Protein AF-A0A7X7I632-F1 (afdb_monomer)

Radius of gyration: 36.14 Å; Cα contacts (8 Å, |Δi|>4): 1145; chains: 1; bounding box: 90×49×103 Å

Nearest PDB structures (foldseek):
  2iyf-assembly2_B  TM=5.287E-01  e=2.999E-08  Streptomyces antibioticus
  4nc9-assembly5_A  TM=5.014E-01  e=1.598E-05  Mycolicibacterium smegmatis MC2 155
  8goa-assembly1_A  TM=4.653E-01  e=1.049E-01  Escherichia coli K-12
  1jqa-assembly1_A  TM=5.191E-01  e=5.394E-01  Geobacillus stearothermophilus
  1jpu-assembly1_A  TM=4.462E-01  e=2.000E+00  Geobacillus stearothermophilus

Foldseek 3Di:
DPPCLPVVVDDDLFAEAEAELVCRCPVQDDPPVGDDPDHLLSCLRHLAYEHEQCVVDDPVSSVVVVVVNCVRDPPLRYWYKHKDQDFKWWDWLHTDPDTDDLFAEEAEEEAAPCVVSVVVNSVVVNHHHQHYYYDHHPDQDDPVNLVV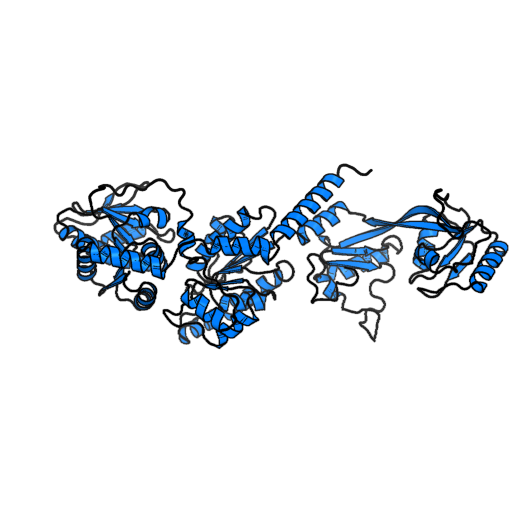SLVVCVVSVGPAYEYEPSVVVSYDSPDGDPDIYIYTDMDMDIPCVLSNLVSVLLSLAAEAEEEEFAPLLLLLSLVLQVVLCVVQVSHQYAYEYLEAPSVVCVVVVHHYLFDGDHQPVRGPDDPDPVSVVVSVVVCVVVRLVRRLVSLLVCASSHAEYEYREALVSQVSNCNSHPHQYEEAHQDDDVLFPADDPVRLVCQQVRHPAYEYQFDVNQVVSVVSVHRYDHPAGSLQQLLPPPPDDQDDLDDPPFAEEEEALAQDPCSLVSLLLVVLLLVLLQVVDPVGHRAEYEHEPNDDVVSSQVSQQPHDADPQGGWDWDDPPPWIWIDGRPDTYTYDDDDLSSRLLSHLAYAHAYQSSLLNSLLSLHQYEYEDDPSVVSSCSLLPLSYDYDHSHSVRSSVVRNVCSVDVVSSNVSSVSSNNSRDHDDSSVVVSVCCVPVVVVVVSSVVSVVSVVVSVCVVPDDD

Structure (mmCIF, N/CA/C/O backbone):
data_AF-A0A7X7I632-F1
#
_entry.id   AF-A0A7X7I632-F1
#
loop_
_atom_site.group_PDB
_atom_site.id
_atom_site.type_symbol
_atom_site.label_atom_id
_atom_site.label_alt_id
_atom_site.label_comp_id
_atom_site.label_asym_id
_atom_site.label_entity_id
_atom_site.label_seq_id
_atom_site.pdbx_PDB_ins_code
_atom_site.Cartn_x
_atom_site.Cartn_y
_atom_site.Cartn_z
_atom_site.occupancy
_atom_site.B_iso_or_equiv
_atom_site.auth_seq_id
_atom_site.auth_comp_id
_atom_site.auth_asym_id
_atom_site.auth_atom_id
_atom_site.pdbx_PDB_model_num
ATOM 1 N N . ALA A 1 1 ? -17.980 -2.327 16.301 1.00 74.44 1 ALA A N 1
ATOM 2 C CA . ALA A 1 1 ? -18.522 -3.630 16.726 1.00 74.44 1 ALA A CA 1
ATOM 3 C C . ALA A 1 1 ? -18.105 -3.839 18.166 1.00 74.44 1 ALA A C 1
ATOM 5 O O . ALA A 1 1 ? -16.937 -3.597 18.457 1.00 74.44 1 ALA A O 1
ATOM 6 N N . ASP A 1 2 ? -19.043 -4.216 19.028 1.00 79.06 2 ASP A N 1
ATOM 7 C CA . ASP A 1 2 ? -18.746 -4.535 20.424 1.00 79.06 2 ASP A CA 1
ATOM 8 C C . ASP A 1 2 ? -18.032 -5.898 20.522 1.00 79.06 2 ASP A C 1
ATOM 10 O O . ASP A 1 2 ? -18.164 -6.722 19.612 1.00 79.06 2 ASP A O 1
ATOM 14 N N . ASP A 1 3 ? -17.203 -6.103 21.547 1.00 81.06 3 ASP A N 1
ATOM 15 C CA . ASP A 1 3 ? -16.401 -7.323 21.786 1.00 81.06 3 ASP A CA 1
ATOM 16 C C . ASP A 1 3 ? -15.471 -7.782 20.634 1.00 81.06 3 ASP A C 1
ATOM 18 O O . ASP A 1 3 ? -14.926 -8.893 20.621 1.00 81.06 3 ASP A O 1
ATOM 22 N N . ALA A 1 4 ? -15.211 -6.920 19.649 1.00 85.94 4 ALA A N 1
ATOM 23 C CA . ALA A 1 4 ? -14.489 -7.298 18.433 1.00 85.94 4 ALA A CA 1
ATOM 24 C C . ALA A 1 4 ? -12.958 -7.348 18.583 1.00 85.94 4 ALA A C 1
ATOM 26 O O . ALA A 1 4 ? -12.281 -7.859 17.683 1.00 85.94 4 ALA A O 1
ATOM 27 N N . PHE A 1 5 ? -12.398 -6.850 19.693 1.00 88.81 5 PHE A N 1
ATOM 28 C CA . PHE A 1 5 ? -10.946 -6.738 19.900 1.00 88.81 5 PHE A CA 1
ATOM 29 C C . PHE A 1 5 ? -10.225 -8.100 19.864 1.00 88.81 5 PHE A C 1
ATOM 31 O O . PHE A 1 5 ? -9.099 -8.207 19.359 1.00 88.81 5 PHE A O 1
ATOM 38 N N . GLN A 1 6 ? -10.912 -9.150 20.329 1.00 85.81 6 GLN A N 1
ATOM 39 C CA . GLN A 1 6 ? -10.443 -10.543 20.331 1.00 85.81 6 GLN A CA 1
ATOM 40 C C . GLN A 1 6 ? -10.643 -11.230 18.972 1.00 85.81 6 GLN A C 1
ATOM 42 O O . GLN A 1 6 ? -9.909 -12.154 18.606 1.00 85.81 6 GLN A O 1
ATOM 47 N N . HIS A 1 7 ? -11.604 -10.774 18.162 1.00 86.06 7 HIS A N 1
ATOM 48 C CA . HIS A 1 7 ? -11.945 -11.427 16.903 1.00 86.06 7 HIS A CA 1
ATOM 49 C C . HIS A 1 7 ? -11.004 -11.018 15.758 1.00 86.06 7 HIS A C 1
ATOM 51 O O . HIS A 1 7 ? -11.367 -10.297 14.833 1.00 86.06 7 HIS A O 1
ATOM 57 N N . ARG A 1 8 ? -9.769 -11.528 15.754 1.00 79.19 8 ARG A N 1
ATOM 58 C CA . ARG A 1 8 ? -8.700 -11.111 14.814 1.00 79.19 8 ARG A CA 1
ATOM 59 C C . ARG A 1 8 ? -9.014 -11.236 13.314 1.00 79.19 8 ARG A C 1
ATOM 61 O O . ARG A 1 8 ? -8.346 -10.585 12.520 1.00 79.19 8 ARG A O 1
ATOM 68 N N . ARG A 1 9 ? -9.993 -12.058 12.918 1.00 79.06 9 ARG A N 1
ATOM 69 C CA . ARG A 1 9 ? -10.411 -12.196 11.508 1.00 79.06 9 ARG A CA 1
ATOM 70 C C . ARG A 1 9 ? -11.314 -11.055 11.033 1.00 79.06 9 ARG A C 1
ATOM 72 O O . ARG A 1 9 ? -11.396 -10.836 9.828 1.00 79.06 9 ARG A O 1
ATOM 79 N N . MET A 1 10 ? -11.977 -10.340 11.944 1.00 83.25 10 MET A N 1
ATOM 80 C CA . MET A 1 10 ? -12.771 -9.165 11.594 1.00 83.25 10 MET A CA 1
ATOM 81 C C . MET A 1 10 ? -11.835 -8.027 11.175 1.00 83.25 10 MET A C 1
ATOM 83 O O . MET A 1 10 ? -10.894 -7.689 11.892 1.00 83.25 10 MET A O 1
ATOM 87 N N . GLY A 1 11 ? -12.090 -7.436 10.006 1.00 76.75 11 GLY A N 1
ATOM 88 C CA . GLY A 1 11 ? -11.373 -6.243 9.565 1.00 76.75 11 GLY A CA 1
ATOM 89 C C . GLY A 1 11 ? -11.809 -5.038 10.393 1.00 76.75 11 GLY A C 1
ATOM 90 O O . GLY A 1 11 ? -12.975 -4.661 10.332 1.00 76.75 11 GLY A O 1
ATOM 91 N N . ARG A 1 12 ? -10.877 -4.445 11.138 1.00 84.81 12 ARG A N 1
ATOM 92 C CA . ARG A 1 12 ? -11.089 -3.261 11.979 1.00 84.81 12 ARG A CA 1
ATOM 93 C C . ARG A 1 12 ? -10.112 -2.171 11.561 1.00 84.81 12 ARG A C 1
ATOM 95 O O . ARG A 1 12 ? -8.988 -2.488 11.177 1.00 84.81 12 ARG A O 1
ATOM 102 N N . ASP A 1 13 ? -10.567 -0.926 11.610 1.00 84.62 13 ASP A N 1
ATOM 103 C CA . ASP A 1 13 ? -9.765 0.241 11.223 1.00 84.62 13 ASP A CA 1
ATOM 104 C C . ASP A 1 13 ? -9.183 0.967 12.445 1.00 84.62 13 ASP A C 1
ATOM 106 O O . ASP A 1 13 ? -8.093 1.519 12.367 1.00 84.62 13 ASP A O 1
ATOM 110 N N . ALA A 1 14 ? -9.857 0.881 13.594 1.00 89.56 14 ALA A N 1
ATOM 111 C CA . ALA A 1 14 ? -9.340 1.294 14.891 1.00 89.56 14 ALA A CA 1
ATOM 112 C C . ALA A 1 14 ? -9.881 0.367 15.990 1.00 89.56 14 ALA A C 1
ATOM 114 O O . ALA A 1 14 ? -10.991 -0.159 15.875 1.00 89.56 14 ALA A O 1
ATOM 115 N N . ASP A 1 15 ? -9.088 0.176 17.043 1.00 92.12 15 ASP A N 1
ATOM 116 C CA . ASP A 1 15 ? -9.427 -0.633 18.214 1.00 92.12 15 ASP A CA 1
ATOM 117 C C . ASP A 1 15 ? -9.446 0.269 19.460 1.00 92.12 15 ASP A C 1
ATOM 119 O O . ASP A 1 15 ? -8.398 0.762 19.881 1.00 92.12 15 ASP A O 1
ATOM 123 N N . ILE A 1 16 ? -10.623 0.479 20.055 1.00 94.81 16 ILE A N 1
ATOM 124 C CA . ILE A 1 16 ? -10.785 1.183 21.336 1.00 94.81 16 ILE A CA 1
ATOM 125 C C . ILE A 1 16 ? -11.054 0.126 22.403 1.00 94.81 16 ILE A C 1
ATOM 12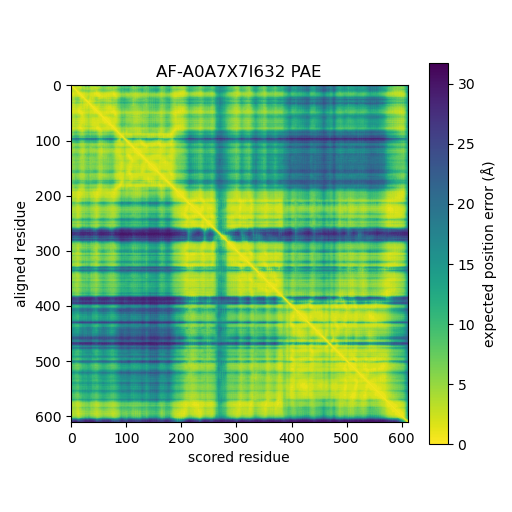7 O O . ILE A 1 16 ? -12.027 -0.621 22.294 1.00 94.81 16 ILE A O 1
ATOM 131 N N . VAL A 1 17 ? -10.188 0.036 23.410 1.00 95.12 17 VAL A N 1
ATOM 132 C CA . VAL A 1 17 ? -10.337 -0.928 24.507 1.00 95.12 17 VAL A CA 1
ATOM 133 C C . VAL A 1 17 ? -10.756 -0.199 25.772 1.00 95.12 17 VAL A C 1
ATOM 135 O O . VAL A 1 17 ? -10.113 0.767 26.176 1.00 95.12 17 VAL A O 1
ATOM 138 N N . LEU A 1 18 ? -11.823 -0.679 26.403 1.00 94.62 18 LEU A N 1
ATOM 139 C CA . LEU A 1 18 ? -12.310 -0.154 27.673 1.00 94.62 18 LEU A CA 1
ATOM 140 C C . LEU A 1 18 ? -11.707 -0.969 28.823 1.00 94.62 18 LEU A C 1
ATOM 142 O O . LEU A 1 18 ? -11.739 -2.199 28.792 1.00 94.62 18 LEU A O 1
ATOM 146 N N . VAL A 1 19 ? -11.152 -0.287 29.823 1.00 94.44 19 VAL A N 1
ATOM 147 C CA . VAL A 1 19 ? -10.622 -0.891 31.054 1.00 94.44 19 VAL A CA 1
ATOM 148 C C . VAL A 1 19 ? -11.409 -0.329 32.230 1.00 94.44 19 VAL A C 1
ATOM 150 O O . VAL A 1 19 ? -11.403 0.876 32.462 1.00 94.44 19 VAL A O 1
ATOM 153 N N . ASP A 1 20 ? -12.106 -1.183 32.974 1.00 92.44 20 ASP A N 1
ATOM 154 C CA . ASP A 1 20 ? -12.848 -0.769 34.169 1.00 92.44 20 ASP A CA 1
ATOM 155 C C . ASP A 1 20 ? -11.870 -0.489 35.322 1.00 92.44 20 ASP A C 1
ATOM 157 O O . ASP A 1 20 ? -11.195 -1.404 35.793 1.00 92.44 20 ASP A O 1
ATOM 161 N N . ALA A 1 21 ? -11.786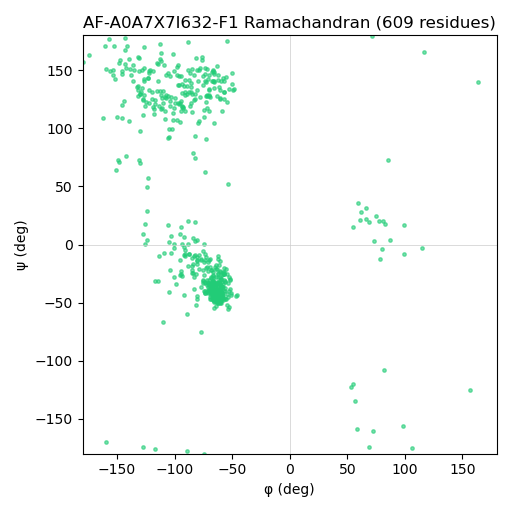 0.758 35.798 1.00 93.88 21 ALA A N 1
ATOM 162 C CA . ALA A 1 21 ? -10.892 1.128 36.897 1.00 93.88 21 ALA A CA 1
ATOM 163 C C . ALA A 1 21 ? -11.203 0.368 38.201 1.00 93.88 21 ALA A C 1
ATOM 165 O O . ALA A 1 21 ? -10.298 0.069 38.987 1.00 93.88 21 ALA A O 1
ATOM 166 N N . CYS A 1 22 ? -12.469 0.002 38.428 1.00 89.88 22 CYS A N 1
ATOM 167 C CA . CYS A 1 22 ? -12.896 -0.736 39.612 1.00 89.88 22 CYS A CA 1
ATOM 168 C C . CYS A 1 22 ? -12.426 -2.199 39.589 1.00 89.88 22 CYS A C 1
ATOM 170 O O . CYS A 1 22 ? -12.175 -2.778 40.652 1.00 89.88 22 CYS A O 1
ATOM 172 N N . CYS A 1 23 ? -12.286 -2.803 38.404 1.00 88.50 23 CYS A N 1
ATOM 173 C CA . CYS A 1 23 ? -11.841 -4.188 38.228 1.00 88.50 23 CYS A CA 1
ATOM 174 C C . CYS A 1 23 ? -11.056 -4.369 36.909 1.00 88.50 23 CYS A C 1
ATOM 176 O O . CYS A 1 23 ? -11.549 -5.010 35.981 1.00 88.50 23 CYS A O 1
ATOM 178 N N . PRO A 1 24 ? -9.825 -3.833 36.806 1.00 89.12 24 PRO A N 1
ATOM 179 C CA . PRO A 1 24 ? -9.133 -3.731 35.520 1.00 89.12 24 PRO A CA 1
ATOM 180 C C . PRO A 1 24 ? -8.706 -5.093 34.967 1.00 89.12 24 PRO A C 1
ATOM 182 O O . PRO A 1 24 ? -8.942 -5.393 33.799 1.00 89.12 24 PRO A O 1
ATOM 185 N N . PHE A 1 25 ? -8.102 -5.939 35.811 1.00 90.25 25 PHE A N 1
ATOM 186 C CA . PHE A 1 25 ? -7.564 -7.242 35.401 1.00 90.25 25 PHE A CA 1
ATOM 187 C C . PHE A 1 25 ? -8.060 -8.424 36.245 1.00 90.25 25 PHE A C 1
ATOM 189 O O . PHE A 1 25 ? -7.549 -9.537 36.107 1.00 90.25 25 PHE A O 1
ATOM 196 N N . GLY A 1 26 ? -9.041 -8.211 37.128 1.00 86.81 26 GLY A N 1
ATOM 197 C CA . GLY A 1 26 ? -9.501 -9.230 38.075 1.00 86.81 26 GLY A CA 1
ATOM 198 C C . GLY A 1 26 ? -8.350 -9.782 38.920 1.00 86.81 26 GLY A C 1
ATOM 199 O O . GLY A 1 26 ? -7.671 -9.031 39.613 1.00 86.81 26 GLY A O 1
ATOM 200 N N . ASN A 1 27 ? -8.112 -11.093 38.832 1.00 87.75 27 ASN A N 1
ATOM 201 C CA . ASN A 1 27 ? -6.995 -11.776 39.494 1.00 87.75 27 ASN A CA 1
ATOM 202 C C . ASN A 1 27 ? -5.720 -11.886 38.625 1.00 87.75 27 ASN A C 1
ATOM 204 O O . ASN A 1 27 ? -4.783 -12.577 39.013 1.00 87.75 27 ASN A O 1
ATOM 208 N N . GLY A 1 28 ? -5.689 -11.252 37.448 1.00 87.19 28 GLY A N 1
ATOM 209 C CA . GLY A 1 28 ? -4.544 -11.229 36.530 1.00 87.19 28 GLY A CA 1
ATOM 210 C C . GLY A 1 28 ? -4.379 -12.473 35.650 1.00 87.19 28 GLY A C 1
ATOM 211 O O . GLY A 1 28 ? -3.512 -12.486 34.775 1.00 87.19 28 GLY A O 1
ATOM 212 N N . TRP A 1 29 ? -5.210 -13.502 35.833 1.00 89.56 29 TRP A N 1
ATOM 213 C CA . TRP A 1 29 ? -5.095 -14.768 35.111 1.00 89.56 29 TRP A CA 1
ATOM 214 C C . TRP A 1 29 ? -6.080 -14.873 33.945 1.00 89.56 29 TRP A C 1
ATOM 216 O O . TRP A 1 29 ? -7.191 -14.337 33.976 1.00 89.56 29 TRP A O 1
ATOM 226 N N . ILE A 1 30 ? -5.659 -15.600 32.909 1.00 92.56 30 ILE A N 1
ATOM 227 C CA . ILE A 1 30 ? -6.511 -15.968 31.774 1.00 92.56 30 ILE A CA 1
ATOM 228 C C . ILE A 1 30 ? -7.383 -17.168 32.169 1.00 92.56 30 ILE A C 1
ATOM 230 O O . ILE A 1 30 ? -6.971 -18.000 32.983 1.00 92.56 30 ILE A O 1
ATOM 234 N N . ALA A 1 31 ? -8.581 -17.272 31.595 1.00 86.94 31 ALA A N 1
ATOM 235 C CA . ALA A 1 31 ? -9.458 -18.426 31.774 1.00 86.94 31 ALA A CA 1
ATOM 236 C C . ALA A 1 31 ? -8.719 -19.766 31.525 1.00 86.94 31 ALA A C 1
ATOM 238 O O . ALA A 1 31 ? -7.952 -19.868 30.562 1.00 86.94 31 ALA A O 1
ATOM 239 N N . PRO A 1 32 ? -8.941 -20.806 32.358 1.00 90.44 32 PRO A N 1
ATOM 240 C CA . PRO A 1 32 ? -9.927 -20.882 33.446 1.00 90.44 32 PRO A CA 1
ATOM 241 C C . PRO A 1 32 ? -9.436 -20.347 34.804 1.00 90.44 32 PRO A C 1
ATOM 243 O O . PRO A 1 32 ? -10.233 -20.241 35.728 1.00 90.44 32 PRO A O 1
ATOM 246 N N . ALA A 1 33 ? -8.149 -20.014 34.947 1.00 90.81 33 ALA A N 1
ATOM 247 C CA . ALA A 1 33 ? -7.571 -19.572 36.222 1.00 90.81 33 ALA A CA 1
ATOM 248 C C . ALA A 1 33 ? -7.991 -18.144 36.621 1.00 90.81 33 ALA A C 1
ATOM 250 O O . ALA A 1 33 ? -7.792 -17.735 37.763 1.00 90.81 33 ALA A O 1
ATOM 251 N N . GLY A 1 34 ? -8.577 -17.382 35.698 1.00 88.88 34 GLY A N 1
ATOM 252 C CA . GLY A 1 34 ? -9.098 -16.043 35.941 1.00 88.88 34 GLY A CA 1
ATOM 253 C C . GLY A 1 34 ? -10.116 -15.600 34.899 1.00 88.88 34 GLY A C 1
ATOM 254 O O . GLY A 1 34 ? -10.577 -16.393 34.079 1.00 88.88 34 GLY A O 1
ATOM 255 N N . ILE A 1 35 ? -10.475 -14.317 34.945 1.00 86.56 35 ILE A N 1
ATOM 256 C CA . ILE A 1 35 ? -11.541 -13.735 34.111 1.00 86.56 35 ILE A CA 1
ATOM 257 C C . ILE A 1 35 ? -11.036 -13.149 32.786 1.00 86.56 35 ILE A C 1
ATOM 259 O O . ILE A 1 35 ? -11.838 -12.778 31.928 1.00 86.56 35 ILE A O 1
ATOM 263 N N . LEU A 1 36 ? -9.716 -13.044 32.602 1.00 90.44 36 LEU A N 1
ATOM 264 C CA . LEU A 1 36 ? -9.155 -12.479 31.381 1.00 90.44 36 LEU A CA 1
ATOM 265 C C . LEU A 1 36 ? -9.296 -13.463 30.220 1.00 90.44 36 LEU A C 1
ATOM 267 O O . LEU A 1 36 ? -9.083 -14.666 30.356 1.00 90.44 36 LEU A O 1
ATOM 271 N N . ARG A 1 37 ? -9.614 -12.941 29.037 1.00 88.75 37 ARG A N 1
ATOM 272 C CA . ARG A 1 37 ? -9.637 -13.730 27.793 1.00 88.75 37 ARG A CA 1
ATOM 273 C C . ARG A 1 37 ? -8.309 -13.661 27.032 1.00 88.75 37 ARG A C 1
ATOM 275 O O . ARG A 1 37 ? -7.963 -14.588 26.310 1.00 88.75 37 ARG A O 1
ATOM 282 N N . GLU A 1 38 ? -7.554 -12.577 27.207 1.00 90.56 38 GLU A N 1
ATOM 283 C CA . GLU A 1 38 ? -6.208 -12.372 26.662 1.00 90.56 38 GLU A CA 1
ATOM 284 C C . GLU A 1 38 ? -5.320 -11.689 27.721 1.00 90.56 38 GLU A C 1
ATOM 286 O O . GLU A 1 38 ? -5.818 -11.057 28.650 1.00 90.56 38 GLU A O 1
ATOM 291 N N . SER A 1 39 ? -3.996 -11.805 27.578 1.00 90.56 39 SER A N 1
ATOM 292 C CA . SER A 1 39 ? -3.028 -11.119 28.449 1.00 90.56 39 SER A CA 1
ATOM 293 C C . SER A 1 39 ? -3.104 -9.589 28.281 1.00 90.56 39 SER A C 1
ATOM 295 O O . SER A 1 39 ? -3.263 -9.126 27.146 1.00 90.56 39 SER A O 1
ATOM 297 N N . PRO A 1 40 ? -2.861 -8.787 29.342 1.00 91.19 40 PRO A N 1
ATOM 298 C CA . PRO A 1 40 ? -2.777 -7.323 29.243 1.00 91.19 40 PRO A CA 1
ATOM 299 C C . PRO A 1 40 ? -1.763 -6.814 28.207 1.00 91.19 40 PRO A C 1
ATOM 301 O O . PRO A 1 40 ? -1.949 -5.749 27.625 1.00 91.19 40 PRO A O 1
ATOM 304 N N . SER A 1 41 ? -0.731 -7.603 27.885 1.00 90.69 41 SER A N 1
ATOM 305 C CA . SER A 1 41 ? 0.251 -7.269 26.838 1.00 90.69 41 SER A CA 1
ATOM 306 C C . SER A 1 41 ? -0.368 -7.014 25.455 1.00 90.69 41 SER A C 1
ATOM 308 O O . SER A 1 41 ? 0.197 -6.285 24.633 1.00 90.69 41 SER A O 1
ATOM 310 N N . VAL A 1 42 ? -1.557 -7.567 25.194 1.00 90.88 42 VAL A N 1
ATOM 311 C CA . VAL A 1 42 ? -2.293 -7.404 23.933 1.00 90.88 42 VAL A CA 1
ATOM 312 C C . VAL A 1 42 ? -2.828 -5.975 23.755 1.00 90.88 42 VAL A C 1
ATOM 314 O O . VAL A 1 42 ? -3.061 -5.565 22.615 1.00 90.88 42 VAL A O 1
ATOM 317 N N . LEU A 1 43 ? -2.934 -5.185 24.834 1.00 92.62 43 LEU A N 1
ATOM 318 C CA . LEU A 1 43 ? -3.321 -3.767 24.788 1.00 92.62 43 LEU A CA 1
ATOM 319 C C . LEU A 1 43 ? -2.392 -2.921 23.909 1.00 92.62 43 LEU A C 1
ATOM 321 O O . LEU A 1 43 ? -2.835 -1.930 23.341 1.00 92.62 43 LEU A O 1
ATOM 325 N N . SER A 1 44 ? -1.146 -3.351 23.695 1.00 90.00 44 SER A N 1
ATOM 326 C CA . SER A 1 44 ? -0.205 -2.711 22.760 1.00 90.00 44 SER A CA 1
ATOM 327 C C . SER A 1 44 ? -0.732 -2.576 21.320 1.00 90.00 44 SER A C 1
ATOM 329 O O . SER A 1 44 ? -0.244 -1.737 20.559 1.00 90.00 44 SER A O 1
ATOM 331 N N . ARG A 1 45 ? -1.733 -3.385 20.934 1.00 88.75 45 ARG A N 1
ATOM 332 C CA . ARG A 1 45 ? -2.413 -3.305 19.629 1.00 88.75 45 ARG A CA 1
ATOM 333 C C . ARG A 1 45 ? -3.543 -2.281 19.576 1.00 88.75 45 ARG A C 1
ATOM 335 O O . ARG A 1 45 ? -3.997 -1.985 18.476 1.00 88.75 45 ARG A O 1
ATOM 342 N N . ALA A 1 46 ? -4.045 -1.826 20.721 1.00 92.19 46 ALA A N 1
ATOM 343 C CA . ALA A 1 46 ? -5.159 -0.895 20.766 1.00 92.19 46 ALA A CA 1
ATOM 344 C C . ALA A 1 46 ? -4.744 0.459 20.171 1.00 92.19 46 ALA A C 1
ATOM 346 O O . ALA A 1 46 ? -3.624 0.941 20.379 1.00 92.19 46 ALA A O 1
ATOM 347 N N . SER A 1 47 ? -5.664 1.065 19.425 1.00 93.00 47 SER A N 1
ATOM 348 C CA . SER A 1 47 ? -5.542 2.443 18.950 1.00 93.00 47 SER A CA 1
ATOM 349 C C . SER A 1 47 ? -5.705 3.416 20.115 1.00 93.00 47 SER A C 1
ATOM 351 O O . SER A 1 47 ? -4.951 4.379 20.204 1.00 93.00 47 SER A O 1
ATOM 353 N N . ALA A 1 48 ? -6.630 3.118 21.030 1.00 95.62 48 ALA A N 1
ATOM 354 C CA . ALA A 1 48 ? -6.849 3.860 22.264 1.00 95.62 48 ALA A CA 1
ATOM 355 C C . ALA A 1 48 ? -7.277 2.913 23.393 1.00 95.62 48 ALA A C 1
ATOM 357 O O . ALA A 1 48 ? -7.978 1.926 23.158 1.00 95.62 48 ALA A O 1
ATOM 358 N N . VAL A 1 49 ? -6.875 3.233 24.620 1.00 96.81 49 VAL A N 1
ATOM 359 C CA . VAL A 1 49 ? -7.369 2.599 25.843 1.00 96.81 49 VAL A CA 1
ATOM 360 C C . VAL A 1 49 ? -8.074 3.651 26.680 1.00 96.81 49 VAL A C 1
ATOM 362 O O . VAL A 1 49 ? -7.481 4.675 27.010 1.00 96.81 49 VAL A O 1
ATOM 365 N N . VAL A 1 50 ? -9.334 3.393 27.020 1.00 97.19 50 VAL A N 1
ATOM 366 C CA . VAL A 1 50 ? -10.142 4.266 27.872 1.00 97.19 50 VAL A CA 1
ATOM 367 C C . VAL A 1 50 ? -10.326 3.583 29.220 1.00 97.19 50 VAL A C 1
ATOM 369 O O . VAL A 1 50 ? -10.949 2.525 29.312 1.00 97.19 50 VAL A O 1
ATOM 372 N N . VAL A 1 51 ? -9.774 4.185 30.268 1.00 96.88 51 VAL A N 1
ATOM 373 C CA . VAL A 1 51 ? -10.004 3.787 31.654 1.00 96.88 51 VAL A CA 1
ATOM 374 C C . VAL A 1 51 ? -11.350 4.360 32.079 1.00 96.88 51 VAL A C 1
ATOM 376 O O . VAL A 1 51 ? -11.500 5.564 32.284 1.00 96.88 51 VAL A O 1
ATOM 379 N N . THR A 1 52 ? -12.346 3.489 32.153 1.00 94.94 52 THR A N 1
ATOM 380 C CA . THR A 1 52 ? -13.716 3.844 32.528 1.00 94.94 52 THR A CA 1
ATOM 381 C C . THR A 1 52 ? -13.889 3.861 34.040 1.00 94.94 52 THR A C 1
ATOM 383 O O . THR A 1 52 ? -13.216 3.096 34.735 1.00 94.94 52 THR A O 1
ATOM 386 N N . LYS A 1 53 ? -14.819 4.688 34.535 1.00 92.19 53 LYS A N 1
ATOM 387 C CA . LYS A 1 53 ? -15.114 4.855 35.969 1.00 92.19 53 LYS A CA 1
ATOM 388 C C . LYS A 1 53 ? -13.887 5.317 36.761 1.00 92.19 53 LYS A C 1
ATOM 390 O O . LYS A 1 53 ? -13.664 4.871 37.888 1.00 92.19 53 LYS A O 1
ATOM 395 N N . SER A 1 54 ? -13.058 6.167 36.153 1.00 92.19 54 SER A N 1
ATOM 396 C CA . SER A 1 54 ? -11.847 6.705 36.786 1.00 92.19 54 SER A CA 1
ATOM 397 C C . SER A 1 54 ? -12.150 7.506 38.057 1.00 92.19 54 SER A C 1
ATOM 399 O O . SER A 1 54 ? -11.304 7.589 38.935 1.00 92.19 54 SER A O 1
ATOM 401 N N . ASP A 1 55 ? -13.366 8.032 38.171 1.00 89.88 55 ASP A N 1
ATOM 402 C CA . ASP A 1 55 ? -13.924 8.756 39.313 1.00 89.88 55 ASP A CA 1
ATOM 403 C C . ASP A 1 55 ? -14.400 7.855 40.469 1.00 89.88 55 ASP A C 1
ATOM 405 O O . ASP A 1 55 ? -14.728 8.354 41.539 1.00 89.88 55 ASP A O 1
ATOM 409 N N . GLN A 1 56 ? -14.447 6.531 40.278 1.00 90.00 56 GLN A N 1
ATOM 410 C CA . GLN A 1 56 ? -14.992 5.581 41.261 1.00 90.00 56 GLN A CA 1
ATOM 411 C C . GLN A 1 56 ? -13.925 4.760 41.993 1.00 90.00 56 GLN A C 1
ATOM 413 O O . GLN A 1 56 ? -14.216 3.701 42.562 1.00 90.00 56 GLN A O 1
ATOM 418 N N . VAL A 1 57 ? -12.675 5.207 41.937 1.00 90.81 57 VAL A N 1
ATOM 419 C CA . VAL A 1 57 ? -11.542 4.593 42.624 1.00 90.81 57 VAL A CA 1
ATOM 420 C C . VAL A 1 57 ? -10.694 5.668 43.286 1.00 90.81 57 VAL A C 1
ATOM 422 O O . VAL A 1 57 ? -10.598 6.780 42.780 1.00 90.81 57 VAL A O 1
ATOM 425 N N . GLU A 1 58 ? -10.038 5.307 44.388 1.00 91.69 58 GLU A N 1
ATOM 426 C CA . GLU A 1 58 ? -9.102 6.208 45.061 1.00 91.69 58 GLU A CA 1
ATOM 427 C C . GLU A 1 58 ? -7.969 6.659 44.119 1.00 91.69 58 GLU A C 1
ATOM 429 O O . GLU A 1 58 ? -7.479 5.834 43.325 1.00 91.69 58 GLU A O 1
ATOM 434 N N . PRO A 1 59 ? -7.501 7.918 44.225 1.00 91.75 59 PRO A N 1
ATOM 435 C CA . PRO A 1 59 ? -6.437 8.457 43.379 1.00 91.75 59 PRO A CA 1
ATOM 436 C C . PRO A 1 59 ? -5.185 7.570 43.326 1.00 91.75 59 PRO A C 1
ATOM 438 O O . PRO A 1 59 ? -4.676 7.288 42.241 1.00 91.75 59 PRO A O 1
ATOM 441 N N . GLU A 1 60 ? -4.739 7.007 44.453 1.00 93.62 60 GLU A N 1
ATOM 442 C CA . GLU A 1 60 ? -3.543 6.154 44.509 1.00 93.62 60 GLU A CA 1
ATOM 443 C C . GLU A 1 60 ? -3.748 4.813 43.789 1.00 93.62 60 GLU A C 1
ATOM 445 O O . GLU A 1 60 ? -2.804 4.177 43.305 1.00 93.62 60 GLU A O 1
ATOM 450 N N . ARG A 1 61 ? -4.989 4.318 43.729 1.00 92.75 61 ARG A N 1
ATOM 451 C CA . ARG A 1 61 ? -5.318 3.114 42.958 1.00 92.75 61 ARG A CA 1
ATOM 452 C C . ARG A 1 61 ? -5.325 3.421 41.465 1.00 92.75 61 ARG A C 1
ATOM 454 O O . ARG A 1 61 ? -4.823 2.602 40.692 1.00 92.75 61 ARG A O 1
ATOM 461 N N . LEU A 1 62 ? -5.855 4.578 41.075 1.00 93.81 62 LEU A N 1
ATOM 462 C CA . LEU A 1 62 ? -5.842 5.028 39.688 1.00 93.81 62 LEU A CA 1
ATOM 463 C C . LEU A 1 62 ? -4.408 5.245 39.188 1.00 93.81 62 LEU A C 1
ATOM 465 O O . LEU A 1 62 ? -4.057 4.744 38.123 1.00 93.81 62 LEU A O 1
ATOM 469 N N . GLU A 1 63 ? -3.551 5.894 39.977 1.00 94.00 63 GLU A N 1
ATOM 470 C CA . GLU A 1 63 ? -2.134 6.096 39.645 1.00 94.00 63 GLU A CA 1
ATOM 471 C C . GLU A 1 63 ? -1.383 4.774 39.450 1.00 94.00 63 GLU A C 1
ATOM 473 O O . GLU A 1 63 ? -0.646 4.610 38.471 1.00 94.00 63 GLU A O 1
ATOM 478 N N . ARG A 1 64 ? -1.615 3.784 40.324 1.00 94.12 64 ARG A N 1
ATOM 479 C CA . ARG A 1 64 ? -1.049 2.436 40.154 1.00 94.12 64 ARG A CA 1
ATOM 480 C C . ARG A 1 64 ? -1.510 1.782 38.856 1.00 94.12 64 ARG A C 1
ATOM 482 O O . ARG A 1 64 ? -0.679 1.241 38.126 1.00 94.12 64 ARG A O 1
ATOM 489 N N . LEU A 1 65 ? -2.803 1.869 38.537 1.00 94.38 65 LEU A N 1
ATOM 490 C CA . LEU A 1 65 ? -3.349 1.335 37.289 1.00 94.38 65 LEU A CA 1
ATOM 491 C C . LEU A 1 65 ? -2.725 2.018 36.062 1.00 94.38 65 LEU A C 1
ATOM 493 O O . LEU A 1 65 ? -2.361 1.343 35.099 1.00 94.38 65 LEU A O 1
ATOM 497 N N . ILE A 1 66 ? -2.534 3.339 36.103 1.00 94.12 66 ILE A N 1
ATOM 498 C CA . ILE A 1 66 ? -1.844 4.085 35.042 1.00 94.12 66 ILE A CA 1
ATOM 499 C C . ILE A 1 66 ? -0.409 3.577 34.874 1.00 94.12 66 ILE A C 1
ATOM 501 O O . ILE A 1 66 ? 0.026 3.330 33.746 1.00 94.12 66 ILE A O 1
ATOM 505 N N . GLY A 1 67 ? 0.319 3.375 35.975 1.00 94.25 67 GLY A N 1
ATOM 506 C CA . GLY A 1 67 ? 1.673 2.818 35.960 1.00 94.25 67 GLY A CA 1
ATOM 507 C C . GLY A 1 67 ? 1.743 1.408 35.361 1.00 94.25 67 GLY A C 1
ATOM 508 O O . GLY A 1 67 ? 2.674 1.099 34.615 1.00 94.25 67 GLY A O 1
ATOM 509 N N . GLU A 1 68 ? 0.751 0.556 35.630 1.00 93.31 68 GLU A N 1
ATOM 510 C CA . GLU A 1 68 ? 0.642 -0.779 35.030 1.00 93.31 68 GLU A CA 1
ATOM 511 C C . GLU A 1 68 ? 0.338 -0.718 33.528 1.00 93.31 68 GLU A C 1
ATOM 513 O O . GLU A 1 68 ? 1.012 -1.380 32.736 1.00 93.31 68 GLU A O 1
ATOM 518 N N . LEU A 1 69 ? -0.634 0.104 33.119 1.00 95.00 69 LEU A N 1
ATOM 519 C CA . LEU A 1 69 ? -1.037 0.260 31.718 1.00 95.00 69 LEU A CA 1
ATOM 520 C C . LEU A 1 69 ? 0.068 0.878 30.857 1.00 95.00 69 LEU A C 1
ATOM 522 O O . LEU A 1 69 ? 0.259 0.457 29.713 1.00 95.00 69 LEU A O 1
ATOM 526 N N . SER A 1 70 ? 0.850 1.799 31.425 1.00 94.38 70 SER A N 1
ATOM 527 C CA . SER A 1 70 ? 1.964 2.474 30.743 1.00 94.38 70 SER A CA 1
ATOM 528 C C . SER A 1 70 ? 3.072 1.513 30.290 1.00 94.38 70 SER A C 1
ATOM 530 O O . SER A 1 70 ? 3.862 1.844 29.408 1.00 94.38 70 SER A O 1
ATOM 532 N N . ARG A 1 71 ? 3.123 0.290 30.842 1.00 93.69 71 ARG A N 1
ATOM 533 C CA . ARG A 1 71 ? 4.039 -0.778 30.394 1.00 93.69 71 ARG A CA 1
ATOM 534 C C . ARG A 1 71 ? 3.663 -1.353 29.029 1.00 93.69 71 ARG A C 1
ATOM 536 O O . ARG A 1 71 ? 4.504 -1.959 28.368 1.00 93.69 71 ARG A O 1
ATOM 543 N N . PHE A 1 72 ? 2.402 -1.211 28.628 1.00 93.12 72 PHE A N 1
ATOM 544 C CA . PHE A 1 72 ? 1.848 -1.823 27.420 1.00 93.12 72 PHE A CA 1
ATOM 545 C C . PHE A 1 72 ? 1.383 -0.790 26.398 1.00 93.12 72 PHE A C 1
ATOM 547 O O . PHE A 1 72 ? 1.427 -1.056 25.195 1.00 93.12 72 PHE A O 1
ATOM 554 N N . VAL A 1 73 ? 0.920 0.367 26.871 1.00 93.94 73 VAL A N 1
ATOM 555 C CA . VAL A 1 73 ? 0.288 1.405 26.061 1.00 93.94 73 VAL A CA 1
ATOM 556 C C . VAL A 1 73 ? 0.943 2.746 26.373 1.00 93.94 73 VAL A C 1
ATOM 558 O O . VAL A 1 73 ? 1.066 3.101 27.541 1.00 93.94 73 VAL A O 1
ATOM 561 N N . PRO A 1 74 ? 1.371 3.503 25.353 1.00 92.81 74 PRO A N 1
ATOM 562 C CA . PRO A 1 74 ? 1.984 4.803 25.573 1.00 92.81 74 PRO A CA 1
ATOM 563 C C . PRO A 1 74 ? 0.924 5.826 26.027 1.00 92.81 74 PRO A C 1
ATOM 565 O O . PRO A 1 74 ? -0.256 5.702 25.682 1.00 92.81 74 PRO A O 1
ATOM 568 N N . LYS A 1 75 ? 1.336 6.833 26.808 1.00 92.19 75 LYS A N 1
ATOM 569 C CA . LYS A 1 75 ? 0.432 7.790 27.479 1.00 92.19 75 LYS A CA 1
ATOM 570 C C . LYS A 1 75 ? -0.493 8.521 26.498 1.00 92.19 75 LYS A C 1
ATOM 572 O O . LYS A 1 75 ? -1.642 8.817 26.817 1.00 92.19 75 LYS A O 1
ATOM 577 N N . GLU A 1 76 ? -0.029 8.752 25.275 1.00 92.81 76 GLU A N 1
ATOM 578 C CA . GLU A 1 76 ? -0.771 9.444 24.219 1.00 92.81 76 GLU A CA 1
ATOM 579 C C . GLU A 1 76 ? -2.021 8.670 23.774 1.00 92.81 76 GLU A C 1
ATOM 581 O O . GLU A 1 76 ? -2.931 9.268 23.207 1.00 92.81 76 GLU A O 1
ATOM 586 N N . ARG A 1 77 ? -2.087 7.359 24.049 1.00 95.25 77 ARG A N 1
ATOM 587 C CA . ARG A 1 77 ? -3.236 6.488 23.747 1.00 95.25 77 ARG A CA 1
ATOM 588 C C . ARG A 1 77 ? -4.068 6.127 24.976 1.00 95.25 77 ARG A C 1
ATOM 590 O O . ARG A 1 77 ? -4.995 5.329 24.847 1.00 95.25 77 ARG A O 1
ATOM 597 N N . LEU A 1 78 ? -3.722 6.653 26.149 1.00 96.56 78 LEU A N 1
ATOM 598 C CA . LEU A 1 78 ? -4.439 6.406 27.394 1.00 96.56 78 LEU A CA 1
ATOM 599 C C . LEU A 1 78 ? -5.378 7.575 27.694 1.00 96.56 78 LEU A C 1
ATOM 601 O O . LEU A 1 78 ? -4.943 8.727 27.740 1.00 96.56 78 LEU A O 1
ATOM 605 N N . PHE A 1 79 ? -6.650 7.261 27.911 1.00 97.31 79 PHE A N 1
ATOM 606 C CA . PHE A 1 79 ? -7.724 8.214 28.167 1.00 97.31 79 PHE A CA 1
ATOM 607 C C . PHE A 1 79 ? -8.536 7.782 29.380 1.00 97.31 79 PHE A C 1
ATOM 609 O O . PHE A 1 79 ? -8.518 6.611 29.758 1.00 97.31 79 PHE A O 1
ATOM 616 N N . PHE A 1 80 ? -9.274 8.720 29.958 1.00 96.38 80 PHE A N 1
ATOM 617 C CA . PHE A 1 80 ? -10.087 8.497 31.146 1.00 96.38 80 PHE A CA 1
ATOM 618 C C . PHE A 1 80 ? -11.507 8.945 30.873 1.00 96.38 80 PHE A C 1
ATOM 620 O O . PHE A 1 80 ? -11.738 9.934 30.168 1.00 96.38 80 PHE A O 1
ATOM 627 N N . SER A 1 81 ? -12.450 8.184 31.408 1.00 95.62 81 SER A N 1
ATOM 628 C CA . SER A 1 81 ? -13.850 8.547 31.347 1.00 95.62 81 SER A CA 1
ATOM 629 C C . SER A 1 81 ? -14.533 8.315 32.678 1.00 95.62 81 SER A C 1
ATOM 631 O O . SER A 1 81 ? -14.351 7.264 33.303 1.00 95.62 81 SER A O 1
ATOM 633 N N . ARG A 1 82 ? -15.412 9.243 33.020 1.00 91.69 82 ARG A N 1
ATOM 634 C CA . ARG A 1 82 ? -16.220 9.233 34.233 1.00 91.69 82 ARG A CA 1
ATOM 635 C C . ARG A 1 82 ? -17.698 9.105 33.921 1.00 91.69 82 ARG A C 1
ATOM 637 O O . ARG A 1 82 ? -18.145 9.448 32.821 1.00 91.69 82 ARG A O 1
ATOM 644 N N . ILE A 1 83 ? -18.449 8.601 34.891 1.00 88.44 83 ILE A N 1
ATOM 645 C CA . ILE A 1 83 ? -19.905 8.530 34.787 1.00 88.44 83 ILE A CA 1
ATOM 646 C C . ILE A 1 83 ? -20.477 9.875 35.234 1.00 88.44 83 ILE A C 1
ATOM 648 O O . ILE A 1 83 ? -20.137 10.391 36.291 1.00 88.44 83 ILE A O 1
ATOM 652 N N . SER A 1 84 ? -21.350 10.454 34.416 1.00 86.75 84 SER A N 1
ATOM 653 C CA . SER A 1 84 ? -22.086 11.669 34.746 1.00 86.75 84 SER A CA 1
ATOM 654 C C . SER A 1 84 ? -23.581 11.379 34.713 1.00 86.75 84 SER A C 1
ATOM 656 O O . SER A 1 84 ? -24.107 10.887 33.714 1.00 86.75 84 SER A O 1
ATOM 658 N N . LEU A 1 85 ? -24.258 11.677 35.821 1.00 87.25 85 LEU A N 1
ATOM 659 C CA . LEU A 1 85 ? -25.714 11.683 35.902 1.00 87.25 85 LEU A CA 1
ATOM 660 C C . LEU A 1 85 ? -26.230 12.933 35.191 1.00 87.25 85 LEU A C 1
ATOM 662 O O . LEU A 1 85 ? -26.019 14.043 35.673 1.00 87.25 85 LEU A O 1
ATOM 666 N N . LEU A 1 86 ? -26.871 12.752 34.038 1.00 85.31 86 LEU A N 1
ATOM 667 C CA . LEU A 1 86 ? -27.360 13.870 33.233 1.00 85.31 86 LEU A CA 1
ATOM 668 C C . LEU A 1 86 ? -28.691 14.393 33.760 1.00 85.31 86 LEU A C 1
ATOM 670 O O . LEU A 1 86 ? -28.866 15.589 33.977 1.00 85.31 86 LEU A O 1
ATOM 674 N N . ASN A 1 87 ? -29.645 13.487 33.936 1.00 88.56 87 ASN A N 1
ATOM 675 C CA . ASN A 1 87 ? -31.002 13.808 34.339 1.00 88.56 87 ASN A CA 1
ATOM 676 C C . ASN A 1 87 ? -31.702 12.572 34.902 1.00 88.56 87 ASN A C 1
ATOM 678 O O . ASN A 1 87 ? -31.212 11.447 34.811 1.00 88.56 87 ASN A O 1
ATOM 682 N N . TRP A 1 88 ? -32.880 12.795 35.469 1.00 91.81 88 TRP A N 1
ATOM 683 C CA . TRP A 1 88 ? -33.744 11.740 35.972 1.00 91.81 88 TRP A CA 1
ATOM 684 C C . TRP A 1 88 ? -34.948 11.576 35.060 1.00 91.81 88 TRP A C 1
ATOM 686 O O . TRP A 1 88 ? -35.466 12.544 34.499 1.00 91.81 88 TRP A O 1
ATOM 696 N N . ARG A 1 89 ? -35.417 10.341 34.915 1.00 92.31 89 ARG A N 1
ATOM 697 C CA . ARG A 1 89 ? -36.633 10.014 34.170 1.00 92.31 89 ARG A CA 1
ATOM 698 C C . ARG A 1 89 ? -37.599 9.268 35.070 1.00 92.31 89 ARG A C 1
ATOM 700 O O . ARG A 1 89 ? -37.183 8.463 35.896 1.00 92.31 89 ARG A O 1
ATOM 707 N N . ARG A 1 90 ? -38.891 9.532 34.899 1.00 93.00 90 ARG A N 1
ATOM 708 C CA . ARG A 1 90 ? -39.953 8.836 35.630 1.00 93.00 90 ARG A CA 1
ATOM 709 C C . ARG A 1 90 ? -40.436 7.627 34.840 1.00 93.00 90 ARG A C 1
ATOM 711 O O . ARG A 1 90 ? -40.679 7.725 33.633 1.00 93.00 90 ARG A O 1
ATOM 718 N N . TRP A 1 91 ? -40.617 6.512 35.537 1.00 93.31 91 TRP A N 1
ATOM 719 C CA . TRP A 1 91 ? -41.205 5.295 34.994 1.00 93.31 91 TRP A CA 1
ATOM 720 C C . TRP A 1 91 ? -42.334 4.786 35.894 1.00 93.31 91 TRP A C 1
ATOM 722 O O . TRP A 1 91 ? -42.178 4.680 37.109 1.00 93.31 91 TRP A O 1
ATOM 732 N N . ASN A 1 92 ? -43.481 4.469 35.290 1.00 91.50 92 ASN A N 1
ATOM 733 C CA . ASN A 1 92 ? -44.638 3.887 35.977 1.00 91.50 92 ASN A CA 1
ATOM 734 C C . ASN A 1 92 ? -45.410 2.975 35.011 1.00 91.50 92 ASN A C 1
ATOM 736 O O . ASN A 1 92 ? -46.426 3.365 34.437 1.00 91.50 92 ASN A O 1
ATOM 740 N N . GLY A 1 93 ? -44.841 1.804 34.708 1.00 88.62 93 GLY A N 1
ATOM 741 C CA . GLY A 1 93 ? -45.350 0.921 33.647 1.00 88.62 93 GLY A CA 1
ATOM 742 C C . GLY A 1 93 ? -45.085 1.411 32.218 1.00 88.62 93 GLY A C 1
ATOM 743 O O . GLY A 1 93 ? -45.515 0.783 31.255 1.00 88.62 93 GLY A O 1
ATOM 744 N N . GLY A 1 94 ? -44.383 2.533 32.087 1.00 90.69 94 GLY A N 1
ATOM 745 C CA . GLY A 1 94 ? -44.023 3.209 30.849 1.00 90.69 94 GLY A CA 1
ATOM 746 C C . GLY A 1 94 ? -43.211 4.465 31.164 1.00 90.69 94 GLY A C 1
ATOM 747 O O . GLY A 1 94 ? -43.270 4.986 32.282 1.00 90.69 94 GLY A O 1
ATOM 748 N N . TRP A 1 95 ? -42.427 4.934 30.193 1.00 91.50 95 TRP A N 1
ATOM 749 C CA . TRP A 1 95 ? -41.669 6.178 30.325 1.00 91.50 95 TRP A CA 1
ATOM 750 C C . TRP A 1 95 ? -42.610 7.383 30.306 1.00 91.50 95 TRP A C 1
ATOM 752 O O . TRP A 1 95 ? -43.475 7.468 29.438 1.00 91.50 95 TRP A O 1
ATOM 762 N N . LYS A 1 96 ? -42.417 8.323 31.234 1.00 88.25 96 LYS A N 1
ATOM 763 C CA . LYS A 1 96 ? -43.098 9.625 31.214 1.00 88.25 96 LYS A CA 1
ATOM 764 C C . LYS A 1 96 ? -42.194 10.682 30.570 1.00 88.25 96 LYS A C 1
ATOM 766 O O . LYS A 1 96 ? -40.979 10.652 30.767 1.00 88.25 96 LYS A O 1
ATOM 771 N N . ASP A 1 97 ? -42.793 11.623 29.840 1.00 75.25 97 ASP A N 1
ATOM 772 C CA . ASP A 1 97 ? -42.065 12.691 29.128 1.00 75.25 97 ASP A CA 1
ATOM 773 C C . ASP A 1 97 ? -41.496 13.771 30.063 1.00 75.25 97 ASP A C 1
ATOM 775 O O . ASP A 1 97 ? -40.558 14.480 29.706 1.00 75.25 97 ASP A O 1
ATOM 779 N N . ALA A 1 98 ? -42.029 13.889 31.283 1.00 72.88 98 ALA A N 1
ATOM 780 C CA . ALA A 1 98 ? -41.527 14.833 32.274 1.00 72.88 98 ALA A CA 1
ATOM 781 C C . ALA A 1 98 ? -40.169 14.380 32.838 1.00 72.88 98 ALA A C 1
ATOM 783 O O . ALA A 1 98 ? -40.036 13.255 33.335 1.00 72.88 98 ALA A O 1
ATOM 784 N N . ALA A 1 99 ? -39.184 15.284 32.818 1.00 74.00 99 ALA A N 1
ATOM 785 C CA . ALA A 1 99 ? -37.939 15.100 33.552 1.00 74.00 99 ALA A CA 1
ATOM 786 C C . ALA A 1 99 ? -38.252 14.899 35.043 1.00 74.00 99 ALA A C 1
ATOM 788 O O . ALA A 1 99 ? -39.040 15.635 35.639 1.00 74.00 99 ALA A O 1
ATOM 789 N N . GLY A 1 100 ? -37.660 13.866 35.633 1.00 74.44 100 GLY A N 1
ATOM 790 C CA . GLY A 1 100 ? -37.674 13.686 37.074 1.00 74.44 100 GLY A CA 1
ATOM 791 C C . GLY A 1 100 ? -36.795 14.740 37.738 1.00 74.44 100 GLY A C 1
ATOM 792 O O . GLY A 1 100 ? -35.757 15.128 37.201 1.00 74.44 100 GLY A O 1
ATOM 793 N N . GLU A 1 101 ? -37.201 15.184 38.919 1.00 83.88 101 GLU A N 1
ATOM 794 C CA . GLU A 1 101 ? -36.303 15.897 39.820 1.00 83.88 101 GLU A CA 1
ATOM 795 C C . GLU A 1 101 ? -35.398 14.881 40.518 1.00 83.88 101 GLU A C 1
ATOM 797 O O . GLU A 1 101 ? -35.773 13.716 40.684 1.00 83.88 101 GLU A O 1
ATOM 802 N N . ARG A 1 102 ? -34.193 15.312 40.898 1.00 89.06 102 ARG A N 1
ATOM 803 C CA . ARG A 1 102 ? -33.282 14.480 41.685 1.00 89.06 102 ARG A CA 1
ATOM 804 C C . ARG A 1 102 ? -33.965 14.134 43.018 1.00 89.06 102 ARG A C 1
ATOM 806 O O . ARG A 1 102 ? -34.361 15.064 43.717 1.00 89.06 102 ARG A O 1
ATOM 813 N N . PRO A 1 103 ? -34.081 12.850 43.390 1.00 89.94 103 PRO A N 1
ATOM 814 C CA . PRO A 1 103 ? -34.611 12.484 44.694 1.00 89.94 103 PRO A CA 1
ATOM 815 C C . PRO A 1 103 ? -33.594 12.767 45.800 1.00 89.94 103 PRO A C 1
ATOM 817 O O . PRO A 1 103 ? -32.390 12.596 45.600 1.00 89.94 103 PRO A O 1
ATOM 820 N N . ASP A 1 104 ? -34.086 13.144 46.979 1.00 88.12 104 ASP A N 1
ATOM 821 C CA . ASP A 1 104 ? -33.235 13.323 48.156 1.00 88.12 104 ASP A CA 1
ATOM 822 C C . ASP A 1 104 ? -32.916 11.985 48.831 1.00 88.12 104 ASP A C 1
ATOM 824 O O . ASP A 1 104 ? -31.745 11.719 49.079 1.00 88.12 104 ASP A O 1
ATOM 828 N N . SER A 1 105 ? -33.918 11.122 49.060 1.00 94.44 105 SER A N 1
ATOM 829 C CA . SER A 1 105 ? -33.745 9.804 49.692 1.00 94.44 105 SER A CA 1
ATOM 830 C C . SER A 1 105 ? -34.439 8.676 48.923 1.00 94.44 105 SER A C 1
ATOM 832 O O . SER A 1 105 ? -35.601 8.806 48.524 1.00 94.44 105 SER A O 1
ATOM 834 N N . VAL A 1 106 ? -33.752 7.554 48.698 1.00 95.94 106 VAL A N 1
ATOM 835 C CA . VAL A 1 106 ? -34.232 6.484 47.804 1.00 95.94 106 VAL A CA 1
ATOM 836 C C . VAL A 1 106 ? -34.043 5.083 48.368 1.00 95.94 106 VAL A C 1
ATOM 838 O O . VAL A 1 106 ? -33.122 4.810 49.140 1.00 95.94 106 VAL A O 1
ATOM 841 N N . LEU A 1 107 ? -34.897 4.169 47.904 1.00 97.19 107 LEU A N 1
ATOM 842 C CA . LEU A 1 107 ? -34.609 2.740 47.896 1.00 97.19 107 LEU A CA 1
ATOM 843 C C . LEU A 1 107 ? -34.035 2.380 46.524 1.00 97.19 107 LEU A C 1
ATOM 845 O O . LEU A 1 107 ? -34.726 2.490 45.510 1.00 97.19 107 LEU A O 1
ATOM 849 N N . ALA A 1 108 ? -32.774 1.957 46.482 1.00 97.06 108 ALA A N 1
ATOM 850 C CA . ALA A 1 108 ? -32.107 1.569 45.246 1.00 97.06 108 ALA A CA 1
ATOM 851 C C . ALA A 1 108 ? -32.225 0.058 45.012 1.00 97.06 108 ALA A C 1
ATOM 853 O O . ALA A 1 108 ? -32.031 -0.738 45.932 1.00 97.06 108 ALA A O 1
ATOM 854 N N . PHE A 1 109 ? -32.488 -0.363 43.779 1.00 97.12 109 PHE A N 1
ATOM 855 C CA . PHE A 1 109 ? -32.385 -1.767 43.394 1.00 97.12 109 PHE A CA 1
ATOM 856 C C . PHE A 1 109 ? -31.723 -1.927 42.027 1.00 97.12 109 PHE A C 1
ATOM 858 O O . PHE A 1 109 ? -31.877 -1.075 41.154 1.00 97.12 109 PHE A O 1
ATOM 865 N N . SER A 1 110 ? -30.953 -3.001 41.836 1.00 97.00 110 SER A N 1
ATOM 866 C CA . SER A 1 110 ? -30.318 -3.263 40.538 1.00 97.00 110 SER A CA 1
ATOM 867 C C . SER A 1 110 ? -29.976 -4.732 40.293 1.00 97.00 110 SER A C 1
ATOM 869 O O . SER A 1 110 ? -29.677 -5.477 41.231 1.00 97.00 110 SER A O 1
ATOM 871 N N . ALA A 1 111 ? -30.008 -5.136 39.022 1.00 95.06 111 ALA A N 1
ATOM 872 C CA . ALA A 1 111 ? -29.628 -6.452 38.514 1.00 95.06 111 ALA A CA 1
ATOM 873 C C . ALA A 1 111 ? -28.545 -6.316 37.428 1.00 95.06 111 ALA A C 1
ATOM 875 O O . ALA A 1 111 ? -28.652 -6.874 36.332 1.00 95.06 111 ALA A O 1
ATOM 876 N N . ILE A 1 112 ? -27.491 -5.556 37.739 1.00 90.88 112 ILE A N 1
ATOM 877 C CA . ILE A 1 112 ? -26.342 -5.314 36.855 1.00 90.88 112 ILE A CA 1
ATOM 878 C C . ILE A 1 112 ? -25.061 -5.958 37.396 1.00 90.88 112 ILE A C 1
ATOM 880 O O . ILE A 1 112 ? -24.912 -6.173 38.596 1.00 90.88 112 ILE A O 1
ATOM 884 N N . GLY A 1 113 ? -24.075 -6.179 36.524 1.00 83.94 113 GLY A N 1
ATOM 885 C CA . GLY A 1 113 ? -22.786 -6.778 36.894 1.00 83.94 113 GLY A CA 1
ATOM 886 C C . GLY A 1 113 ? -21.929 -5.984 37.896 1.00 83.94 113 GLY A C 1
ATOM 887 O O . GLY A 1 113 ? -20.961 -6.528 38.421 1.00 83.94 113 GLY A O 1
ATOM 888 N N . SER A 1 114 ? -22.253 -4.716 38.188 1.00 84.75 114 SER A N 1
ATOM 889 C CA . SER A 1 114 ? -21.540 -3.905 39.192 1.00 84.75 114 SER A CA 1
ATOM 890 C C . SER A 1 114 ? -22.488 -2.999 40.000 1.00 84.75 114 SER A C 1
ATOM 892 O O . SER A 1 114 ? -22.521 -1.789 39.764 1.00 84.75 114 SER A O 1
ATOM 894 N N . PRO A 1 115 ? -23.247 -3.550 40.971 1.00 89.81 115 PRO A N 1
ATOM 895 C CA . PRO A 1 115 ? -24.176 -2.771 41.802 1.00 89.81 115 PRO A CA 1
ATOM 896 C C . PRO A 1 115 ? -23.483 -1.657 42.600 1.00 89.81 115 PRO A C 1
ATOM 898 O O . PRO A 1 115 ? -23.998 -0.550 42.700 1.00 89.81 115 PRO A O 1
ATOM 901 N N . GLU A 1 116 ? -22.253 -1.896 43.068 1.00 89.94 116 GLU A N 1
ATOM 902 C CA . GLU A 1 116 ? -21.452 -0.883 43.777 1.00 89.94 116 GLU A CA 1
ATOM 903 C C . GLU A 1 116 ? -21.171 0.363 42.929 1.00 89.94 116 GLU A C 1
ATOM 905 O O . GLU A 1 116 ? -21.131 1.479 43.439 1.00 89.94 116 GLU A O 1
ATOM 910 N N . SER A 1 117 ? -20.977 0.191 41.617 1.00 88.44 117 SER A N 1
ATOM 911 C CA . SER A 1 117 ? -20.755 1.315 40.705 1.00 88.44 117 SER A CA 1
ATOM 912 C C . SER A 1 117 ? -22.009 2.180 40.570 1.00 88.44 117 SER A C 1
ATOM 914 O O . SER A 1 117 ? -21.916 3.408 40.525 1.00 88.44 117 SER A O 1
ATOM 916 N N . PHE A 1 118 ? -23.183 1.547 40.556 1.00 91.25 118 PHE A N 1
ATOM 917 C CA . PHE A 1 118 ? -24.465 2.242 40.556 1.00 91.25 118 PHE A CA 1
ATOM 918 C C . PHE A 1 118 ? -24.689 3.004 41.862 1.00 91.25 118 PHE A C 1
ATOM 920 O O . PHE A 1 118 ? -24.956 4.203 41.813 1.00 91.25 118 PHE A O 1
ATOM 927 N N . ARG A 1 119 ? -24.470 2.348 43.008 1.00 92.50 119 ARG A N 1
ATOM 928 C CA . ARG A 1 119 ? -24.548 2.970 44.335 1.00 92.50 119 ARG A CA 1
ATOM 929 C C . ARG A 1 119 ? -23.678 4.228 44.430 1.00 92.50 119 ARG A C 1
ATOM 931 O O . ARG A 1 119 ? -24.198 5.304 44.708 1.00 92.50 119 ARG A O 1
ATOM 938 N N . ARG A 1 120 ? -22.387 4.117 44.092 1.00 90.44 120 ARG A N 1
ATOM 939 C CA . ARG A 1 120 ? -21.456 5.259 44.100 1.00 90.44 120 ARG A CA 1
ATOM 940 C C . ARG A 1 120 ? -21.889 6.389 43.174 1.00 90.44 120 ARG A C 1
ATOM 942 O O . ARG A 1 120 ? -21.701 7.550 43.509 1.00 90.44 120 ARG A O 1
ATOM 949 N N . SER A 1 121 ? -22.464 6.062 42.015 1.00 90.06 121 SER A N 1
ATOM 950 C CA . SER A 1 121 ? -22.949 7.083 41.077 1.00 90.06 121 SER A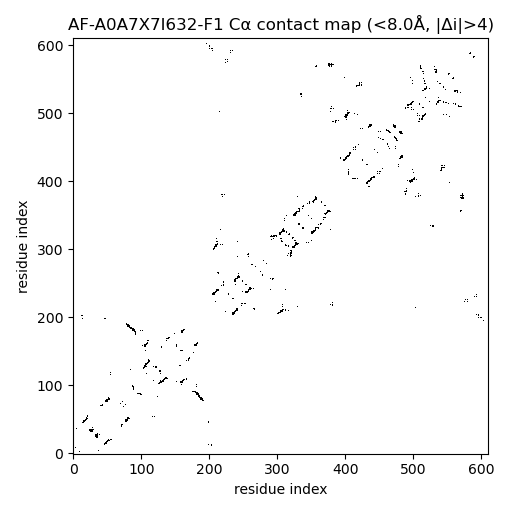 CA 1
ATOM 951 C C . SER A 1 121 ? -24.097 7.889 41.687 1.00 90.06 121 SER A C 1
ATOM 953 O O . SER A 1 121 ? -24.108 9.110 41.572 1.00 90.06 121 SER A O 1
ATOM 955 N N . LEU A 1 122 ? -25.037 7.223 42.366 1.00 92.19 122 LEU A N 1
ATOM 956 C CA . LEU A 1 122 ? -26.148 7.873 43.067 1.00 92.19 122 LEU A CA 1
ATOM 957 C C . LEU A 1 122 ? -25.664 8.757 44.225 1.00 92.19 122 LEU A C 1
ATOM 959 O O . LEU A 1 122 ? -26.061 9.919 44.306 1.00 92.19 122 LEU A O 1
ATOM 963 N N . GLU A 1 123 ? -24.766 8.236 45.064 1.00 91.56 123 GLU A N 1
ATOM 964 C CA . GLU A 1 123 ? -24.173 8.969 46.193 1.00 91.56 123 GLU A CA 1
ATOM 965 C C . GLU A 1 123 ? -23.389 10.203 45.708 1.00 91.56 123 GLU A C 1
ATOM 967 O O . GLU A 1 123 ? -23.571 11.300 46.231 1.00 91.56 123 GLU A O 1
ATOM 972 N N . ALA A 1 124 ? -22.586 10.068 44.643 1.00 87.38 124 ALA A N 1
ATOM 973 C CA . ALA A 1 124 ? -21.881 11.189 44.012 1.00 87.38 124 ALA A CA 1
ATOM 974 C C . ALA A 1 124 ? -22.838 12.220 43.387 1.00 87.38 124 ALA A C 1
ATOM 976 O O . ALA A 1 124 ? -22.522 13.407 43.314 1.00 87.38 124 ALA A O 1
ATOM 977 N N . GLY A 1 125 ? -24.025 11.778 42.965 1.00 87.31 125 GLY A N 1
ATOM 978 C CA . GLY A 1 125 ? -25.132 12.638 42.551 1.00 87.31 125 GLY A CA 1
ATOM 979 C C . GLY A 1 125 ? -25.859 13.327 43.709 1.00 87.31 125 GLY A C 1
ATOM 980 O O . GLY A 1 125 ? -26.820 14.049 43.453 1.00 87.31 125 GLY A O 1
ATOM 981 N N . GLY A 1 126 ? -25.436 13.110 44.959 1.00 89.69 126 GLY A N 1
ATOM 982 C CA . GLY A 1 126 ? -26.038 13.679 46.163 1.00 89.69 126 GLY A CA 1
ATOM 983 C C . GLY A 1 126 ? -27.332 12.994 46.601 1.00 89.69 126 GLY A C 1
ATOM 984 O O . GLY A 1 126 ? -28.132 13.620 47.286 1.00 89.69 126 GLY A O 1
ATOM 985 N N . VAL A 1 127 ? -27.592 11.759 46.164 1.00 92.75 127 VAL A N 1
ATOM 986 C CA . VAL A 1 127 ? -28.783 10.992 46.561 1.00 92.75 127 VAL A CA 1
ATOM 987 C C . VAL A 1 127 ? -28.476 10.154 47.799 1.00 92.75 127 VAL A C 1
ATOM 989 O O . VAL A 1 127 ? -27.518 9.382 47.793 1.00 92.75 127 VAL A O 1
ATOM 992 N N . ASP A 1 128 ? -29.312 10.261 48.829 1.00 94.75 128 ASP A N 1
ATOM 993 C CA . ASP A 1 128 ? -29.224 9.436 50.033 1.00 94.75 128 ASP A CA 1
ATOM 994 C C . ASP A 1 128 ? -29.893 8.070 49.807 1.00 94.75 128 ASP A C 1
ATOM 996 O O . ASP A 1 128 ? -31.055 7.980 49.402 1.00 94.75 128 ASP A O 1
ATOM 1000 N N . ILE A 1 129 ? -29.165 6.979 50.040 1.00 96.31 129 ILE A N 1
ATOM 1001 C CA . ILE A 1 129 ? -29.653 5.616 49.796 1.00 96.31 129 ILE A CA 1
ATOM 1002 C C . ILE A 1 129 ? -29.997 4.974 51.138 1.00 96.31 129 ILE A C 1
ATOM 1004 O O . ILE A 1 129 ? -29.130 4.432 51.822 1.00 96.31 129 ILE A O 1
ATOM 1008 N N . LEU A 1 130 ? -31.286 4.975 51.485 1.00 96.31 130 LEU A N 1
ATOM 1009 C CA . LEU A 1 130 ? -31.763 4.437 52.765 1.00 96.31 130 LEU A CA 1
ATOM 1010 C C . LEU A 1 130 ? -31.767 2.906 52.795 1.00 96.31 130 LEU A C 1
ATOM 1012 O O . LEU A 1 130 ? -31.589 2.294 53.848 1.00 96.31 130 LEU A O 1
ATOM 1016 N N . LYS A 1 131 ? -31.990 2.266 51.641 1.00 96.12 131 LYS A N 1
ATOM 1017 C CA . LYS A 1 131 ? -31.963 0.804 51.501 1.00 96.12 131 LYS A CA 1
ATOM 1018 C C . LYS A 1 131 ? -31.552 0.414 50.085 1.00 96.12 131 LYS A C 1
ATOM 1020 O O . LYS A 1 131 ? -31.939 1.071 49.121 1.00 96.12 131 LYS A O 1
ATOM 1025 N N . GLU A 1 132 ? -30.771 -0.656 49.962 1.00 96.81 132 GLU A N 1
ATOM 1026 C CA . GLU A 1 132 ? -30.295 -1.174 48.676 1.00 96.81 132 GLU A CA 1
ATOM 1027 C C . GLU A 1 132 ? -30.626 -2.665 48.543 1.00 96.81 132 GLU A C 1
ATOM 1029 O O . GLU A 1 132 ? -30.279 -3.460 49.418 1.00 96.81 132 GLU A O 1
ATOM 1034 N N . HIS A 1 133 ? -31.253 -3.051 47.431 1.00 96.19 133 HIS A N 1
ATOM 1035 C CA . HIS A 1 133 ? -31.529 -4.445 47.078 1.00 96.19 133 HIS A CA 1
ATOM 1036 C C . HIS A 1 133 ? -30.735 -4.857 45.837 1.00 96.19 133 HIS A C 1
ATOM 1038 O O . HIS A 1 133 ? -30.888 -4.290 44.753 1.00 96.19 133 HIS A O 1
ATOM 1044 N N . ARG A 1 134 ? -29.874 -5.866 45.986 1.00 96.19 134 ARG A N 1
ATOM 1045 C CA . ARG A 1 134 ? -28.983 -6.336 44.918 1.00 96.19 134 ARG A CA 1
ATOM 1046 C C . ARG A 1 134 ? -29.445 -7.677 44.382 1.00 96.19 134 ARG A C 1
ATOM 1048 O O . ARG A 1 134 ? -29.564 -8.642 45.134 1.00 96.19 134 ARG A O 1
ATOM 1055 N N . PHE A 1 135 ? -29.627 -7.742 43.072 1.00 95.00 135 PHE A N 1
ATOM 1056 C CA . PHE A 1 135 ? -30.011 -8.952 42.360 1.00 95.00 135 PHE A CA 1
ATOM 1057 C C . PHE A 1 135 ? -28.859 -9.439 41.476 1.00 95.00 135 PHE A C 1
ATOM 1059 O O . PHE A 1 135 ? -27.889 -8.724 41.217 1.00 95.00 135 PHE A O 1
ATOM 1066 N N . LYS A 1 136 ? -28.946 -10.692 41.021 1.00 92.81 136 LYS A N 1
ATOM 1067 C CA . LYS A 1 136 ? -27.967 -11.262 40.086 1.00 92.81 136 LYS A CA 1
ATOM 1068 C C . LYS A 1 136 ? -27.983 -10.476 38.767 1.00 92.81 136 LYS A C 1
ATOM 1070 O O . LYS A 1 136 ? -29.041 -10.042 38.332 1.00 92.81 136 LYS A O 1
ATOM 1075 N N . ASP A 1 137 ? -26.833 -10.336 38.110 1.00 91.94 137 ASP A N 1
ATOM 1076 C CA . ASP A 1 137 ? -26.758 -9.686 36.795 1.00 91.94 137 ASP A CA 1
ATOM 1077 C C . ASP A 1 137 ? -27.749 -10.322 35.801 1.00 91.94 137 ASP A C 1
ATOM 1079 O O . ASP A 1 137 ? -27.856 -11.553 35.728 1.00 91.94 137 ASP A O 1
ATOM 1083 N N . HIS A 1 138 ? -28.487 -9.482 35.071 1.00 91.62 138 HIS A N 1
ATOM 1084 C CA . HIS A 1 138 ? -29.582 -9.865 34.170 1.00 91.62 138 HIS A CA 1
ATOM 1085 C C . HIS A 1 138 ? -30.779 -10.579 34.831 1.00 91.62 138 HIS A C 1
ATOM 1087 O O . HIS A 1 138 ? -31.535 -11.279 34.148 1.00 91.62 138 HIS A O 1
ATOM 1093 N N . TYR A 1 139 ? -30.973 -10.439 36.144 1.00 94.88 139 TYR A N 1
ATOM 1094 C CA . TYR A 1 139 ? -32.133 -11.013 36.826 1.00 94.88 139 TYR A CA 1
ATOM 1095 C C . TYR A 1 139 ? -33.447 -10.447 36.267 1.00 94.88 139 TYR A C 1
ATOM 1097 O O . TYR A 1 139 ? -33.601 -9.240 36.088 1.00 94.88 139 TYR A O 1
ATOM 1105 N N . ARG A 1 140 ? -34.399 -11.345 35.990 1.00 95.62 140 ARG A N 1
ATOM 1106 C CA . ARG A 1 140 ? -35.773 -10.987 35.629 1.00 95.62 140 ARG A CA 1
ATOM 1107 C C . ARG A 1 140 ? -36.600 -10.928 36.900 1.00 95.62 140 ARG A C 1
ATOM 1109 O O . ARG A 1 140 ? -36.781 -11.960 37.546 1.00 95.62 140 ARG A O 1
ATOM 1116 N N . TYR A 1 141 ? -37.069 -9.733 37.229 1.00 95.75 141 TYR A N 1
ATOM 1117 C CA . TYR A 1 141 ? -37.842 -9.484 38.436 1.00 95.75 141 TYR A CA 1
ATOM 1118 C C . TYR A 1 141 ? -39.180 -10.218 38.379 1.00 95.75 141 TYR A C 1
ATOM 1120 O O . TYR A 1 141 ? -39.811 -10.295 37.322 1.00 95.75 141 TYR A O 1
ATOM 1128 N N . ARG A 1 142 ? -39.608 -10.773 39.512 1.00 96.31 142 ARG A N 1
ATOM 1129 C CA . ARG A 1 142 ? -40.921 -11.404 39.671 1.00 96.31 142 ARG A CA 1
ATOM 1130 C C . ARG A 1 142 ? -41.885 -10.464 40.386 1.00 96.31 142 ARG A C 1
ATOM 1132 O O . ARG A 1 142 ? -41.464 -9.505 41.026 1.00 96.31 142 ARG A O 1
ATOM 1139 N N . MET A 1 143 ? -43.182 -10.761 40.315 1.00 95.25 143 MET A N 1
ATOM 1140 C CA . MET A 1 143 ? -44.201 -9.978 41.026 1.00 95.25 143 MET A CA 1
ATOM 1141 C C . MET A 1 143 ? -43.962 -9.971 42.541 1.00 95.25 143 MET A C 1
ATOM 1143 O O . MET A 1 143 ? -44.156 -8.939 43.178 1.00 95.25 143 MET A O 1
ATOM 1147 N N . GLU A 1 144 ? -43.490 -11.086 43.112 1.00 95.50 144 GLU A N 1
ATOM 1148 C CA . GLU A 1 144 ? -43.182 -11.175 44.543 1.00 95.50 144 GLU A CA 1
ATOM 1149 C C . GLU A 1 144 ? -41.986 -10.297 44.931 1.00 95.50 144 GLU A C 1
ATOM 1151 O O . GLU A 1 144 ? -42.001 -9.674 45.992 1.00 95.50 144 GLU A O 1
ATOM 1156 N N . ASP A 1 145 ? -40.978 -10.200 44.055 1.00 95.75 145 ASP A N 1
ATOM 1157 C CA . ASP A 1 145 ? -39.815 -9.333 44.267 1.00 95.75 145 ASP A CA 1
ATOM 1158 C C . ASP A 1 145 ? -40.253 -7.863 44.316 1.00 95.75 145 ASP A C 1
ATOM 1160 O O . ASP A 1 145 ? -39.827 -7.111 45.191 1.00 95.75 145 ASP A O 1
ATOM 1164 N N . MET A 1 146 ? -41.154 -7.459 43.413 1.00 95.25 146 MET A N 1
ATOM 1165 C CA . MET A 1 146 ? -41.657 -6.086 43.378 1.00 95.25 146 MET A CA 1
ATOM 1166 C C . MET A 1 146 ? -42.518 -5.751 44.598 1.00 95.25 146 MET A C 1
ATOM 1168 O O . MET A 1 146 ? -42.360 -4.674 45.167 1.00 95.25 146 MET A O 1
ATOM 1172 N N . ALA A 1 147 ? -43.364 -6.683 45.048 1.00 94.19 147 ALA A N 1
ATOM 1173 C CA . ALA A 1 147 ? -44.135 -6.516 46.280 1.00 94.19 147 ALA A CA 1
ATOM 1174 C C . ALA A 1 147 ? -43.220 -6.365 47.511 1.00 94.19 147 ALA A C 1
ATOM 1176 O O . ALA A 1 147 ? -43.471 -5.528 48.378 1.00 94.19 147 ALA A O 1
ATOM 1177 N N . ALA A 1 148 ? -42.122 -7.128 47.571 1.00 95.62 148 ALA A N 1
ATOM 1178 C CA . ALA A 1 148 ? -41.126 -7.000 48.633 1.00 95.62 148 ALA A CA 1
ATOM 1179 C C . ALA A 1 148 ? -40.376 -5.655 48.580 1.00 95.62 148 ALA A C 1
ATOM 1181 O O . ALA A 1 148 ? -40.094 -5.069 49.627 1.00 95.62 148 ALA A O 1
ATOM 1182 N N . LEU A 1 149 ? -40.072 -5.144 47.381 1.00 96.06 149 LEU A N 1
ATOM 1183 C CA . LEU A 1 149 ? -39.457 -3.825 47.201 1.00 96.06 149 LEU A CA 1
ATOM 1184 C C . LEU A 1 149 ? -40.391 -2.690 47.643 1.00 96.06 149 LEU A C 1
ATOM 1186 O O . LEU A 1 149 ? -39.927 -1.770 48.314 1.00 96.06 149 LEU A O 1
ATOM 1190 N N . GLU A 1 150 ? -41.690 -2.766 47.338 1.00 94.81 150 GLU A N 1
ATOM 1191 C CA . GLU A 1 150 ? -42.685 -1.782 47.795 1.00 94.81 150 GLU A CA 1
ATOM 1192 C C . GLU A 1 150 ? -42.857 -1.804 49.319 1.00 94.81 150 GLU A C 1
ATOM 1194 O O . GLU A 1 150 ? -42.779 -0.755 49.956 1.00 94.81 150 GLU A O 1
ATOM 1199 N N . ALA A 1 151 ? -42.977 -2.988 49.928 1.00 94.75 151 ALA A N 1
ATOM 1200 C CA . ALA A 1 151 ? -43.025 -3.111 51.387 1.00 94.75 151 ALA A CA 1
ATOM 1201 C C . ALA A 1 151 ? -41.746 -2.559 52.045 1.00 94.75 151 ALA A C 1
ATOM 1203 O O . ALA A 1 151 ? -41.797 -1.852 53.051 1.00 94.75 151 ALA A O 1
ATOM 1204 N N . SER A 1 152 ? -40.582 -2.829 51.445 1.00 94.75 152 SER A N 1
ATOM 1205 C CA . SER A 1 152 ? -39.305 -2.301 51.922 1.00 94.75 152 SER A CA 1
ATOM 1206 C C . SER A 1 152 ? -39.180 -0.785 51.744 1.00 94.75 152 SER A C 1
ATOM 1208 O O . SER A 1 152 ? -38.437 -0.175 52.512 1.00 94.75 152 SER A O 1
ATOM 1210 N N . LEU A 1 153 ? -39.835 -0.191 50.740 1.00 94.62 153 LEU A N 1
ATOM 1211 C CA . LEU A 1 153 ? -39.873 1.257 50.519 1.00 94.62 153 LEU A CA 1
ATOM 1212 C C . LEU A 1 153 ? -40.674 1.946 51.628 1.00 94.62 153 LEU A C 1
ATOM 1214 O O . LEU A 1 153 ? -40.242 2.972 52.150 1.00 94.62 153 LEU A O 1
ATOM 1218 N N . GLU A 1 154 ? -41.822 1.370 51.993 1.00 93.94 154 GLU A N 1
ATOM 1219 C CA . GLU A 1 154 ? -42.650 1.862 53.097 1.00 93.94 154 GLU A CA 1
ATOM 1220 C C . GLU A 1 154 ? -41.922 1.751 54.442 1.00 93.94 154 GLU A C 1
ATOM 1222 O O . GLU A 1 154 ? -41.919 2.706 55.214 1.00 93.94 154 GLU A O 1
ATOM 1227 N N . GLU A 1 155 ? -41.247 0.625 54.691 1.00 95.06 155 GLU A N 1
ATOM 1228 C CA . GLU A 1 155 ? -40.496 0.374 55.927 1.00 95.06 155 GLU A CA 1
ATOM 1229 C C . GLU A 1 155 ? -39.331 1.357 56.127 1.00 95.06 155 GLU A C 1
ATOM 1231 O O . GLU A 1 155 ? -39.134 1.867 57.230 1.00 95.06 155 GLU A O 1
ATOM 1236 N N . CYS A 1 156 ? -38.538 1.625 55.082 1.00 93.75 156 CYS A N 1
ATOM 1237 C CA . CYS A 1 156 ? -37.369 2.502 55.202 1.00 93.75 156 CYS A CA 1
ATOM 1238 C C . CYS A 1 156 ? -37.701 3.996 55.086 1.00 93.75 156 CYS A C 1
ATOM 1240 O O . CYS A 1 156 ? -36.828 4.827 55.333 1.00 93.75 156 CYS A O 1
ATOM 1242 N N . GLY A 1 157 ? -38.933 4.344 54.702 1.00 92.25 157 GLY A N 1
ATOM 1243 C CA . GLY A 1 157 ? -39.381 5.731 54.580 1.00 92.25 157 GLY A CA 1
ATOM 1244 C C . GLY A 1 157 ? -38.734 6.515 53.432 1.00 92.25 157 GLY A C 1
ATOM 1245 O O . GLY A 1 157 ? -38.752 7.745 53.454 1.00 92.25 157 GLY A O 1
ATOM 1246 N N . ALA A 1 158 ? -38.158 5.843 52.432 1.00 93.25 158 ALA A N 1
ATOM 1247 C CA . ALA A 1 158 ? -37.584 6.518 51.269 1.00 93.25 158 ALA A CA 1
ATOM 1248 C C . ALA A 1 158 ? -38.662 7.203 50.410 1.00 93.25 158 ALA A C 1
ATOM 1250 O O . ALA A 1 158 ? -39.811 6.757 50.322 1.00 93.25 158 ALA A O 1
ATOM 1251 N N . SER A 1 159 ? -38.283 8.294 49.737 1.00 91.62 159 SER A N 1
ATOM 1252 C CA . SER A 1 159 ? -39.226 9.076 48.928 1.00 91.62 159 SER A CA 1
ATOM 1253 C C . SER A 1 159 ? -39.738 8.288 47.712 1.00 91.62 159 SER A C 1
ATOM 1255 O O . SER A 1 159 ? -40.945 8.271 47.440 1.00 91.62 159 SER A O 1
ATOM 1257 N N . CYS A 1 160 ? -38.843 7.571 47.026 1.00 93.62 160 CYS A N 1
ATOM 1258 C CA . CYS A 1 160 ? -39.156 6.747 45.862 1.00 93.62 160 CYS A CA 1
ATOM 1259 C C . CYS A 1 160 ? -38.173 5.578 45.686 1.00 93.62 160 CYS A C 1
ATOM 1261 O O . CYS A 1 160 ? -37.125 5.502 46.333 1.00 93.62 160 CYS A O 1
ATOM 1263 N N . MET A 1 161 ? -38.506 4.682 44.754 1.00 95.88 161 MET A N 1
ATOM 1264 C CA . MET A 1 161 ? -37.583 3.656 44.270 1.00 95.88 161 MET A CA 1
ATOM 1265 C C . MET A 1 161 ? -36.722 4.187 43.123 1.00 95.88 161 MET A C 1
ATOM 1267 O O . MET A 1 161 ? -37.182 4.991 42.307 1.00 95.88 161 MET A O 1
ATOM 1271 N N . VAL A 1 162 ? -35.491 3.685 43.039 1.00 96.19 162 VAL A N 1
ATOM 1272 C CA . VAL A 1 162 ? -34.537 3.975 41.968 1.00 96.19 162 VAL A CA 1
ATOM 1273 C C . VAL A 1 162 ? -33.910 2.684 41.443 1.00 96.19 162 VAL A C 1
ATOM 1275 O O . VAL A 1 162 ? -33.492 1.832 42.222 1.00 96.19 162 VAL A O 1
ATOM 1278 N N . CYS A 1 163 ? -33.815 2.545 40.120 1.00 95.75 163 CYS A N 1
ATOM 1279 C CA . CYS A 1 163 ? -33.138 1.420 39.463 1.00 95.75 163 CYS A CA 1
ATOM 1280 C C . CYS A 1 163 ? -32.372 1.868 38.222 1.00 95.75 163 CYS A C 1
ATOM 1282 O O . CYS A 1 163 ? -32.498 3.019 37.810 1.00 95.75 163 CYS A O 1
ATOM 1284 N N . THR A 1 164 ? -31.559 0.991 37.629 1.00 94.19 164 THR A N 1
ATOM 1285 C CA . THR A 1 164 ? -30.818 1.334 36.406 1.00 94.19 164 THR A CA 1
ATOM 1286 C C . THR A 1 164 ? -31.730 1.312 35.177 1.00 94.19 164 THR A C 1
ATOM 1288 O O . THR A 1 164 ? -32.742 0.615 35.145 1.00 94.19 164 THR A O 1
ATOM 1291 N N . GLU A 1 165 ? -31.334 1.999 34.100 1.00 92.56 165 GLU A N 1
ATOM 1292 C CA . GLU A 1 165 ? -32.056 1.932 32.819 1.00 92.56 165 GLU A CA 1
ATOM 1293 C C . GLU A 1 165 ? -32.192 0.503 32.274 1.00 92.56 165 GLU A C 1
ATOM 1295 O O . GLU A 1 165 ? -33.188 0.181 31.630 1.00 92.56 165 GLU A O 1
ATOM 1300 N N . LYS A 1 166 ? -31.206 -0.366 32.536 1.00 91.75 166 LYS A N 1
ATOM 1301 C CA . LYS A 1 166 ? -31.244 -1.771 32.110 1.00 91.75 166 LYS A CA 1
ATOM 1302 C C . LYS A 1 166 ? -32.298 -2.567 32.873 1.00 91.75 166 LYS A C 1
ATOM 1304 O O . LYS A 1 166 ? -32.945 -3.424 32.275 1.00 91.75 166 LYS A O 1
ATOM 1309 N N . ASP A 1 167 ? -32.476 -2.277 34.158 1.00 94.50 167 ASP A N 1
ATOM 1310 C CA . ASP A 1 167 ? -33.401 -3.008 35.026 1.00 94.50 167 ASP A CA 1
ATOM 1311 C C . ASP A 1 167 ? -34.857 -2.771 34.635 1.00 94.50 167 ASP A C 1
ATOM 1313 O O . ASP A 1 167 ? -35.653 -3.705 34.696 1.00 94.50 167 ASP A O 1
ATOM 1317 N N . VAL A 1 168 ? -35.188 -1.577 34.128 1.00 94.31 168 VAL A N 1
ATOM 1318 C CA . VAL A 1 168 ? -36.534 -1.242 33.631 1.00 94.31 168 VAL A CA 1
ATOM 1319 C C . VAL A 1 168 ? -37.045 -2.266 32.611 1.00 94.31 168 VAL A C 1
ATOM 1321 O O . VAL A 1 168 ? -38.219 -2.627 32.633 1.00 94.31 168 VAL A O 1
ATOM 1324 N N . TYR A 1 169 ? -36.170 -2.777 31.739 1.00 93.31 169 TYR A N 1
ATOM 1325 C CA . TYR A 1 169 ? -36.533 -3.772 30.720 1.00 93.31 169 TYR A CA 1
ATOM 1326 C C . TYR A 1 169 ? -36.760 -5.182 31.282 1.00 93.31 169 TYR A C 1
ATOM 1328 O O . TYR A 1 169 ? -37.316 -6.031 30.586 1.00 93.31 169 TYR A O 1
ATOM 1336 N N . ASN A 1 170 ? -36.329 -5.438 32.517 1.00 94.44 170 ASN A N 1
ATOM 1337 C CA . ASN A 1 170 ? -36.481 -6.717 33.205 1.00 94.44 170 ASN A CA 1
ATOM 1338 C C . ASN A 1 170 ? -37.647 -6.723 34.206 1.00 94.44 170 ASN A C 1
ATOM 1340 O O . ASN A 1 170 ? -37.892 -7.762 34.825 1.00 94.44 170 ASN A O 1
ATOM 1344 N N . LEU A 1 171 ? -38.335 -5.590 34.391 1.00 94.88 171 LEU A N 1
ATOM 1345 C CA . LEU A 1 171 ? -39.513 -5.483 35.251 1.00 94.88 171 LEU A CA 1
ATOM 1346 C C . LEU A 1 171 ? -40.699 -6.278 34.664 1.00 94.88 171 LEU A C 1
ATOM 1348 O O . LEU A 1 171 ? -40.827 -6.356 33.437 1.00 94.88 171 LEU A O 1
ATOM 1352 N N . PRO A 1 172 ? -41.595 -6.843 35.499 1.00 94.44 172 PRO A N 1
ATOM 1353 C CA . PRO A 1 172 ? -42.792 -7.524 35.008 1.00 94.44 172 PRO A CA 1
ATOM 1354 C C . PRO A 1 172 ? -43.691 -6.560 34.221 1.00 94.44 172 PRO A C 1
ATOM 1356 O O . PRO A 1 172 ? -43.938 -5.437 34.663 1.00 94.44 172 PRO A O 1
ATOM 1359 N N . GLN A 1 173 ? -44.213 -6.991 33.068 1.00 90.25 173 GLN A N 1
ATOM 1360 C CA . GLN A 1 173 ? -45.018 -6.120 32.198 1.00 90.25 173 GLN A CA 1
ATOM 1361 C C . GLN A 1 173 ? -46.354 -5.722 32.830 1.00 90.25 173 GLN A C 1
ATOM 1363 O O . GLN A 1 173 ? -46.845 -4.615 32.591 1.00 90.25 173 GLN A O 1
ATOM 1368 N N . GLU A 1 174 ? -46.941 -6.609 33.631 1.00 90.19 174 GLU A N 1
ATOM 1369 C CA . GLU A 1 174 ? -48.216 -6.395 34.313 1.00 90.19 174 GLU A CA 1
ATOM 1370 C C . GLU A 1 174 ? -48.064 -5.550 35.583 1.00 90.19 174 GLU A C 1
ATOM 1372 O O . GLU A 1 174 ? -49.048 -5.005 36.083 1.00 90.19 174 GLU A O 1
ATOM 1377 N N . TRP A 1 175 ? -46.842 -5.406 36.104 1.00 92.50 175 TRP A N 1
ATOM 1378 C CA . TRP A 1 175 ? -46.605 -4.669 37.338 1.00 92.50 175 TRP A CA 1
ATOM 1379 C C . TRP A 1 175 ? -46.693 -3.159 37.123 1.00 92.50 175 TRP A C 1
ATOM 1381 O O . TRP A 1 175 ? -46.173 -2.602 36.149 1.00 92.50 175 TRP A O 1
ATOM 1391 N N . ARG A 1 176 ? -47.344 -2.472 38.059 1.00 90.62 176 ARG A N 1
ATOM 1392 C CA . ARG A 1 176 ? -47.387 -1.013 38.123 1.00 90.62 176 ARG A CA 1
ATOM 1393 C C . ARG A 1 176 ? -46.959 -0.587 39.519 1.00 90.62 176 ARG A C 1
ATOM 1395 O O . ARG A 1 176 ? -47.571 -1.056 40.475 1.00 90.62 176 ARG A O 1
ATOM 1402 N N . PRO A 1 177 ? -45.934 0.266 39.642 1.00 90.38 177 PRO A N 1
ATOM 1403 C CA . PRO A 1 177 ? -45.506 0.727 40.942 1.00 90.38 177 PRO A CA 1
ATOM 1404 C C . PRO A 1 177 ? -46.542 1.687 41.529 1.00 90.38 177 PRO A C 1
ATOM 1406 O O . PRO A 1 177 ? -47.107 2.536 40.836 1.00 90.38 177 PRO A O 1
ATOM 1409 N N . THR A 1 178 ? -46.742 1.591 42.836 1.00 87.44 178 THR A N 1
ATOM 1410 C CA . THR A 1 178 ? -47.569 2.523 43.618 1.00 87.44 178 THR A CA 1
ATOM 1411 C C . THR A 1 178 ? -47.056 3.967 43.573 1.00 87.44 178 THR A C 1
ATOM 1413 O O . THR A 1 178 ? -47.844 4.908 43.673 1.00 87.44 178 THR A O 1
ATOM 1416 N N . ARG A 1 179 ? -45.745 4.163 43.380 1.00 89.38 179 ARG A N 1
ATOM 1417 C CA . ARG A 1 179 ? -45.091 5.471 43.195 1.00 89.38 179 ARG A CA 1
ATOM 1418 C C . ARG A 1 179 ? -44.215 5.461 41.947 1.00 89.38 179 ARG A C 1
ATOM 1420 O O . ARG A 1 179 ? -43.663 4.428 41.591 1.00 89.38 179 ARG A O 1
ATOM 1427 N N . ASP A 1 180 ? -44.040 6.610 41.297 1.00 91.69 180 ASP A N 1
ATOM 1428 C CA . ASP A 1 180 ? -43.139 6.702 40.142 1.00 91.69 180 ASP A CA 1
ATOM 1429 C C . ASP A 1 180 ? -41.715 6.261 40.530 1.00 91.69 180 ASP A C 1
ATOM 1431 O O . ASP A 1 180 ? -41.152 6.729 41.522 1.00 91.69 180 ASP A O 1
ATOM 1435 N N . ILE A 1 181 ? -41.126 5.376 39.724 1.00 94.00 181 ILE A N 1
ATOM 1436 C CA . ILE A 1 181 ? -39.714 5.007 39.843 1.00 94.00 181 ILE A CA 1
ATOM 1437 C C . ILE A 1 181 ? -38.902 6.096 39.161 1.00 94.00 181 ILE A C 1
ATOM 1439 O O . ILE A 1 181 ? -39.209 6.493 38.031 1.00 94.00 181 ILE A O 1
ATOM 1443 N N . LEU A 1 182 ? -37.852 6.558 39.830 1.00 94.50 182 LEU A N 1
ATOM 1444 C CA . LEU A 1 182 ? -36.885 7.461 39.228 1.00 94.50 182 LEU A CA 1
ATOM 1445 C C . LEU A 1 182 ? -35.710 6.660 38.676 1.00 94.50 182 LEU A C 1
ATOM 1447 O O . LEU A 1 182 ? -35.057 5.897 39.378 1.00 94.50 182 LEU A O 1
ATOM 1451 N N . VAL A 1 183 ? -35.451 6.827 37.387 1.00 94.44 183 VAL A N 1
ATOM 1452 C CA . VAL A 1 183 ? -34.376 6.144 36.677 1.00 94.44 183 VAL A CA 1
ATOM 1453 C C . VAL A 1 183 ? -33.329 7.194 36.307 1.00 94.44 183 VAL A C 1
ATOM 1455 O O . VAL A 1 183 ? -33.659 8.143 35.585 1.00 94.44 183 VAL A O 1
ATOM 1458 N N . PRO A 1 184 ? -32.093 7.081 36.812 1.00 92.56 184 PRO A N 1
ATOM 1459 C CA . PRO A 1 184 ? -31.023 7.989 36.464 1.00 92.56 184 PRO A CA 1
ATOM 1460 C C . PRO A 1 184 ? -30.576 7.706 35.036 1.00 92.56 184 PRO A C 1
ATOM 1462 O O . PRO A 1 184 ? -30.255 6.568 34.693 1.00 92.56 184 PRO A O 1
ATOM 1465 N N . PHE A 1 185 ? -30.531 8.753 34.222 1.00 89.12 185 PHE A N 1
ATOM 1466 C CA . PHE A 1 185 ? -29.971 8.690 32.886 1.00 89.12 185 PHE A CA 1
ATOM 1467 C C . PHE A 1 185 ? -28.499 9.085 32.953 1.00 89.12 185 PHE A C 1
ATOM 1469 O O . PHE A 1 185 ? -28.157 10.201 33.367 1.00 89.12 185 PHE A O 1
ATOM 1476 N N . ILE A 1 186 ? -27.620 8.152 32.594 1.00 87.94 186 ILE A N 1
ATOM 1477 C CA . ILE A 1 186 ? -26.173 8.349 32.700 1.00 87.94 186 ILE A CA 1
ATOM 1478 C C . ILE A 1 186 ? -25.535 8.570 31.334 1.00 87.94 186 ILE A C 1
ATOM 1480 O O . ILE A 1 186 ? -2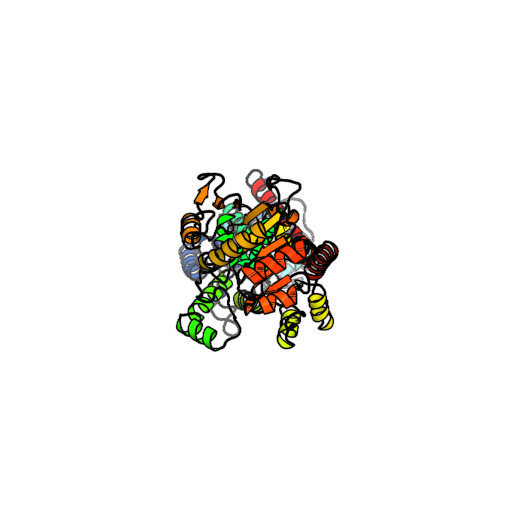5.927 7.985 30.328 1.00 87.94 186 ILE A O 1
ATOM 1484 N N . SER A 1 187 ? -24.482 9.376 31.317 1.00 87.88 187 SER A N 1
ATOM 1485 C CA . SER A 1 187 ? -23.577 9.498 30.182 1.00 87.88 187 SER A CA 1
ATOM 1486 C C . SER A 1 187 ? -22.140 9.273 30.621 1.00 87.88 187 SER A C 1
ATOM 1488 O O . SER A 1 187 ? -21.768 9.502 31.771 1.00 87.88 187 SER A O 1
ATOM 1490 N N . THR A 1 188 ? -21.326 8.791 29.690 1.00 89.00 188 THR A N 1
ATOM 1491 C CA . THR A 1 188 ? -19.884 8.668 29.883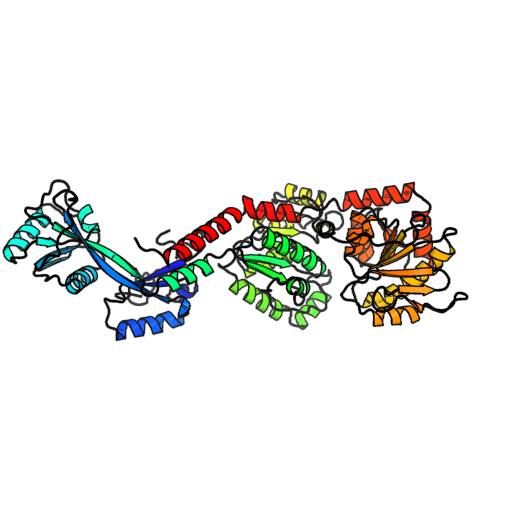 1.00 89.00 188 THR A CA 1
ATOM 1492 C C . THR A 1 188 ? -19.215 9.915 29.328 1.00 89.00 188 THR A C 1
ATOM 1494 O O . THR A 1 188 ? -19.321 10.200 28.136 1.00 89.00 188 THR A O 1
ATOM 1497 N N . VAL A 1 189 ? -18.520 10.650 30.192 1.00 91.19 189 VAL A N 1
ATOM 1498 C CA . VAL A 1 189 ? -17.788 11.865 29.823 1.00 91.19 189 VAL A CA 1
ATOM 1499 C C . VAL A 1 189 ? -16.305 11.536 29.747 1.00 91.19 189 VAL A C 1
ATOM 1501 O O . VAL A 1 189 ? -15.748 10.987 30.695 1.00 91.19 189 VAL A O 1
ATOM 1504 N N . LEU A 1 190 ? -15.672 11.864 28.621 1.00 93.81 190 LEU A N 1
ATOM 1505 C CA . LEU A 1 190 ? -14.222 11.768 28.435 1.00 93.81 190 LEU A CA 1
ATOM 1506 C C . LEU A 1 190 ? -13.555 13.063 28.909 1.00 93.81 190 LEU A C 1
ATOM 1508 O O . LEU A 1 190 ? -13.971 14.144 28.497 1.00 93.81 190 LEU A O 1
ATOM 1512 N N . ASP A 1 191 ? -12.504 12.960 29.722 1.00 90.88 191 ASP A N 1
ATOM 1513 C CA . ASP A 1 191 ? -11.837 14.147 30.283 1.00 90.88 191 ASP A CA 1
ATOM 1514 C C . ASP A 1 191 ? -11.050 14.945 29.222 1.00 90.88 191 ASP A C 1
ATOM 1516 O O . ASP A 1 191 ? -11.015 16.171 29.259 1.00 90.88 191 ASP A O 1
ATOM 1520 N N . GLU A 1 192 ? -10.469 14.263 28.228 1.00 91.00 192 GLU A N 1
ATOM 1521 C CA . GLU A 1 192 ? -9.680 14.863 27.138 1.00 91.00 192 GLU A CA 1
ATOM 1522 C C . GLU A 1 192 ? -10.258 14.495 25.761 1.00 91.00 192 GLU A C 1
ATOM 1524 O O . GLU A 1 192 ? -9.598 13.887 24.914 1.00 91.00 192 GLU A O 1
ATOM 1529 N N . GLU A 1 193 ? -11.531 14.830 25.543 1.00 92.12 193 GLU A N 1
ATOM 1530 C CA . GLU A 1 193 ? -12.281 14.415 24.351 1.00 92.12 193 GLU A CA 1
ATOM 1531 C C . GLU A 1 193 ? -11.628 14.857 23.026 1.00 92.12 193 GLU A C 1
ATOM 1533 O O . GLU A 1 193 ? -11.563 14.065 22.085 1.00 92.12 193 GLU A O 1
ATOM 1538 N N . ALA A 1 194 ? -11.087 16.078 22.951 1.00 91.31 194 ALA A N 1
ATOM 1539 C CA . ALA A 1 194 ? -10.393 16.571 21.756 1.00 91.31 194 ALA A CA 1
ATOM 1540 C C . ALA A 1 194 ? -9.158 15.713 21.417 1.00 91.31 194 ALA A C 1
ATOM 1542 O O . ALA A 1 194 ? -9.045 15.199 20.303 1.00 91.31 194 ALA A O 1
ATOM 1543 N N . ARG A 1 195 ? -8.296 15.436 22.410 1.00 93.69 195 ARG A N 1
ATOM 1544 C CA . ARG A 1 195 ? -7.118 14.560 22.253 1.00 93.69 195 ARG A CA 1
ATOM 1545 C C . ARG A 1 195 ? -7.521 13.142 21.845 1.00 93.69 195 ARG A C 1
ATOM 1547 O O . ARG A 1 195 ? -6.847 12.508 21.033 1.00 93.69 195 ARG A O 1
ATOM 1554 N N . PHE A 1 196 ? -8.624 12.633 22.395 1.00 94.19 196 PHE A N 1
ATOM 1555 C CA . PHE A 1 196 ? -9.165 11.327 22.022 1.00 94.19 196 PHE A CA 1
ATOM 1556 C C . PHE A 1 196 ? -9.595 11.287 20.550 1.00 94.19 196 PHE A C 1
ATOM 1558 O O . PHE A 1 196 ? -9.232 10.354 19.829 1.00 94.19 196 PHE A O 1
ATOM 1565 N N . ARG A 1 197 ? -10.317 12.315 20.085 1.00 92.81 197 ARG A N 1
ATOM 1566 C CA . ARG A 1 197 ? -10.737 12.447 18.681 1.00 92.81 197 ARG A CA 1
ATOM 1567 C C . ARG A 1 197 ? -9.534 12.537 17.743 1.00 92.81 197 ARG A C 1
ATOM 1569 O O . ARG A 1 197 ? -9.501 11.815 16.750 1.00 92.81 197 ARG A O 1
ATOM 1576 N N . GLU A 1 198 ? -8.520 13.335 18.073 1.00 92.75 198 GLU A N 1
ATOM 1577 C CA . GLU A 1 198 ? -7.274 13.429 17.295 1.00 92.75 198 GLU A CA 1
ATOM 1578 C C . GLU A 1 198 ? -6.540 12.083 17.208 1.00 92.75 198 GLU A C 1
ATOM 1580 O O . GLU A 1 198 ? -6.147 11.648 16.122 1.00 92.75 198 GLU A O 1
ATOM 1585 N N . CYS A 1 199 ? -6.407 11.380 18.337 1.00 93.44 199 CYS A N 1
ATOM 1586 C CA . CYS A 1 199 ? -5.803 10.049 18.390 1.00 93.44 199 CYS A CA 1
ATOM 1587 C C . CYS A 1 199 ? -6.544 9.056 17.482 1.00 93.44 199 CYS A C 1
ATOM 1589 O O . CYS A 1 199 ? -5.924 8.291 16.734 1.00 93.44 199 CYS A O 1
ATOM 1591 N N . LEU A 1 200 ? -7.878 9.095 17.509 1.00 92.94 200 LEU A N 1
ATOM 1592 C CA . LEU A 1 200 ? -8.716 8.235 16.687 1.00 92.94 200 LEU A CA 1
ATOM 1593 C C . LEU A 1 200 ? -8.640 8.608 15.199 1.00 92.94 200 LEU A C 1
ATOM 1595 O O . LEU A 1 200 ? -8.552 7.708 14.365 1.00 92.94 200 LEU A O 1
ATOM 1599 N N . LEU A 1 201 ? -8.603 9.899 14.852 1.00 92.75 201 LEU A N 1
ATOM 1600 C CA . LEU A 1 201 ? -8.382 10.348 13.473 1.00 92.75 201 LEU A CA 1
ATOM 1601 C C . LEU A 1 201 ? -7.048 9.843 12.931 1.00 92.75 201 LEU A C 1
ATOM 1603 O O . LEU A 1 201 ? -7.007 9.301 11.829 1.00 92.75 201 LEU A O 1
ATOM 1607 N N . GLU A 1 202 ? -5.965 9.953 13.695 1.00 91.19 202 GLU A N 1
ATOM 1608 C CA . GLU A 1 202 ? -4.648 9.492 13.245 1.00 91.19 202 GLU A CA 1
ATOM 1609 C C . GLU A 1 202 ? -4.583 7.961 13.077 1.00 91.19 202 GLU A C 1
ATOM 1611 O O . GLU A 1 202 ? -3.881 7.450 12.192 1.00 91.19 202 GLU A O 1
ATOM 1616 N N . ALA A 1 203 ? -5.346 7.218 13.888 1.00 90.12 203 ALA A N 1
ATOM 1617 C CA . ALA A 1 203 ? -5.514 5.775 13.738 1.00 90.12 203 ALA A CA 1
ATOM 1618 C C . ALA A 1 203 ? -6.347 5.405 12.498 1.00 90.12 203 ALA A C 1
ATOM 1620 O O . ALA A 1 203 ? -6.010 4.448 11.803 1.00 90.12 203 ALA A O 1
ATOM 1621 N N . LEU A 1 204 ? -7.402 6.172 12.205 1.00 91.06 204 LEU A N 1
ATOM 1622 C CA . LEU A 1 204 ? -8.293 5.965 11.059 1.00 91.06 204 LEU A CA 1
ATOM 1623 C C . LEU A 1 204 ? -7.735 6.514 9.742 1.00 91.06 204 LEU A C 1
ATOM 1625 O O . LEU A 1 204 ? -8.271 6.192 8.677 1.00 91.06 204 LEU A O 1
ATOM 1629 N N . ARG A 1 205 ? -6.677 7.333 9.796 1.00 92.25 205 ARG A N 1
ATOM 1630 C CA . ARG A 1 205 ? -6.080 7.954 8.616 1.00 92.25 205 ARG A CA 1
ATOM 1631 C C . ARG A 1 205 ? -5.709 6.882 7.585 1.00 92.25 205 ARG A C 1
ATOM 1633 O O . ARG A 1 205 ? -4.920 5.986 7.897 1.00 92.25 205 ARG A O 1
ATOM 1640 N N . PRO A 1 206 ? -6.233 6.957 6.347 1.00 92.75 206 PRO A N 1
ATOM 1641 C CA . PRO A 1 206 ? -5.907 6.000 5.296 1.00 92.75 206 PRO A CA 1
ATOM 1642 C C . PRO A 1 206 ? -4.393 5.961 5.036 1.00 92.75 206 PRO A C 1
ATOM 1644 O O . PRO A 1 206 ? -3.796 6.999 4.761 1.00 92.75 206 PRO A O 1
ATOM 1647 N N . ARG A 1 207 ? -3.763 4.780 5.115 1.00 93.38 207 ARG A N 1
ATOM 1648 C CA . ARG A 1 207 ? -2.321 4.596 4.851 1.00 93.38 207 ARG A CA 1
ATOM 1649 C C . ARG A 1 207 ? -2.070 3.581 3.745 1.00 93.38 207 ARG A C 1
ATOM 1651 O O . ARG A 1 207 ? -2.446 2.411 3.861 1.00 93.38 207 ARG A O 1
ATOM 1658 N N . MET A 1 208 ? -1.395 4.023 2.695 1.00 95.12 208 MET A N 1
ATOM 1659 C CA . MET A 1 208 ? -1.023 3.232 1.528 1.00 95.12 208 MET A CA 1
ATOM 1660 C C . MET A 1 208 ? 0.493 3.090 1.448 1.00 95.12 208 MET A C 1
ATOM 1662 O O . MET A 1 208 ? 1.217 4.048 1.694 1.00 95.12 208 MET A O 1
ATOM 1666 N N . VAL A 1 209 ? 0.959 1.903 1.057 1.00 96.56 209 VAL A N 1
ATOM 1667 C CA . VAL A 1 209 ? 2.390 1.623 0.892 1.00 96.56 209 VAL A CA 1
ATOM 1668 C C . VAL A 1 209 ? 2.640 1.052 -0.490 1.00 96.56 209 VAL A C 1
ATOM 1670 O O . VAL A 1 209 ? 2.043 0.032 -0.855 1.00 96.56 209 VAL A O 1
ATOM 1673 N N . VAL A 1 210 ? 3.553 1.686 -1.223 1.00 97.56 210 VAL A N 1
ATOM 1674 C CA . VAL A 1 210 ? 4.094 1.174 -2.484 1.00 97.56 210 VAL A CA 1
ATOM 1675 C C . VAL A 1 210 ? 5.456 0.545 -2.217 1.00 97.56 210 VAL A C 1
ATOM 1677 O O . VAL A 1 210 ? 6.383 1.213 -1.776 1.00 97.56 210 VAL A O 1
ATOM 1680 N N . ALA A 1 211 ? 5.586 -0.754 -2.452 1.00 96.12 211 ALA A N 1
ATOM 1681 C CA . ALA A 1 211 ? 6.835 -1.481 -2.274 1.00 96.12 211 ALA A CA 1
ATOM 1682 C C . ALA A 1 211 ? 7.485 -1.772 -3.630 1.00 96.12 211 ALA A C 1
ATOM 1684 O O . ALA A 1 211 ? 6.776 -2.073 -4.590 1.00 96.12 211 ALA A O 1
ATOM 1685 N N . SER A 1 212 ? 8.815 -1.753 -3.692 1.00 93.44 212 SER A N 1
ATOM 1686 C CA . SER A 1 212 ? 9.595 -2.031 -4.907 1.00 93.44 212 SER A CA 1
ATOM 1687 C C . SER A 1 212 ? 10.883 -2.792 -4.591 1.00 93.44 212 SER A C 1
ATOM 1689 O O . SER A 1 212 ? 11.375 -2.754 -3.462 1.00 93.44 212 SER A O 1
ATOM 1691 N N . ASN A 1 213 ? 11.422 -3.531 -5.566 1.00 87.62 213 ASN A N 1
ATOM 1692 C CA . ASN A 1 213 ? 12.583 -4.416 -5.381 1.00 87.62 213 ASN A CA 1
ATOM 1693 C C . ASN A 1 213 ? 13.762 -4.171 -6.337 1.00 87.62 213 ASN A C 1
ATOM 1695 O O . ASN A 1 213 ? 14.649 -5.022 -6.439 1.00 87.62 213 ASN A O 1
ATOM 1699 N N . GLY A 1 214 ? 13.816 -3.007 -6.981 1.00 78.94 214 GLY A N 1
ATOM 1700 C CA . GLY A 1 214 ? 14.915 -2.615 -7.856 1.00 78.94 214 GLY A CA 1
ATOM 1701 C C . GLY A 1 214 ? 14.776 -1.176 -8.344 1.00 78.94 214 GLY A C 1
ATOM 1702 O O . GLY A 1 214 ? 13.702 -0.596 -8.285 1.00 78.94 214 GLY A O 1
ATOM 1703 N N . TYR A 1 215 ? 15.862 -0.590 -8.855 1.00 72.94 215 TYR A N 1
ATOM 1704 C CA . TYR A 1 215 ? 15.877 0.817 -9.293 1.00 72.94 215 TYR A CA 1
ATOM 1705 C C . TYR A 1 215 ? 14.906 1.124 -10.452 1.00 72.94 215 TYR A C 1
ATOM 1707 O O . TYR A 1 215 ? 14.373 2.229 -10.551 1.00 72.94 215 TYR A O 1
ATOM 1715 N N . GLY A 1 216 ? 14.674 0.159 -11.353 1.00 72.75 216 GLY A N 1
ATOM 1716 C CA . GLY A 1 216 ? 13.680 0.318 -12.422 1.00 72.75 216 GLY A CA 1
ATOM 1717 C C . GLY A 1 216 ? 12.257 0.289 -11.864 1.00 72.75 216 GLY A C 1
ATOM 1718 O O . GLY A 1 216 ? 11.417 1.104 -12.235 1.00 72.75 216 GLY A O 1
ATOM 1719 N N . GLU A 1 217 ? 12.017 -0.617 -10.921 1.00 85.75 217 GLU A N 1
ATOM 1720 C CA . GLU A 1 217 ? 10.773 -0.754 -10.174 1.00 85.75 217 GLU A CA 1
ATOM 1721 C C . GLU A 1 217 ? 10.491 0.440 -9.267 1.00 85.75 217 GLU A C 1
ATOM 1723 O O . GLU A 1 217 ? 9.336 0.832 -9.150 1.00 85.75 217 GLU A O 1
ATOM 1728 N N . ASP A 1 218 ? 11.520 1.063 -8.692 1.00 87.19 218 ASP A N 1
ATOM 1729 C CA . ASP A 1 218 ? 11.400 2.294 -7.913 1.00 87.19 218 ASP A CA 1
ATOM 1730 C C . ASP A 1 218 ? 10.813 3.419 -8.763 1.00 87.19 218 ASP A C 1
ATOM 1732 O O . ASP A 1 218 ? 9.935 4.132 -8.301 1.00 87.19 218 ASP A O 1
ATOM 1736 N N . SER A 1 219 ? 11.231 3.549 -10.026 1.00 83.56 219 SER A N 1
ATOM 1737 C CA . SER A 1 219 ? 10.709 4.595 -10.920 1.00 83.56 219 SER A CA 1
ATOM 1738 C C . SER A 1 219 ? 9.209 4.409 -11.193 1.00 83.56 219 SER A C 1
ATOM 1740 O O . SER A 1 219 ? 8.433 5.361 -11.126 1.00 83.56 219 SER A O 1
ATOM 1742 N N . MET A 1 220 ? 8.775 3.166 -11.427 1.00 88.56 220 MET A N 1
ATOM 1743 C CA . MET A 1 220 ? 7.351 2.828 -11.568 1.00 88.56 220 MET A CA 1
ATOM 1744 C C . MET A 1 220 ? 6.586 2.984 -10.245 1.00 88.56 220 MET A C 1
ATOM 1746 O O . MET A 1 220 ? 5.442 3.437 -10.231 1.00 88.56 220 MET A O 1
ATOM 1750 N N . GLY A 1 221 ? 7.206 2.620 -9.123 1.00 94.00 221 GLY A N 1
ATOM 1751 C CA . GLY A 1 221 ? 6.618 2.753 -7.796 1.00 94.00 221 GLY A CA 1
ATOM 1752 C C . GLY A 1 221 ? 6.446 4.209 -7.367 1.00 94.00 221 GLY A C 1
ATOM 1753 O O . GLY A 1 221 ? 5.424 4.544 -6.773 1.00 94.00 221 GLY A O 1
ATOM 1754 N N . VAL A 1 222 ? 7.379 5.092 -7.728 1.00 93.19 222 VAL A N 1
ATOM 1755 C CA . VAL A 1 222 ? 7.263 6.546 -7.548 1.00 93.19 222 VAL A CA 1
ATOM 1756 C C . VAL A 1 222 ? 6.064 7.086 -8.318 1.00 93.19 222 VAL A C 1
ATOM 1758 O O . VAL A 1 222 ? 5.224 7.766 -7.730 1.00 93.19 222 VAL A O 1
ATOM 1761 N N . LEU A 1 223 ? 5.933 6.722 -9.598 1.00 92.38 223 LEU A N 1
ATOM 1762 C CA . LEU A 1 223 ? 4.796 7.132 -10.422 1.00 92.38 223 LEU A CA 1
ATOM 1763 C C . LEU A 1 223 ? 3.464 6.651 -9.827 1.00 92.38 223 LEU A C 1
ATOM 1765 O O . LEU A 1 223 ? 2.514 7.425 -9.709 1.00 92.38 223 LEU A O 1
ATOM 1769 N N . LEU A 1 224 ? 3.401 5.391 -9.383 1.00 96.06 224 LEU A N 1
ATOM 1770 C CA . LEU A 1 224 ? 2.222 4.848 -8.708 1.00 96.06 224 LEU A CA 1
ATOM 1771 C C . LEU A 1 224 ? 1.909 5.610 -7.412 1.00 96.06 224 LEU A C 1
ATOM 1773 O O . LEU A 1 224 ? 0.760 5.976 -7.178 1.00 96.06 224 LEU A O 1
ATOM 1777 N N . ALA A 1 225 ? 2.912 5.876 -6.576 1.00 96.62 225 ALA A N 1
ATOM 1778 C CA . ALA A 1 225 ? 2.740 6.623 -5.335 1.00 96.62 225 ALA A CA 1
ATOM 1779 C C . ALA A 1 225 ? 2.245 8.056 -5.585 1.00 96.62 225 ALA A C 1
ATOM 1781 O O . ALA A 1 225 ? 1.383 8.533 -4.846 1.00 96.62 225 ALA A O 1
ATOM 1782 N N . ARG A 1 226 ? 2.725 8.723 -6.642 1.00 95.12 226 ARG A N 1
ATOM 1783 C CA . ARG A 1 226 ? 2.259 10.061 -7.023 1.00 95.12 226 ARG A CA 1
ATOM 1784 C C . ARG A 1 226 ? 0.796 10.046 -7.460 1.00 95.12 226 ARG A C 1
ATOM 1786 O O . ARG A 1 226 ? -0.005 10.775 -6.884 1.00 95.12 226 ARG A O 1
ATOM 1793 N N . LYS A 1 227 ? 0.415 9.127 -8.355 1.00 95.50 227 LYS A N 1
ATOM 1794 C CA . LYS A 1 227 ? -0.987 8.948 -8.777 1.00 95.50 227 LYS A CA 1
ATOM 1795 C C . LYS A 1 227 ? -1.916 8.632 -7.596 1.00 95.50 227 LYS A C 1
ATOM 1797 O O . LYS A 1 227 ? -3.051 9.100 -7.552 1.00 95.50 227 LYS A O 1
ATOM 1802 N N . LEU A 1 228 ? -1.446 7.866 -6.605 1.00 96.56 228 LEU A N 1
ATOM 1803 C CA . LEU A 1 228 ? -2.207 7.610 -5.375 1.00 96.56 228 LEU A CA 1
ATOM 1804 C C . LEU A 1 228 ? -2.361 8.867 -4.514 1.00 96.56 228 LEU A C 1
ATOM 1806 O O . LEU A 1 228 ? -3.457 9.103 -4.019 1.00 96.56 228 LEU A O 1
ATOM 1810 N N . LYS A 1 229 ? -1.306 9.676 -4.345 1.00 95.50 229 LYS A N 1
ATOM 1811 C CA . LYS A 1 229 ? -1.386 10.960 -3.624 1.00 95.50 229 LYS A CA 1
ATOM 1812 C C . LYS A 1 229 ? -2.358 11.925 -4.305 1.00 95.50 229 LYS A C 1
ATOM 1814 O O . LYS A 1 229 ? -3.177 12.531 -3.626 1.00 95.50 229 LYS A O 1
ATOM 1819 N N . GLU A 1 230 ? -2.296 12.025 -5.632 1.00 95.00 230 GLU A N 1
ATOM 1820 C CA . GLU A 1 230 ? -3.203 12.853 -6.439 1.00 95.00 230 GLU A CA 1
ATOM 1821 C C . GLU A 1 230 ? -4.663 12.396 -6.293 1.00 95.00 230 GLU A C 1
ATOM 1823 O O . GLU A 1 230 ? -5.559 13.215 -6.098 1.00 95.00 230 GLU A O 1
ATOM 1828 N N . ARG A 1 231 ? -4.918 11.079 -6.337 1.00 95.94 231 ARG A N 1
ATOM 1829 C CA . ARG A 1 231 ? -6.270 10.520 -6.191 1.00 95.94 231 ARG A CA 1
ATOM 1830 C C . ARG A 1 231 ? -6.802 10.586 -4.754 1.00 95.94 231 ARG A C 1
ATOM 1832 O O . ARG A 1 231 ? -8.014 10.691 -4.569 1.00 95.94 231 ARG A O 1
ATOM 1839 N N . PHE A 1 232 ? -5.930 10.478 -3.753 1.00 96.00 232 PHE A N 1
ATOM 1840 C CA . PHE A 1 232 ? -6.288 10.350 -2.338 1.00 96.00 232 PHE A CA 1
ATOM 1841 C C . PHE A 1 232 ? -5.505 11.352 -1.464 1.00 96.00 232 PHE A C 1
ATOM 1843 O O . PHE A 1 232 ? -4.662 10.935 -0.668 1.00 96.00 232 PHE A O 1
ATOM 1850 N N . PRO A 1 233 ? -5.784 12.665 -1.551 1.00 93.44 233 PRO A N 1
ATOM 1851 C CA . PRO A 1 233 ? -4.982 13.701 -0.888 1.00 93.44 233 PRO A CA 1
ATOM 1852 C C . PRO A 1 233 ? -4.988 13.608 0.647 1.00 93.44 233 PRO A C 1
ATOM 1854 O O . PRO A 1 233 ? -3.984 13.895 1.296 1.00 93.44 233 PRO A O 1
ATOM 1857 N N . SER A 1 234 ? -6.091 13.147 1.242 1.00 94.06 234 SER A N 1
ATOM 1858 C CA . SER A 1 234 ? -6.204 12.930 2.692 1.00 94.06 234 SER A CA 1
ATOM 1859 C C . SER A 1 234 ? -5.508 11.647 3.178 1.00 94.06 234 SER A C 1
ATOM 1861 O O . SER A 1 234 ? -5.316 11.455 4.384 1.00 94.06 234 SER A O 1
ATOM 1863 N N . ALA A 1 235 ? -5.105 10.757 2.263 1.00 94.19 235 ALA A N 1
ATOM 1864 C CA . ALA A 1 235 ? -4.384 9.535 2.598 1.00 94.19 235 ALA A CA 1
ATOM 1865 C C . ALA A 1 235 ? -2.880 9.797 2.772 1.00 94.19 235 ALA A C 1
ATOM 1867 O O . ALA A 1 235 ? -2.264 10.592 2.068 1.00 94.19 235 ALA A O 1
ATOM 1868 N N . SER A 1 236 ? -2.253 9.068 3.691 1.00 94.56 236 SER A N 1
ATOM 1869 C CA . SER A 1 236 ? -0.798 8.981 3.766 1.00 94.56 236 SER A CA 1
ATOM 1870 C C . SER A 1 236 ? -0.307 7.921 2.781 1.00 94.56 236 SER A C 1
ATOM 1872 O O . SER A 1 236 ? -0.733 6.767 2.839 1.00 94.56 236 SER A O 1
ATOM 1874 N N . VAL A 1 237 ? 0.591 8.313 1.878 1.00 96.81 237 VAL A N 1
ATOM 1875 C CA . VAL A 1 237 ? 1.231 7.413 0.911 1.00 96.81 237 VAL A CA 1
ATOM 1876 C C . VAL A 1 237 ? 2.728 7.383 1.189 1.00 96.81 237 VAL A C 1
ATOM 1878 O O . VAL A 1 237 ? 3.386 8.423 1.132 1.00 96.81 237 VAL A O 1
ATOM 1881 N N . SER A 1 238 ? 3.257 6.196 1.468 1.00 96.75 238 SER A N 1
ATOM 1882 C CA . SER A 1 238 ? 4.678 5.948 1.720 1.00 96.75 238 SER A CA 1
ATOM 1883 C C . SER A 1 238 ? 5.229 4.844 0.816 1.00 96.75 238 SER A C 1
ATOM 1885 O O . SER A 1 238 ? 4.493 4.156 0.098 1.00 96.75 238 SER A O 1
ATOM 1887 N N . ALA A 1 239 ? 6.550 4.690 0.835 1.00 96.88 239 ALA A N 1
ATOM 1888 C CA . ALA A 1 239 ? 7.278 3.735 0.021 1.00 96.88 239 ALA A CA 1
ATOM 1889 C C . ALA A 1 239 ? 8.052 2.712 0.862 1.00 96.88 239 ALA A C 1
ATOM 1891 O O . ALA A 1 239 ? 8.551 3.007 1.950 1.00 96.88 239 ALA A O 1
ATOM 1892 N N . PHE A 1 240 ? 8.196 1.503 0.322 1.00 95.94 240 PHE A N 1
ATOM 1893 C CA . PHE A 1 240 ? 8.990 0.422 0.902 1.00 95.94 240 PHE A CA 1
ATOM 1894 C C . PHE A 1 240 ? 9.923 -0.202 -0.153 1.00 95.94 240 PHE A C 1
ATOM 1896 O O . PHE A 1 240 ? 9.679 -1.319 -0.624 1.00 95.94 240 PHE A O 1
ATOM 1903 N N . PRO A 1 241 ? 10.991 0.501 -0.565 1.00 92.88 241 PRO A N 1
ATOM 1904 C CA . PRO A 1 241 ? 12.031 -0.083 -1.401 1.00 92.88 241 PRO A CA 1
ATOM 1905 C C . PRO A 1 241 ? 12.841 -1.097 -0.589 1.00 92.88 241 PRO A C 1
ATOM 1907 O O . PRO A 1 241 ? 13.325 -0.790 0.503 1.00 92.88 241 PRO A O 1
ATOM 1910 N N . ILE A 1 242 ? 13.000 -2.313 -1.111 1.00 88.25 242 ILE A N 1
ATOM 1911 C CA . ILE A 1 242 ? 13.840 -3.345 -0.478 1.00 88.25 242 ILE A CA 1
ATOM 1912 C C . ILE A 1 242 ? 15.286 -3.339 -0.989 1.00 88.25 242 ILE A C 1
ATOM 1914 O O . ILE A 1 242 ? 16.092 -4.136 -0.518 1.00 88.25 242 ILE A O 1
ATOM 1918 N N . VAL A 1 243 ? 15.609 -2.471 -1.954 1.00 82.12 243 VAL A N 1
ATOM 1919 C CA . VAL A 1 243 ? 16.953 -2.280 -2.514 1.00 82.12 243 VAL A CA 1
ATOM 1920 C C . VAL A 1 243 ? 17.302 -0.795 -2.475 1.00 82.12 243 VAL A C 1
ATOM 1922 O O . VAL A 1 243 ? 16.495 0.049 -2.852 1.00 82.12 243 VAL A O 1
ATOM 1925 N N . GLY A 1 244 ? 18.520 -0.478 -2.038 1.00 78.19 244 GLY A N 1
ATOM 1926 C CA . GLY A 1 244 ? 19.014 0.891 -1.945 1.00 78.19 244 GLY A CA 1
ATOM 1927 C C . GLY A 1 244 ? 18.377 1.688 -0.805 1.00 78.19 244 GLY A C 1
ATOM 1928 O O . GLY A 1 244 ? 17.853 1.135 0.165 1.00 78.19 244 GLY A O 1
ATOM 1929 N N . ARG A 1 245 ? 18.470 3.017 -0.920 1.00 82.19 245 ARG A N 1
ATOM 1930 C CA . ARG A 1 245 ? 17.956 3.992 0.059 1.00 82.19 245 ARG A CA 1
ATOM 1931 C C . ARG A 1 245 ? 16.624 4.623 -0.348 1.00 82.19 245 ARG A C 1
ATOM 1933 O O . ARG A 1 245 ? 16.131 5.483 0.368 1.00 82.19 245 ARG A O 1
ATOM 1940 N N . GLY A 1 246 ? 16.075 4.234 -1.503 1.00 84.94 246 GLY A N 1
ATOM 1941 C CA . GLY A 1 246 ? 14.855 4.816 -2.062 1.00 84.94 246 GLY A CA 1
ATOM 1942 C C . GLY A 1 246 ? 14.979 6.279 -2.485 1.00 84.94 246 GLY A C 1
ATOM 1943 O O . GLY A 1 246 ? 14.004 7.017 -2.426 1.00 84.94 246 GLY A O 1
ATOM 1944 N N . GLU A 1 247 ? 16.157 6.718 -2.929 1.00 84.81 247 GLU A N 1
ATOM 1945 C CA . GLU A 1 247 ? 16.403 8.117 -3.318 1.00 84.81 247 GLU A CA 1
ATOM 1946 C C . GLU A 1 247 ? 15.395 8.645 -4.351 1.00 84.81 247 GLU A C 1
ATOM 1948 O O . GLU A 1 247 ? 15.016 9.811 -4.289 1.00 84.81 247 GLU A O 1
ATOM 1953 N N . HIS A 1 248 ? 14.912 7.783 -5.254 1.00 84.31 248 HIS A N 1
ATOM 1954 C CA . HIS A 1 248 ? 13.859 8.120 -6.217 1.00 84.31 248 HIS A CA 1
ATOM 1955 C C . HIS A 1 248 ? 12.552 8.560 -5.537 1.00 84.31 248 HIS A C 1
ATOM 1957 O O . HIS A 1 248 ? 11.924 9.509 -5.988 1.00 84.31 248 HIS A O 1
ATOM 1963 N N . TYR A 1 249 ? 12.170 7.916 -4.432 1.00 91.25 249 TYR A N 1
ATOM 1964 C CA . TYR A 1 249 ? 10.982 8.278 -3.656 1.00 91.25 249 TYR A CA 1
ATOM 1965 C C . TYR A 1 249 ? 11.195 9.561 -2.850 1.00 91.25 249 TYR A C 1
ATOM 1967 O O . TYR A 1 249 ? 10.319 10.424 -2.829 1.00 91.25 249 TYR A O 1
ATOM 1975 N N . LEU A 1 250 ? 12.369 9.716 -2.228 1.00 91.12 250 LEU A N 1
ATOM 1976 C CA . LEU A 1 250 ? 12.682 10.899 -1.417 1.00 91.12 250 LEU A CA 1
ATOM 1977 C C . LEU A 1 250 ? 12.699 12.187 -2.245 1.00 91.12 250 LEU A C 1
ATOM 1979 O O . LEU A 1 250 ? 12.212 13.208 -1.766 1.00 91.12 250 LEU A O 1
ATOM 1983 N N . LYS A 1 251 ? 13.214 12.138 -3.482 1.00 88.12 251 LYS A N 1
ATOM 1984 C CA . LYS A 1 251 ? 13.228 13.290 -4.403 1.00 88.12 251 LYS A CA 1
ATOM 1985 C C . LYS A 1 251 ? 11.826 13.835 -4.696 1.00 88.12 251 LYS A C 1
ATOM 1987 O O . LYS A 1 251 ? 11.669 15.039 -4.827 1.00 88.12 251 LYS A O 1
ATOM 1992 N N . GLU A 1 252 ? 10.819 12.965 -4.703 1.00 87.25 252 GLU A N 1
ATOM 1993 C CA . GLU A 1 252 ? 9.406 13.311 -4.922 1.00 87.25 252 GLU A CA 1
ATOM 1994 C C . GLU A 1 252 ? 8.631 13.539 -3.606 1.00 87.25 252 GLU A C 1
ATOM 1996 O O . GLU A 1 252 ? 7.396 13.497 -3.562 1.00 87.25 252 GLU A O 1
ATOM 2001 N N . GLY A 1 253 ? 9.335 13.710 -2.479 1.00 91.94 253 GLY A N 1
ATOM 2002 C CA . GLY A 1 253 ? 8.715 13.920 -1.168 1.00 91.94 253 GLY A CA 1
ATOM 2003 C C . GLY A 1 253 ? 7.853 12.739 -0.702 1.00 91.94 253 GLY A C 1
ATOM 2004 O O . GLY A 1 253 ? 6.853 12.922 0.002 1.00 91.94 253 GLY A O 1
ATOM 2005 N N . ILE A 1 254 ? 8.164 11.513 -1.137 1.00 95.56 254 ILE A N 1
ATOM 2006 C CA . ILE A 1 254 ? 7.484 10.297 -0.681 1.00 95.56 254 ILE A CA 1
ATOM 2007 C C . ILE A 1 254 ? 8.275 9.712 0.502 1.00 95.56 254 ILE A C 1
ATOM 2009 O O . ILE A 1 254 ? 9.441 9.350 0.333 1.00 95.56 254 ILE A O 1
ATOM 2013 N N . PRO A 1 255 ? 7.669 9.611 1.702 1.00 95.12 255 PRO A N 1
ATOM 2014 C CA . PRO A 1 255 ? 8.343 9.066 2.876 1.00 95.12 255 PRO A CA 1
ATOM 2015 C C . PRO A 1 255 ? 8.644 7.574 2.706 1.00 95.12 255 PRO A C 1
ATOM 2017 O O . PRO A 1 255 ? 7.891 6.846 2.057 1.00 95.12 255 PRO A O 1
ATOM 2020 N N . ILE A 1 256 ? 9.731 7.115 3.324 1.00 95.00 256 ILE A N 1
ATOM 2021 C CA . ILE A 1 256 ? 10.201 5.729 3.250 1.00 95.00 256 ILE A CA 1
ATOM 2022 C C . ILE A 1 256 ? 10.030 5.046 4.603 1.00 95.00 256 ILE A C 1
ATOM 2024 O O . ILE A 1 256 ? 10.565 5.514 5.604 1.00 95.00 256 ILE A O 1
ATOM 2028 N N . ASP A 1 257 ? 9.351 3.900 4.603 1.00 92.62 257 ASP A N 1
ATOM 2029 C CA . ASP A 1 257 ? 9.178 3.054 5.790 1.00 92.62 257 ASP A CA 1
ATOM 2030 C C . ASP A 1 257 ? 10.215 1.921 5.878 1.00 92.62 257 ASP A C 1
ATOM 2032 O O . ASP A 1 257 ? 10.325 1.245 6.904 1.00 92.62 257 ASP A O 1
ATOM 2036 N N . SER A 1 258 ? 10.952 1.655 4.796 1.00 88.19 258 SER A N 1
ATOM 2037 C CA . SER A 1 258 ? 11.947 0.585 4.761 1.00 88.19 258 SER A CA 1
ATOM 2038 C C . SER A 1 258 ? 13.282 0.997 5.383 1.00 88.19 258 SER A C 1
ATOM 2040 O O . SER A 1 258 ? 13.618 2.171 5.530 1.00 88.19 258 SER A O 1
ATOM 2042 N N . VAL A 1 259 ? 14.076 -0.009 5.754 1.00 85.12 259 VAL A N 1
ATOM 2043 C CA . VAL A 1 259 ? 15.451 0.199 6.217 1.00 85.12 259 VAL A CA 1
ATOM 2044 C C . VAL A 1 259 ? 16.388 0.117 5.010 1.00 85.12 259 VAL A C 1
ATOM 2046 O O . VAL A 1 259 ? 16.309 -0.881 4.284 1.00 85.12 259 VAL A O 1
ATOM 2049 N N . PRO A 1 260 ? 17.312 1.081 4.829 1.00 77.56 260 PRO A N 1
ATOM 2050 C CA . PRO A 1 260 ? 18.306 1.048 3.765 1.00 77.56 260 PRO A CA 1
ATOM 2051 C C . PRO A 1 260 ? 19.043 -0.289 3.657 1.00 77.56 260 PRO A C 1
ATOM 2053 O O . PRO A 1 260 ? 19.535 -0.828 4.659 1.00 77.56 260 PRO A O 1
ATOM 2056 N N . SER A 1 261 ? 19.173 -0.803 2.433 1.00 69.00 261 SER A N 1
ATOM 2057 C CA . SER A 1 261 ? 20.024 -1.959 2.152 1.00 69.00 261 SER A CA 1
ATOM 2058 C C . SER A 1 261 ? 20.777 -1.791 0.838 1.00 69.00 261 SER A C 1
ATOM 2060 O O . SER A 1 261 ? 20.216 -1.947 -0.249 1.00 69.00 261 SER A O 1
ATOM 2062 N N . ASP A 1 262 ? 22.074 -1.529 0.943 1.00 59.69 262 ASP A N 1
ATOM 2063 C CA . ASP A 1 262 ? 22.968 -1.504 -0.207 1.00 59.69 262 ASP A CA 1
ATOM 2064 C C . ASP A 1 262 ? 23.378 -2.951 -0.534 1.00 59.69 262 ASP A C 1
ATOM 2066 O O . ASP A 1 262 ? 24.292 -3.513 0.068 1.00 59.69 262 ASP A O 1
ATOM 2070 N N . SER A 1 263 ? 22.652 -3.601 -1.450 1.00 54.66 263 SER A N 1
ATOM 2071 C CA . SER A 1 263 ? 23.052 -4.910 -1.986 1.00 54.66 263 SER A CA 1
ATOM 2072 C C . SER A 1 263 ? 24.082 -4.717 -3.113 1.00 54.66 263 SER A C 1
ATOM 2074 O O . SER A 1 263 ? 23.775 -3.979 -4.057 1.00 54.66 263 SER A O 1
ATOM 2076 N N . PRO A 1 264 ? 25.242 -5.404 -3.111 1.00 41.50 264 PRO A N 1
ATOM 2077 C CA . PRO A 1 264 ? 26.252 -5.295 -4.176 1.00 41.50 264 PRO A CA 1
ATOM 2078 C C . PRO A 1 264 ? 25.725 -5.657 -5.576 1.00 41.50 264 PRO A C 1
ATOM 2080 O O . PRO A 1 264 ? 26.252 -5.208 -6.592 1.00 41.50 264 PRO A O 1
ATOM 2083 N N . SER A 1 265 ? 24.675 -6.479 -5.638 1.00 48.56 265 SER A N 1
ATOM 2084 C CA . SER A 1 265 ? 24.068 -7.017 -6.858 1.00 48.56 265 SER A CA 1
ATOM 2085 C C . SER A 1 265 ? 23.033 -6.085 -7.521 1.00 48.56 265 SER A C 1
ATOM 2087 O O . SER A 1 265 ? 22.676 -6.310 -8.689 1.00 48.56 265 SER A O 1
ATOM 2089 N N . GLY A 1 266 ? 22.613 -5.012 -6.828 1.00 43.91 266 GLY A N 1
ATOM 2090 C CA . GLY A 1 266 ? 21.652 -4.004 -7.307 1.00 43.91 266 GLY A CA 1
ATOM 2091 C C . GLY A 1 266 ? 20.227 -4.530 -7.528 1.00 43.91 266 GLY A C 1
ATOM 2092 O O . GLY A 1 266 ? 19.491 -3.962 -8.332 1.00 43.91 266 GLY A O 1
ATOM 2093 N N . GLY A 1 267 ? 19.877 -5.643 -6.880 1.00 46.56 267 GLY A N 1
ATOM 2094 C CA . GLY A 1 267 ? 18.620 -6.370 -7.044 1.00 46.56 267 GLY A CA 1
ATOM 2095 C C . GLY A 1 267 ? 18.734 -7.777 -6.459 1.00 46.56 267 GLY A C 1
ATOM 2096 O O . GLY A 1 267 ? 19.765 -8.433 -6.619 1.00 46.56 267 GLY A O 1
ATOM 2097 N N . VAL A 1 268 ? 17.689 -8.253 -5.782 1.00 41.97 268 VAL A N 1
ATOM 2098 C CA . VAL A 1 268 ? 17.685 -9.588 -5.171 1.00 41.97 268 VAL A CA 1
ATOM 2099 C C . VAL A 1 268 ? 17.254 -10.612 -6.228 1.00 41.97 268 VAL A C 1
ATOM 2101 O O . VAL A 1 268 ? 16.167 -10.521 -6.783 1.00 41.97 268 VAL A O 1
ATOM 2104 N N . ILE A 1 269 ? 18.134 -11.594 -6.473 1.00 38.56 269 ILE A N 1
ATOM 2105 C CA . ILE A 1 269 ? 18.037 -12.728 -7.421 1.00 38.56 269 ILE A CA 1
ATOM 2106 C C . ILE A 1 269 ? 18.477 -12.406 -8.864 1.00 38.56 269 ILE A C 1
ATOM 2108 O O . ILE A 1 269 ? 17.705 -12.416 -9.820 1.00 38.56 269 ILE A O 1
ATOM 2112 N N . LYS A 1 270 ? 19.794 -12.264 -9.058 1.00 40.72 270 LYS A N 1
ATOM 2113 C CA . LYS A 1 270 ? 20.435 -12.719 -10.304 1.00 40.72 270 LYS A CA 1
ATOM 2114 C C . LYS A 1 270 ? 20.783 -14.203 -10.153 1.00 40.72 270 LYS A C 1
ATOM 2116 O O . LYS A 1 270 ? 21.342 -14.610 -9.144 1.00 40.72 270 LYS A O 1
ATOM 2121 N N . TYR A 1 271 ? 20.409 -14.993 -11.157 1.00 43.16 271 TYR A N 1
ATOM 2122 C CA . TYR A 1 271 ? 20.397 -16.462 -11.270 1.00 43.16 271 TYR A CA 1
ATOM 2123 C C . TYR A 1 271 ? 21.714 -17.232 -10.975 1.00 43.16 271 TYR A C 1
ATOM 2125 O O . TYR A 1 271 ? 22.136 -18.066 -11.779 1.00 43.16 271 TYR A O 1
ATOM 2133 N N . ARG A 1 272 ? 22.387 -17.017 -9.837 1.00 41.97 272 ARG A N 1
ATOM 2134 C CA . ARG A 1 272 ? 23.536 -17.830 -9.397 1.00 41.97 272 ARG A CA 1
ATOM 2135 C C . ARG A 1 272 ? 23.561 -18.008 -7.878 1.00 41.97 272 ARG A C 1
ATOM 2137 O O . ARG A 1 272 ? 23.678 -17.043 -7.132 1.00 41.97 272 ARG A O 1
ATOM 2144 N N . PHE A 1 273 ? 23.571 -19.266 -7.427 1.00 42.78 273 PHE A N 1
ATOM 2145 C CA . PHE A 1 273 ? 23.762 -19.650 -6.017 1.00 42.78 273 PHE A CA 1
ATOM 2146 C C . PHE A 1 273 ? 25.019 -19.021 -5.381 1.00 42.78 273 PHE A C 1
ATOM 2148 O O . PHE A 1 273 ? 25.026 -18.734 -4.189 1.00 42.78 273 PHE A O 1
ATOM 2155 N N . ALA A 1 274 ? 26.062 -18.756 -6.176 1.00 45.69 274 ALA A N 1
ATOM 2156 C CA . ALA A 1 274 ? 27.296 -18.119 -5.718 1.00 45.69 274 ALA A CA 1
ATOM 2157 C C . ALA A 1 274 ? 27.126 -16.640 -5.316 1.00 45.69 274 ALA A C 1
ATOM 2159 O O . ALA A 1 274 ? 27.801 -16.186 -4.395 1.00 45.69 274 ALA A O 1
ATOM 2160 N N . ASP A 1 275 ? 26.228 -15.893 -5.970 1.00 49.53 275 ASP A N 1
ATOM 2161 C CA . ASP A 1 275 ? 25.965 -14.483 -5.643 1.00 49.53 275 ASP A CA 1
ATOM 2162 C C . ASP A 1 275 ? 25.092 -14.377 -4.382 1.00 49.53 275 ASP A C 1
ATOM 2164 O O . ASP A 1 275 ? 25.372 -13.564 -3.507 1.00 49.53 275 ASP A O 1
ATOM 2168 N N . LEU A 1 276 ? 24.137 -15.302 -4.217 1.00 48.03 276 LEU A N 1
ATOM 2169 C CA . LEU A 1 276 ? 23.359 -15.459 -2.984 1.00 48.03 276 LEU A CA 1
ATOM 2170 C C . LEU A 1 276 ? 24.257 -15.780 -1.778 1.00 48.03 276 LEU A C 1
ATOM 2172 O O . LEU A 1 276 ? 24.052 -15.235 -0.699 1.00 48.03 276 LEU A O 1
ATOM 2176 N N . TRP A 1 277 ? 25.274 -16.631 -1.956 1.00 47.28 277 TRP A N 1
ATOM 2177 C CA . TRP A 1 277 ? 26.242 -16.962 -0.902 1.00 47.28 277 TRP A CA 1
ATOM 2178 C C . TRP A 1 277 ? 27.142 -15.769 -0.536 1.00 47.28 277 TRP A C 1
ATOM 2180 O O . TRP A 1 277 ? 27.476 -15.577 0.635 1.00 47.28 277 TRP A O 1
ATOM 2190 N N . ARG A 1 278 ? 27.515 -14.944 -1.526 1.00 53.19 278 ARG A N 1
ATOM 2191 C CA . ARG A 1 278 ? 28.298 -13.714 -1.322 1.00 53.19 278 ARG A CA 1
ATOM 2192 C C . ARG A 1 278 ? 27.486 -12.661 -0.559 1.00 53.19 278 ARG A C 1
ATOM 2194 O O . ARG A 1 278 ? 28.008 -12.070 0.383 1.00 53.19 278 ARG A O 1
ATOM 2201 N N . ASP A 1 279 ? 26.206 -12.519 -0.898 1.00 54.12 279 ASP A N 1
ATOM 2202 C CA . ASP A 1 279 ? 25.270 -11.615 -0.221 1.00 54.12 279 ASP A CA 1
ATOM 2203 C C . ASP A 1 279 ? 24.896 -12.128 1.195 1.00 54.12 279 ASP A C 1
ATOM 2205 O O . ASP A 1 279 ? 24.798 -11.358 2.151 1.00 54.12 279 ASP A O 1
ATOM 2209 N N . LEU A 1 280 ? 24.787 -13.448 1.397 1.00 55.75 280 LEU A N 1
ATOM 2210 C CA . LEU A 1 280 ? 24.616 -14.071 2.722 1.00 55.75 280 LEU A CA 1
ATOM 2211 C C . LEU A 1 280 ? 25.785 -13.764 3.670 1.00 55.75 280 LEU A C 1
ATOM 2213 O O . LEU A 1 280 ? 25.553 -13.424 4.833 1.00 55.75 280 LEU A O 1
ATOM 2217 N N . ARG A 1 281 ? 27.028 -13.833 3.173 1.00 53.88 281 ARG A N 1
ATOM 2218 C CA . ARG A 1 281 ? 28.242 -13.493 3.939 1.00 53.88 281 ARG A CA 1
ATOM 2219 C C . ARG A 1 281 ? 28.363 -11.998 4.260 1.00 53.88 281 ARG A C 1
ATOM 2221 O O . ARG A 1 281 ? 29.050 -11.663 5.218 1.00 53.88 281 ARG A O 1
ATOM 2228 N N . SER A 1 282 ? 27.696 -11.113 3.514 1.00 57.38 282 SER A N 1
ATOM 2229 C CA . SER A 1 282 ? 27.746 -9.653 3.707 1.00 57.38 282 SER A CA 1
ATOM 2230 C C . SER A 1 282 ? 26.609 -9.084 4.571 1.00 57.38 282 SER A C 1
ATOM 2232 O O . SER A 1 282 ? 26.484 -7.869 4.712 1.00 57.38 282 SER A O 1
ATOM 2234 N N . GLY A 1 283 ? 25.798 -9.939 5.207 1.00 64.88 283 GLY A N 1
ATOM 2235 C CA . GLY A 1 283 ? 24.775 -9.511 6.169 1.00 64.88 283 GLY A CA 1
ATOM 2236 C C . GLY A 1 283 ? 23.348 -9.431 5.620 1.00 64.88 283 GLY A C 1
ATOM 2237 O O . GLY A 1 283 ? 22.485 -8.842 6.278 1.00 64.88 283 GLY A O 1
ATOM 2238 N N . LEU A 1 284 ? 23.060 -10.062 4.473 1.00 70.31 284 LEU A N 1
ATOM 2239 C CA . LEU A 1 284 ? 21.716 -10.135 3.881 1.00 70.31 284 LEU A CA 1
ATOM 2240 C C . LEU A 1 284 ? 20.647 -10.624 4.872 1.00 70.31 284 LEU A C 1
ATOM 2242 O O . LEU A 1 284 ? 19.587 -10.017 4.964 1.00 70.31 284 LEU A O 1
ATOM 2246 N N . LEU A 1 285 ? 20.924 -11.654 5.681 1.00 75.81 285 LEU A N 1
ATOM 2247 C CA . LEU A 1 285 ? 19.960 -12.147 6.682 1.00 75.81 285 LEU A CA 1
ATOM 2248 C C . LEU A 1 285 ? 19.620 -11.091 7.740 1.00 75.81 285 LEU A C 1
ATOM 2250 O O . LEU A 1 285 ? 18.458 -10.940 8.113 1.00 75.81 285 LEU A O 1
ATOM 2254 N N . ARG A 1 286 ? 20.616 -10.322 8.198 1.00 81.50 286 ARG A N 1
ATOM 2255 C CA . ARG A 1 286 ? 20.401 -9.213 9.139 1.00 81.50 286 ARG A CA 1
ATOM 2256 C C . ARG A 1 286 ? 19.627 -8.075 8.469 1.00 81.50 286 ARG A C 1
ATOM 2258 O O . ARG A 1 286 ? 18.794 -7.447 9.114 1.00 81.50 286 ARG A O 1
ATOM 2265 N N . SER A 1 287 ? 19.876 -7.802 7.188 1.00 81.06 287 SER A N 1
ATOM 2266 C CA . SER A 1 287 ? 19.104 -6.826 6.411 1.00 81.06 287 SER A CA 1
ATOM 2267 C C . SER A 1 287 ? 17.641 -7.251 6.260 1.00 81.06 287 SER A C 1
ATOM 2269 O O . SER A 1 287 ? 16.767 -6.478 6.644 1.00 81.06 287 SER A O 1
ATOM 2271 N N . ILE A 1 288 ? 17.377 -8.494 5.849 1.00 83.62 288 ILE A N 1
ATOM 2272 C CA . ILE A 1 288 ? 16.022 -9.053 5.754 1.00 83.62 288 ILE A CA 1
ATOM 2273 C C . ILE A 1 288 ? 15.337 -9.014 7.123 1.00 83.62 288 ILE A C 1
ATOM 2275 O O . ILE A 1 288 ? 14.207 -8.556 7.225 1.00 83.62 288 ILE A O 1
ATOM 2279 N N . ALA A 1 289 ? 16.010 -9.413 8.207 1.00 86.38 289 ALA A N 1
ATOM 2280 C CA . ALA A 1 289 ? 15.427 -9.357 9.549 1.00 86.38 289 ALA A CA 1
ATOM 2281 C C . ALA A 1 289 ? 15.021 -7.927 9.957 1.00 86.38 289 ALA A C 1
ATOM 2283 O O . ALA A 1 289 ? 13.939 -7.733 10.513 1.00 86.38 289 ALA A O 1
ATOM 2284 N N . ARG A 1 290 ? 15.848 -6.920 9.639 1.00 89.12 290 ARG A N 1
ATOM 2285 C CA . ARG A 1 290 ? 15.523 -5.500 9.864 1.00 89.12 290 ARG A CA 1
ATOM 2286 C C . ARG A 1 290 ? 14.350 -5.036 9.001 1.00 89.12 290 ARG A C 1
ATOM 2288 O O . ARG A 1 290 ? 13.449 -4.388 9.523 1.00 89.12 290 ARG A O 1
ATOM 2295 N N . GLN A 1 291 ? 14.321 -5.406 7.723 1.00 90.88 291 GLN A N 1
ATOM 2296 C CA . GLN A 1 291 ? 13.216 -5.084 6.813 1.00 90.88 291 GLN A CA 1
ATOM 2297 C C . GLN A 1 291 ? 11.901 -5.739 7.266 1.00 90.88 291 GLN A C 1
ATOM 2299 O O . GLN A 1 291 ? 10.856 -5.096 7.290 1.00 90.88 291 GLN A O 1
ATOM 2304 N N . MET A 1 292 ? 11.948 -6.990 7.721 1.00 90.75 292 MET A N 1
ATOM 2305 C CA . MET A 1 292 ? 10.806 -7.674 8.332 1.00 90.75 292 MET A CA 1
ATOM 2306 C C . MET A 1 292 ? 10.371 -6.990 9.634 1.00 90.75 292 MET A C 1
ATOM 2308 O O . MET A 1 292 ? 9.178 -6.921 9.921 1.00 90.75 292 MET A O 1
ATOM 2312 N N . GLY A 1 293 ? 11.318 -6.458 10.414 1.00 90.62 293 GLY A N 1
ATOM 2313 C CA . GLY A 1 293 ? 11.047 -5.588 11.559 1.00 90.62 293 GLY A CA 1
ATOM 2314 C C . GLY A 1 293 ? 10.282 -4.322 11.166 1.00 90.62 293 GLY A C 1
ATOM 2315 O O . GLY A 1 293 ? 9.259 -4.025 11.776 1.00 90.62 293 GLY A O 1
ATOM 2316 N N . ALA A 1 294 ? 10.705 -3.635 10.105 1.00 92.56 294 ALA A N 1
ATOM 2317 C CA . ALA A 1 294 ? 10.011 -2.458 9.583 1.00 92.56 294 ALA A CA 1
ATOM 2318 C C . ALA A 1 294 ? 8.589 -2.787 9.092 1.00 92.56 294 ALA A C 1
ATOM 2320 O O . ALA A 1 294 ? 7.634 -2.111 9.468 1.00 92.56 294 ALA A O 1
ATOM 2321 N N . TRP A 1 295 ? 8.396 -3.898 8.372 1.00 93.00 295 TRP A N 1
ATOM 2322 C CA . TRP A 1 295 ? 7.049 -4.355 8.008 1.00 93.00 295 TRP A CA 1
ATOM 2323 C C . TRP A 1 295 ? 6.157 -4.651 9.218 1.00 93.00 295 TRP A C 1
ATOM 2325 O O . TRP A 1 295 ? 4.954 -4.387 9.172 1.00 93.00 295 TRP A O 1
ATOM 2335 N N . LYS A 1 296 ? 6.719 -5.187 10.311 1.00 89.00 296 LYS A N 1
ATOM 2336 C CA . LYS A 1 296 ? 5.960 -5.426 11.548 1.00 89.00 296 LYS A CA 1
ATOM 2337 C C . LYS A 1 296 ? 5.432 -4.124 12.154 1.00 89.00 296 LYS A C 1
ATOM 2339 O O . LYS A 1 296 ? 4.336 -4.156 12.703 1.00 89.00 296 LYS A O 1
ATOM 2344 N N . LEU A 1 297 ? 6.143 -3.001 12.018 1.00 87.69 297 LEU A N 1
ATOM 2345 C CA . LEU A 1 297 ? 5.667 -1.687 12.483 1.00 87.69 297 LEU A CA 1
ATOM 2346 C C . LEU A 1 297 ? 4.449 -1.187 11.688 1.00 87.69 297 LEU A C 1
ATOM 2348 O O . LEU A 1 297 ? 3.625 -0.444 12.219 1.00 87.69 297 LEU A O 1
ATOM 2352 N N . LEU A 1 298 ? 4.306 -1.633 10.437 1.00 88.38 298 LEU A N 1
ATOM 2353 C CA . LEU A 1 298 ? 3.171 -1.319 9.562 1.00 88.38 298 LEU A CA 1
ATOM 2354 C C . LEU A 1 298 ? 1.989 -2.293 9.728 1.00 88.38 298 LEU A C 1
ATOM 2356 O O . LEU A 1 298 ? 0.906 -2.082 9.168 1.00 88.38 298 LEU A O 1
ATOM 2360 N N . ARG A 1 299 ? 2.160 -3.379 10.490 1.00 85.00 299 ARG A N 1
ATOM 2361 C CA . ARG A 1 299 ? 1.106 -4.373 10.726 1.00 85.00 299 ARG A CA 1
ATOM 2362 C C . ARG A 1 299 ? -0.072 -3.729 11.457 1.00 85.00 299 ARG A C 1
ATOM 2364 O O . ARG A 1 299 ? 0.097 -3.105 12.495 1.00 85.00 299 ARG A O 1
ATOM 2371 N N . GLY A 1 300 ? -1.272 -3.893 10.905 1.00 77.75 300 GLY A N 1
ATOM 2372 C CA . GLY A 1 300 ? -2.498 -3.297 11.449 1.00 77.75 300 GLY A CA 1
ATOM 2373 C C . GLY A 1 300 ? -2.686 -1.807 11.141 1.00 77.75 300 GLY A C 1
ATOM 2374 O O . GLY A 1 300 ? -3.792 -1.317 11.305 1.00 77.75 300 GLY A O 1
ATOM 2375 N N . ARG A 1 301 ? -1.657 -1.104 10.641 1.00 81.75 301 ARG A N 1
ATOM 2376 C CA . ARG A 1 301 ? -1.751 0.303 10.203 1.00 81.75 301 ARG A CA 1
ATOM 2377 C C . ARG A 1 301 ? -2.025 0.452 8.712 1.00 81.75 301 ARG A C 1
ATOM 2379 O O . ARG A 1 301 ? -2.561 1.463 8.279 1.00 81.75 301 ARG A O 1
ATOM 2386 N N . ILE A 1 302 ? -1.634 -0.548 7.926 1.00 87.31 302 ILE A N 1
ATOM 2387 C CA . ILE A 1 302 ? -1.866 -0.597 6.481 1.00 87.31 302 ILE A CA 1
ATOM 2388 C C . ILE A 1 302 ? -2.681 -1.844 6.134 1.00 87.31 302 ILE A C 1
ATOM 2390 O O . ILE A 1 302 ? -2.577 -2.872 6.811 1.00 87.31 302 ILE A O 1
ATOM 2394 N N . ARG A 1 303 ? -3.484 -1.782 5.066 1.00 81.44 303 ARG A N 1
ATOM 2395 C CA . ARG A 1 303 ? -4.393 -2.884 4.698 1.00 81.44 303 ARG A CA 1
ATOM 2396 C C . ARG A 1 303 ? -3.927 -3.707 3.506 1.00 81.44 303 ARG A C 1
ATOM 2398 O O . ARG A 1 303 ? -4.101 -4.917 3.503 1.00 81.44 303 ARG A O 1
ATOM 2405 N N . THR A 1 304 ? -3.384 -3.085 2.466 1.00 90.44 304 THR A N 1
ATOM 2406 C CA . THR A 1 304 ? -2.963 -3.806 1.257 1.00 90.44 304 THR A CA 1
ATOM 2407 C C . THR A 1 304 ? -1.729 -3.135 0.672 1.00 90.44 304 THR A C 1
ATOM 2409 O O . THR A 1 304 ? -1.851 -2.026 0.154 1.00 90.44 304 THR A O 1
ATOM 2412 N N . PRO A 1 305 ? -0.551 -3.777 0.763 1.00 94.94 305 PRO A N 1
ATOM 2413 C CA . PRO A 1 305 ? 0.644 -3.306 0.078 1.00 94.94 305 PRO A CA 1
ATOM 2414 C C . PRO A 1 305 ? 0.471 -3.398 -1.442 1.00 94.94 305 PRO A C 1
ATOM 2416 O O . PRO A 1 305 ? -0.075 -4.382 -1.953 1.00 94.94 305 PRO A O 1
ATOM 2419 N N . LEU A 1 306 ? 0.957 -2.388 -2.157 1.00 97.38 306 LEU A N 1
ATOM 2420 C CA . LEU A 1 306 ? 1.040 -2.366 -3.615 1.00 97.38 306 LEU A CA 1
ATOM 2421 C C . LEU A 1 306 ? 2.488 -2.673 -4.010 1.00 97.38 306 LEU A C 1
ATOM 2423 O O . LEU A 1 306 ? 3.373 -1.857 -3.785 1.00 97.38 306 LEU A O 1
ATOM 2427 N N . CYS A 1 307 ? 2.753 -3.862 -4.543 1.00 96.88 307 CYS A N 1
ATOM 2428 C CA . CYS A 1 307 ? 4.108 -4.339 -4.820 1.00 96.88 307 CYS A CA 1
ATOM 2429 C C . CYS A 1 307 ? 4.442 -4.208 -6.308 1.00 96.88 307 CYS A C 1
ATOM 2431 O O . CYS A 1 307 ? 3.883 -4.944 -7.115 1.00 96.88 307 CYS A O 1
ATOM 2433 N N . VAL A 1 308 ? 5.384 -3.337 -6.664 1.00 95.69 308 VAL A N 1
ATOM 2434 C CA . VAL A 1 308 ? 5.940 -3.202 -8.016 1.00 95.69 308 VAL A CA 1
ATOM 2435 C C . VAL A 1 308 ? 7.221 -4.023 -8.108 1.00 95.69 308 VAL A C 1
ATOM 2437 O O . VAL A 1 308 ? 8.238 -3.654 -7.528 1.00 95.69 308 VAL A O 1
ATOM 2440 N N . GLY A 1 309 ? 7.170 -5.173 -8.781 1.00 91.31 309 GLY A N 1
ATOM 2441 C CA . GLY A 1 309 ? 8.314 -6.079 -8.838 1.00 91.31 309 GLY A CA 1
ATOM 2442 C C . GLY A 1 309 ? 7.947 -7.525 -9.132 1.00 91.31 309 GLY A C 1
ATOM 2443 O O . GLY A 1 309 ? 7.317 -7.835 -10.142 1.00 91.31 309 GLY A O 1
ATOM 2444 N N . ASP A 1 310 ? 8.380 -8.437 -8.263 1.00 87.75 310 ASP A N 1
ATOM 2445 C CA . ASP A 1 310 ? 8.258 -9.879 -8.470 1.00 87.75 310 ASP A CA 1
ATOM 2446 C C . ASP A 1 310 ? 7.592 -10.625 -7.297 1.00 87.75 310 ASP A C 1
ATOM 2448 O O . ASP A 1 310 ? 7.096 -10.051 -6.323 1.00 87.75 310 ASP A O 1
ATOM 2452 N N . VAL A 1 311 ? 7.568 -11.957 -7.406 1.00 87.62 311 VAL A N 1
ATOM 2453 C CA . VAL A 1 311 ? 6.995 -12.845 -6.386 1.00 87.62 311 VAL A CA 1
ATOM 2454 C C . VAL A 1 311 ? 7.797 -12.808 -5.080 1.00 87.62 311 VAL A C 1
ATOM 2456 O O . VAL A 1 311 ? 7.219 -13.020 -4.016 1.00 87.62 311 VAL A O 1
ATOM 2459 N N . TYR A 1 312 ? 9.099 -12.511 -5.116 1.00 88.25 312 TYR A N 1
ATOM 2460 C CA . TYR A 1 312 ? 9.885 -12.359 -3.895 1.00 88.25 312 TYR A CA 1
ATOM 2461 C C . TYR A 1 312 ? 9.415 -11.135 -3.104 1.00 88.25 312 TYR A C 1
ATOM 2463 O O . TYR A 1 312 ? 9.124 -11.263 -1.915 1.00 88.25 312 TYR A O 1
ATOM 2471 N N . LEU A 1 313 ? 9.230 -9.987 -3.764 1.00 91.00 313 LEU A N 1
ATOM 2472 C CA . LEU A 1 313 ? 8.674 -8.786 -3.135 1.00 91.00 313 LEU A CA 1
ATOM 2473 C C . LEU A 1 313 ? 7.264 -9.027 -2.574 1.00 91.00 313 LEU A C 1
ATOM 2475 O O . LEU A 1 313 ? 6.975 -8.631 -1.444 1.00 91.00 313 LEU A O 1
ATOM 2479 N N . LEU A 1 314 ? 6.411 -9.723 -3.336 1.00 92.69 314 LEU A N 1
ATOM 2480 C CA . LEU A 1 314 ? 5.072 -10.129 -2.898 1.00 92.69 314 LEU A CA 1
ATOM 2481 C C . LEU A 1 314 ? 5.126 -10.911 -1.577 1.00 92.69 314 LEU A C 1
ATOM 2483 O O . LEU A 1 314 ? 4.419 -10.588 -0.622 1.00 92.69 314 LEU A O 1
ATOM 2487 N N . LEU A 1 315 ? 5.965 -11.947 -1.514 1.00 91.38 315 LEU A N 1
ATOM 2488 C CA . LEU A 1 315 ? 6.116 -12.769 -0.316 1.00 91.38 315 LEU A CA 1
ATOM 2489 C C . LEU A 1 315 ? 6.735 -11.983 0.838 1.00 91.38 315 LEU A C 1
ATOM 2491 O O . LEU A 1 315 ? 6.312 -12.145 1.979 1.00 91.38 315 LEU A O 1
ATOM 2495 N N . HIS A 1 316 ? 7.705 -11.122 0.548 1.00 91.50 316 HIS A N 1
ATOM 2496 C CA . HIS A 1 316 ? 8.365 -10.290 1.542 1.00 91.50 316 HIS A CA 1
ATOM 2497 C C . HIS A 1 316 ? 7.364 -9.348 2.234 1.00 91.50 316 HIS A C 1
ATOM 2499 O O . HIS A 1 316 ? 7.287 -9.323 3.464 1.00 91.50 316 HIS A O 1
ATOM 2505 N N . ALA A 1 317 ? 6.516 -8.660 1.461 1.00 92.69 317 ALA A N 1
ATOM 2506 C CA . ALA A 1 317 ? 5.441 -7.829 2.002 1.00 92.69 317 ALA A CA 1
ATOM 2507 C C . ALA A 1 317 ? 4.401 -8.661 2.773 1.00 92.69 317 ALA A C 1
ATOM 2509 O O . ALA A 1 317 ? 4.020 -8.306 3.890 1.00 92.69 317 ALA A O 1
ATOM 2510 N N . LEU A 1 318 ? 3.981 -9.806 2.224 1.00 91.81 318 LEU A N 1
ATOM 2511 C CA . LEU A 1 318 ? 3.005 -10.686 2.866 1.00 91.81 318 LEU A CA 1
ATOM 2512 C C . LEU A 1 318 ? 3.491 -11.225 4.215 1.00 91.81 318 LEU A C 1
ATOM 2514 O O . LEU A 1 318 ? 2.750 -11.186 5.193 1.00 91.81 318 LEU A O 1
ATOM 2518 N N . PHE A 1 319 ? 4.708 -11.764 4.284 1.00 90.19 319 PHE A N 1
ATOM 2519 C CA . PHE A 1 319 ? 5.232 -12.349 5.517 1.00 90.19 319 PHE A CA 1
ATOM 2520 C C . PHE A 1 319 ? 5.607 -11.279 6.543 1.00 90.19 319 PHE A C 1
ATOM 2522 O O . PHE A 1 319 ? 5.457 -11.504 7.747 1.00 90.19 319 PHE A O 1
ATOM 2529 N N . GLY A 1 320 ? 6.071 -10.114 6.087 1.00 87.00 320 GLY A N 1
ATOM 2530 C CA . GLY A 1 320 ? 6.355 -8.984 6.960 1.00 87.00 320 GLY A CA 1
ATOM 2531 C C . GLY A 1 320 ? 5.080 -8.434 7.596 1.00 87.00 320 GLY A C 1
ATOM 2532 O O . GLY A 1 320 ? 4.955 -8.366 8.825 1.00 87.00 320 GLY A O 1
ATOM 2533 N N . GLN A 1 321 ? 4.104 -8.084 6.761 1.00 87.25 321 GLN A N 1
ATOM 2534 C CA . GLN A 1 321 ? 2.958 -7.280 7.169 1.00 87.25 321 GLN A CA 1
ATOM 2535 C C . GLN A 1 321 ? 1.698 -8.108 7.468 1.00 87.25 321 GLN A C 1
ATOM 2537 O O . GLN A 1 321 ? 0.982 -7.795 8.419 1.00 87.25 321 GLN A O 1
ATOM 2542 N N . GLY A 1 322 ? 1.471 -9.211 6.752 1.00 85.50 322 GLY A N 1
ATOM 2543 C CA . GLY A 1 322 ? 0.394 -10.174 7.009 1.00 85.50 322 GLY A CA 1
ATOM 2544 C C . GLY A 1 322 ? -0.852 -10.034 6.129 1.00 85.50 322 GLY A C 1
ATOM 2545 O O . GLY A 1 322 ? -1.712 -10.911 6.184 1.00 85.50 322 GLY A O 1
ATOM 2546 N N . GLN A 1 323 ? -0.971 -8.979 5.320 1.00 87.44 323 GLN A N 1
ATOM 2547 C CA . GLN A 1 323 ? -2.083 -8.793 4.382 1.00 87.44 323 GLN A CA 1
ATOM 2548 C C . GLN A 1 323 ? -1.712 -9.241 2.967 1.00 87.44 323 GLN A C 1
ATOM 2550 O O . GLN A 1 323 ? -0.546 -9.204 2.582 1.00 87.44 323 GLN A O 1
ATOM 2555 N N . LEU A 1 324 ? -2.718 -9.646 2.185 1.00 92.56 324 LEU A N 1
ATOM 2556 C CA . LEU A 1 324 ? -2.544 -10.041 0.785 1.00 92.56 324 LEU A CA 1
ATOM 2557 C C . LEU A 1 324 ? -2.217 -8.809 -0.079 1.00 92.56 324 LEU A C 1
ATOM 2559 O O . LEU A 1 324 ? -3.089 -7.947 -0.213 1.00 92.56 324 LEU A O 1
ATOM 2563 N N . PRO A 1 325 ? -1.017 -8.716 -0.677 1.00 95.50 325 PRO A N 1
ATOM 2564 C CA . PRO A 1 325 ? -0.641 -7.588 -1.522 1.00 95.50 325 PRO A CA 1
ATOM 2565 C C . PRO A 1 325 ? -1.280 -7.654 -2.916 1.00 95.50 325 PRO A C 1
ATOM 2567 O O . PRO A 1 325 ? -1.702 -8.714 -3.394 1.00 95.50 325 PRO A O 1
ATOM 2570 N N . VAL A 1 326 ? -1.305 -6.508 -3.591 1.00 97.00 326 VAL A N 1
ATOM 2571 C CA . VAL A 1 326 ? -1.467 -6.428 -5.050 1.00 97.00 326 VAL A CA 1
ATOM 2572 C C . VAL A 1 326 ? -0.082 -6.495 -5.679 1.00 97.00 326 VAL A C 1
ATOM 2574 O O . VAL A 1 326 ? 0.840 -5.842 -5.199 1.00 97.00 326 VAL A O 1
ATOM 2577 N N . LEU A 1 327 ? 0.065 -7.275 -6.747 1.00 96.94 327 LEU A N 1
ATOM 2578 C CA . LEU A 1 327 ? 1.316 -7.391 -7.490 1.00 96.94 327 LEU A CA 1
ATOM 2579 C C . LEU A 1 327 ? 1.214 -6.646 -8.819 1.00 96.94 327 LEU A C 1
ATOM 2581 O O . LEU A 1 327 ? 0.311 -6.905 -9.604 1.00 96.94 327 LEU A O 1
ATOM 2585 N N . ILE A 1 328 ? 2.169 -5.773 -9.094 1.00 96.31 328 ILE A N 1
ATOM 2586 C CA . ILE A 1 328 ? 2.458 -5.218 -10.408 1.00 96.31 328 ILE A CA 1
ATOM 2587 C C . ILE A 1 328 ? 3.731 -5.933 -10.870 1.00 96.31 328 ILE A C 1
ATOM 2589 O O . ILE A 1 328 ? 4.841 -5.572 -10.485 1.00 96.31 328 ILE A O 1
ATOM 2593 N N . ALA A 1 329 ? 3.549 -7.031 -11.602 1.00 89.75 329 ALA A N 1
ATOM 2594 C CA . ALA A 1 329 ? 4.601 -7.935 -12.037 1.00 89.75 329 ALA A CA 1
ATOM 2595 C C . ALA A 1 329 ? 5.356 -7.356 -13.241 1.00 89.75 329 ALA A C 1
ATOM 2597 O O . ALA A 1 329 ? 4.855 -7.359 -14.367 1.00 89.75 329 ALA A O 1
ATOM 2598 N N . THR A 1 330 ? 6.581 -6.892 -12.998 1.00 82.44 330 THR A N 1
ATOM 2599 C CA . THR A 1 330 ? 7.423 -6.200 -13.993 1.00 82.44 330 THR A CA 1
ATOM 2600 C C . THR A 1 330 ? 8.547 -7.085 -14.541 1.00 82.44 330 THR A C 1
ATOM 2602 O O . THR A 1 330 ? 9.048 -6.854 -15.645 1.00 82.44 330 THR A O 1
ATOM 2605 N N . ALA A 1 331 ? 8.932 -8.127 -13.796 1.00 72.81 331 ALA A N 1
ATOM 2606 C CA . ALA A 1 331 ? 10.129 -8.918 -14.080 1.00 72.81 331 ALA A CA 1
ATOM 2607 C C . ALA A 1 331 ? 9.896 -10.154 -14.971 1.00 72.81 331 ALA A C 1
ATOM 2609 O O . ALA A 1 331 ? 10.709 -10.432 -15.853 1.00 72.81 331 ALA A O 1
ATOM 2610 N N . LYS A 1 332 ? 8.823 -10.926 -14.740 1.00 77.00 332 LYS A N 1
ATOM 2611 C CA . LYS A 1 332 ? 8.584 -12.205 -15.435 1.00 77.00 332 LYS A CA 1
ATOM 2612 C C . LYS A 1 332 ? 7.685 -12.060 -16.655 1.00 77.00 332 LYS A C 1
ATOM 2614 O O . LYS A 1 332 ? 6.755 -11.261 -16.656 1.00 77.00 332 LYS A O 1
ATOM 2619 N N . THR A 1 333 ? 7.986 -12.867 -17.669 1.00 73.44 333 THR A N 1
ATOM 2620 C CA . THR A 1 333 ? 7.238 -12.943 -18.924 1.00 73.44 333 THR A CA 1
ATOM 2621 C C . THR A 1 333 ? 7.371 -14.317 -19.582 1.00 73.44 333 THR A C 1
ATOM 2623 O O . THR A 1 333 ? 8.412 -14.980 -19.462 1.00 73.44 333 THR A O 1
ATOM 2626 N N . VAL A 1 334 ? 6.338 -14.719 -20.322 1.00 72.06 334 VAL A N 1
ATOM 2627 C CA . VAL A 1 334 ? 6.326 -15.932 -21.154 1.00 72.06 334 VAL A CA 1
ATOM 2628 C C . VAL A 1 334 ? 7.421 -15.905 -22.230 1.00 72.06 334 VAL A C 1
ATOM 2630 O O . VAL A 1 334 ? 7.982 -16.957 -22.531 1.00 72.06 334 VAL A O 1
ATOM 2633 N N . TYR A 1 335 ? 7.825 -14.728 -22.726 1.00 68.12 335 TYR A N 1
ATOM 2634 C CA . TYR A 1 335 ? 8.884 -14.602 -23.742 1.00 68.12 335 TYR A CA 1
ATOM 2635 C C . TYR A 1 335 ? 10.275 -15.069 -23.269 1.00 68.12 335 TYR A C 1
ATOM 2637 O O . TYR A 1 335 ? 11.168 -15.309 -24.084 1.00 68.12 335 TYR A O 1
ATOM 2645 N N . LEU A 1 336 ? 10.490 -15.191 -21.955 1.00 70.88 336 LEU A N 1
ATOM 2646 C CA . LEU A 1 336 ? 11.750 -15.663 -21.372 1.00 70.88 336 LEU A CA 1
ATOM 2647 C C . LEU A 1 336 ? 11.597 -17.044 -20.752 1.00 70.88 336 LEU A C 1
ATOM 2649 O O . LEU A 1 336 ? 12.210 -18.021 -21.177 1.00 70.88 336 LEU A O 1
ATOM 2653 N N . SER A 1 337 ? 10.805 -17.075 -19.693 1.00 73.31 337 SER A N 1
ATOM 2654 C CA . SER A 1 337 ? 10.433 -18.247 -18.933 1.00 73.31 337 SER A CA 1
ATOM 2655 C C . SER A 1 337 ? 9.200 -17.814 -18.159 1.00 73.31 337 SER A C 1
ATOM 2657 O O . SER A 1 337 ? 9.316 -16.977 -17.253 1.00 73.31 337 SER A O 1
ATOM 2659 N N . GLY A 1 338 ? 8.039 -18.343 -18.543 1.00 77.06 338 GLY A N 1
ATOM 2660 C CA . GLY A 1 338 ? 6.785 -18.087 -17.843 1.00 77.06 338 GLY A CA 1
ATOM 2661 C C . GLY A 1 338 ? 6.873 -18.412 -16.350 1.00 77.06 338 GLY A C 1
ATOM 2662 O O . GLY A 1 338 ? 7.878 -18.923 -15.828 1.00 77.06 338 GLY A O 1
ATOM 2663 N N . HIS A 1 339 ? 5.806 -18.111 -15.623 1.00 81.69 339 HIS A N 1
ATOM 2664 C CA . HIS A 1 339 ? 5.797 -18.337 -14.187 1.00 81.69 339 HIS A CA 1
ATOM 2665 C C . HIS A 1 339 ? 5.874 -19.830 -13.848 1.00 81.69 339 HIS A C 1
ATOM 2667 O O . HIS A 1 339 ? 5.146 -20.685 -14.371 1.00 81.69 339 HIS A O 1
ATOM 2673 N N . TRP A 1 340 ? 6.735 -20.165 -12.887 1.00 84.25 340 TRP A N 1
ATOM 2674 C CA . TRP A 1 340 ? 6.851 -21.542 -12.412 1.00 84.25 340 TRP A CA 1
ATOM 2675 C C . TRP A 1 340 ? 5.538 -21.992 -11.768 1.00 84.25 340 TRP A C 1
ATOM 2677 O O . TRP A 1 340 ? 4.782 -21.177 -11.242 1.00 84.25 340 TRP A O 1
ATOM 2687 N N . ARG A 1 341 ? 5.254 -23.302 -11.758 1.00 86.62 341 ARG A N 1
ATOM 2688 C CA . ARG A 1 341 ? 4.017 -23.834 -11.146 1.00 86.62 341 ARG A CA 1
ATOM 2689 C C . ARG A 1 341 ? 3.836 -23.354 -9.699 1.00 86.62 341 ARG A C 1
ATOM 2691 O O . ARG A 1 341 ? 2.732 -22.978 -9.315 1.00 86.62 341 ARG A O 1
ATOM 2698 N N . LEU A 1 342 ? 4.928 -23.309 -8.932 1.00 86.38 342 LEU A N 1
ATOM 2699 C CA . LEU A 1 342 ? 4.929 -22.805 -7.560 1.00 86.38 342 LEU A CA 1
ATOM 2700 C C . LEU A 1 342 ? 4.614 -21.306 -7.492 1.00 86.38 342 LEU A C 1
ATOM 2702 O O . LEU A 1 342 ? 3.789 -20.899 -6.685 1.00 86.38 342 LEU A O 1
ATOM 2706 N N . GLU A 1 343 ? 5.213 -20.484 -8.351 1.00 87.88 343 GLU A N 1
ATOM 2707 C CA . GLU A 1 343 ? 4.920 -19.047 -8.395 1.00 87.88 343 GLU A CA 1
ATOM 2708 C C . GLU A 1 343 ? 3.465 -18.781 -8.758 1.00 87.88 343 GLU A C 1
ATOM 2710 O O . GLU A 1 343 ? 2.811 -17.984 -8.098 1.00 87.88 343 GLU A O 1
ATOM 2715 N N . ARG A 1 344 ? 2.926 -19.497 -9.749 1.00 91.25 344 ARG A N 1
ATOM 2716 C CA . ARG A 1 344 ? 1.512 -19.395 -10.131 1.00 91.25 344 ARG A CA 1
ATOM 2717 C C . ARG A 1 344 ? 0.595 -19.756 -8.969 1.00 91.25 344 ARG A C 1
ATOM 2719 O O . ARG A 1 344 ? -0.367 -19.041 -8.699 1.00 91.25 344 ARG A O 1
ATOM 2726 N N . PHE A 1 345 ? 0.916 -20.829 -8.246 1.00 91.19 345 PHE A N 1
ATOM 2727 C CA . PHE A 1 345 ? 0.196 -21.219 -7.036 1.00 91.19 345 PHE A CA 1
ATOM 2728 C C . PHE A 1 345 ? 0.278 -20.149 -5.938 1.00 91.19 345 PHE A C 1
ATOM 2730 O O . PHE A 1 345 ? -0.735 -19.834 -5.308 1.00 91.19 345 PHE A O 1
ATOM 2737 N N . LEU A 1 346 ? 1.462 -19.570 -5.727 1.00 91.56 346 LEU A N 1
ATOM 2738 C CA . LEU A 1 346 ? 1.675 -18.515 -4.743 1.00 91.56 346 LEU A CA 1
ATOM 2739 C C . LEU A 1 346 ? 0.886 -17.264 -5.110 1.00 91.56 346 LEU A C 1
ATOM 2741 O O . LEU A 1 346 ? 0.085 -16.832 -4.294 1.00 91.56 346 LEU A O 1
ATOM 2745 N N . ILE A 1 347 ? 1.011 -16.738 -6.329 1.00 92.44 347 ILE A N 1
ATOM 2746 C CA . ILE A 1 347 ? 0.251 -15.559 -6.766 1.00 92.44 347 ILE A CA 1
ATOM 2747 C C . ILE A 1 347 ? -1.254 -15.833 -6.610 1.00 92.44 347 ILE A C 1
ATOM 2749 O O . ILE A 1 347 ? -1.951 -15.056 -5.971 1.00 92.44 347 ILE A O 1
ATOM 2753 N N . LYS A 1 348 ? -1.748 -16.999 -7.051 1.00 93.94 348 LYS A N 1
ATOM 2754 C CA . LYS A 1 348 ? -3.165 -17.386 -6.913 1.00 93.94 348 LYS A CA 1
ATOM 2755 C C . LYS A 1 348 ? -3.685 -17.329 -5.475 1.00 93.94 348 LYS A C 1
ATOM 2757 O O . LYS A 1 348 ? -4.827 -16.942 -5.250 1.00 93.94 348 LYS A O 1
ATOM 2762 N N . ARG A 1 349 ? -2.899 -17.809 -4.508 1.00 92.94 349 ARG A N 1
ATOM 2763 C CA . ARG A 1 349 ? -3.330 -17.952 -3.105 1.00 92.94 349 ARG A CA 1
ATOM 2764 C C . ARG A 1 349 ? -2.953 -16.761 -2.233 1.00 92.94 349 ARG A C 1
ATOM 2766 O O . ARG A 1 349 ? -3.523 -16.608 -1.156 1.00 92.94 349 ARG A O 1
ATOM 2773 N N . ARG A 1 350 ? -1.936 -16.003 -2.636 1.00 93.50 350 ARG A N 1
ATOM 2774 C CA . ARG A 1 350 ? -1.205 -15.056 -1.792 1.00 93.50 350 ARG A CA 1
ATOM 2775 C C . ARG A 1 350 ? -1.147 -13.640 -2.365 1.00 93.50 350 ARG A C 1
ATOM 2777 O O . ARG A 1 350 ? -0.580 -12.781 -1.702 1.00 93.50 350 ARG A O 1
ATOM 2784 N N . SER A 1 351 ? -1.749 -13.375 -3.523 1.00 94.06 351 SER A N 1
ATOM 2785 C CA . SER A 1 351 ? -2.013 -12.019 -4.010 1.00 94.06 351 SER A CA 1
ATOM 2786 C C . SER A 1 351 ? -3.514 -11.748 -4.087 1.00 94.06 351 SER A C 1
ATOM 2788 O O . SER A 1 351 ? -4.331 -12.664 -4.191 1.00 94.06 351 SER A O 1
ATOM 2790 N N . ARG A 1 352 ? -3.883 -10.469 -4.014 1.00 94.44 352 ARG A N 1
ATOM 2791 C CA . ARG A 1 352 ? -5.264 -10.021 -4.225 1.00 94.44 352 ARG A CA 1
ATOM 2792 C C . ARG A 1 352 ? -5.585 -9.855 -5.715 1.00 94.44 352 ARG A C 1
ATOM 2794 O O . ARG A 1 352 ? -6.693 -10.157 -6.144 1.00 94.44 352 ARG A O 1
ATOM 2801 N N . MET A 1 353 ? -4.613 -9.363 -6.479 1.00 95.94 353 MET A N 1
ATOM 2802 C CA . MET A 1 353 ? -4.661 -9.132 -7.925 1.00 95.94 353 MET A CA 1
ATOM 2803 C C . MET A 1 353 ? -3.223 -9.058 -8.451 1.00 95.94 353 MET A C 1
ATOM 2805 O O . MET A 1 353 ? -2.325 -8.650 -7.709 1.00 95.94 353 MET A O 1
ATOM 2809 N N . ALA A 1 354 ? -3.008 -9.442 -9.708 1.00 96.25 354 ALA A N 1
ATOM 2810 C CA . ALA A 1 354 ? -1.731 -9.293 -10.397 1.00 96.25 354 ALA A CA 1
ATOM 2811 C C . ALA A 1 354 ? -1.892 -8.525 -11.720 1.00 96.25 354 ALA A C 1
ATOM 2813 O O . ALA A 1 354 ? -2.573 -8.997 -12.625 1.00 96.25 354 ALA A O 1
ATOM 2814 N N . TRP A 1 355 ? -1.238 -7.376 -11.866 1.00 96.00 355 TRP A N 1
ATOM 2815 C CA . TRP A 1 355 ? -0.979 -6.786 -13.180 1.00 96.00 355 TRP A CA 1
ATOM 2816 C C . TRP A 1 355 ? 0.298 -7.373 -13.743 1.00 96.00 355 TRP A C 1
ATOM 2818 O O . TRP A 1 355 ? 1.278 -7.517 -13.024 1.00 96.00 355 TRP A O 1
ATOM 2828 N N . THR A 1 356 ? 0.283 -7.731 -15.014 1.00 93.25 356 THR A N 1
ATOM 2829 C CA . THR A 1 356 ? 1.446 -8.277 -15.716 1.00 93.25 356 THR A CA 1
ATOM 2830 C C . THR A 1 356 ? 1.939 -7.292 -16.756 1.00 93.25 356 THR A C 1
ATOM 2832 O O . THR A 1 356 ? 1.169 -6.465 -17.236 1.00 93.25 356 THR A O 1
ATOM 2835 N N . ARG A 1 357 ? 3.206 -7.421 -17.138 1.00 89.38 357 ARG A N 1
ATOM 2836 C CA . ARG A 1 357 ? 3.841 -6.575 -18.152 1.00 89.38 357 ARG A CA 1
ATOM 2837 C C . ARG A 1 357 ? 3.386 -6.818 -19.593 1.00 89.38 357 ARG A C 1
ATOM 2839 O O . ARG A 1 357 ? 3.620 -5.956 -20.427 1.00 89.38 357 ARG A O 1
ATOM 2846 N N . ASP A 1 358 ? 2.793 -7.972 -19.896 1.00 88.56 358 ASP A N 1
ATOM 2847 C CA . ASP A 1 358 ? 2.353 -8.344 -21.244 1.00 88.56 358 ASP A CA 1
ATOM 2848 C C . ASP A 1 358 ? 1.099 -9.229 -21.206 1.00 88.56 358 ASP A C 1
ATOM 2850 O O . ASP A 1 358 ? 0.773 -9.849 -20.188 1.00 88.56 358 ASP A O 1
ATOM 2854 N N . ARG A 1 359 ? 0.378 -9.264 -22.332 1.00 89.81 359 ARG A N 1
ATOM 2855 C CA . ARG A 1 359 ? -0.897 -9.978 -22.467 1.00 89.81 359 ARG A CA 1
ATOM 2856 C C . ARG A 1 359 ? -0.750 -11.486 -22.269 1.00 89.81 359 ARG A C 1
ATOM 2858 O O . ARG A 1 359 ? -1.551 -12.076 -21.543 1.00 89.81 359 ARG A O 1
ATOM 2865 N N . ASP A 1 360 ? 0.271 -12.093 -22.863 1.00 89.88 360 ASP A N 1
ATOM 2866 C CA . ASP A 1 360 ? 0.464 -13.547 -22.848 1.00 89.88 360 ASP A CA 1
ATOM 2867 C C . ASP A 1 360 ? 0.736 -14.063 -21.432 1.00 89.88 360 ASP A C 1
ATOM 2869 O O . ASP A 1 360 ? 0.231 -15.110 -21.018 1.00 89.88 360 ASP A O 1
ATOM 2873 N N . THR A 1 361 ? 1.465 -13.284 -20.635 1.00 90.75 361 THR A N 1
ATOM 2874 C CA . THR A 1 361 ? 1.718 -13.578 -19.224 1.00 90.75 361 THR A CA 1
ATOM 2875 C C . THR A 1 361 ? 0.447 -13.437 -18.386 1.00 90.75 361 THR A C 1
ATOM 2877 O O . THR A 1 361 ? 0.186 -14.288 -17.530 1.00 90.75 361 THR A O 1
ATOM 2880 N N . ALA A 1 362 ? -0.403 -12.433 -18.646 1.00 92.44 362 ALA A N 1
ATOM 2881 C CA . ALA A 1 362 ? -1.728 -12.375 -18.019 1.00 92.44 362 ALA A CA 1
ATOM 2882 C C . ALA A 1 362 ? -2.559 -13.623 -18.347 1.00 92.44 362 ALA A C 1
ATOM 2884 O O . ALA A 1 362 ? -3.215 -14.174 -17.461 1.00 92.44 362 ALA A O 1
ATOM 2885 N N . GLU A 1 363 ? -2.536 -14.088 -19.596 1.00 93.69 363 GLU A N 1
ATOM 2886 C CA . GLU A 1 363 ? -3.255 -15.292 -20.013 1.00 93.69 363 GLU A CA 1
ATOM 2887 C C . GLU A 1 363 ? -2.713 -16.565 -19.353 1.00 93.69 363 GLU A C 1
ATOM 2889 O O . GLU A 1 363 ? -3.506 -17.369 -18.857 1.00 93.69 363 GLU A O 1
ATOM 2894 N N . GLU A 1 364 ? -1.389 -16.733 -19.260 1.00 93.56 364 GLU A N 1
ATOM 2895 C CA . GLU A 1 364 ? -0.759 -17.854 -18.546 1.00 93.56 364 GLU A CA 1
ATOM 2896 C C . GLU A 1 364 ? -1.239 -17.928 -17.085 1.00 93.56 364 GLU A C 1
ATOM 2898 O O . GLU A 1 364 ? -1.634 -18.992 -16.578 1.00 93.56 364 GLU A O 1
ATOM 2903 N N . LEU A 1 365 ? -1.238 -16.782 -16.400 1.00 93.50 365 LEU A N 1
ATOM 2904 C CA . LEU A 1 365 ? -1.680 -16.678 -15.014 1.00 93.50 365 LEU A CA 1
ATOM 2905 C C . LEU A 1 365 ? -3.188 -16.951 -14.882 1.00 93.50 365 LEU A C 1
ATOM 2907 O O . LEU A 1 365 ? -3.591 -17.738 -14.016 1.00 93.50 365 LEU A O 1
ATOM 2911 N N . ARG A 1 366 ? -4.021 -16.387 -15.767 1.00 96.00 366 ARG A N 1
ATOM 2912 C CA . ARG A 1 366 ? -5.479 -16.620 -15.789 1.00 96.00 366 ARG A CA 1
ATOM 2913 C C . ARG A 1 366 ? -5.829 -18.086 -16.021 1.00 96.00 366 ARG A C 1
ATOM 2915 O O . ARG A 1 366 ? -6.657 -18.619 -15.286 1.00 96.00 366 ARG A O 1
ATOM 2922 N N . ARG A 1 367 ? -5.155 -18.771 -16.954 1.00 94.12 367 ARG A N 1
ATOM 2923 C CA . ARG A 1 367 ? -5.326 -20.221 -17.195 1.00 94.12 367 ARG A CA 1
ATOM 2924 C C . ARG A 1 367 ? -5.017 -21.056 -15.950 1.00 94.12 367 ARG A C 1
ATOM 2926 O O . ARG A 1 367 ? -5.571 -22.132 -15.767 1.00 94.12 367 ARG A O 1
ATOM 2933 N N . SER A 1 368 ? -4.175 -20.540 -15.057 1.00 91.69 368 SER A N 1
ATOM 2934 C CA . SER A 1 368 ? -3.841 -21.179 -13.777 1.00 91.69 368 SER A CA 1
ATOM 2935 C C . SER A 1 368 ? -4.806 -20.793 -12.632 1.00 91.69 368 SER A C 1
ATOM 2937 O O . SER A 1 368 ? -4.679 -21.272 -11.497 1.00 91.69 368 SER A O 1
ATOM 2939 N N . GLY A 1 369 ? -5.806 -19.954 -12.916 1.00 93.25 369 GLY A N 1
ATOM 2940 C CA . GLY A 1 369 ? -6.817 -19.463 -11.979 1.00 93.25 369 GLY A CA 1
ATOM 2941 C C . GLY A 1 369 ? -6.356 -18.293 -11.109 1.00 93.25 369 GLY A C 1
ATOM 2942 O O . GLY A 1 369 ? -6.920 -18.085 -10.037 1.00 93.25 369 GLY A O 1
ATOM 2943 N N . VAL A 1 370 ? -5.309 -17.572 -11.516 1.00 94.44 370 VAL A N 1
ATOM 2944 C CA . VAL A 1 370 ? -4.877 -16.325 -10.871 1.00 94.44 370 VAL A CA 1
ATOM 2945 C C . VAL A 1 370 ? -5.774 -15.180 -11.344 1.00 94.44 370 VAL A C 1
ATOM 2947 O O . VAL A 1 370 ? -6.088 -15.084 -12.531 1.00 94.44 370 VAL A O 1
ATOM 2950 N N . GLN A 1 371 ? -6.138 -14.267 -10.440 1.00 95.12 371 GLN A N 1
ATOM 2951 C CA . GLN A 1 371 ? -6.713 -12.980 -10.834 1.00 95.12 371 GLN A CA 1
ATOM 2952 C C . GLN A 1 371 ? -5.604 -12.102 -11.422 1.00 95.12 371 GLN A C 1
ATOM 2954 O O . GLN A 1 371 ? -4.893 -11.422 -10.684 1.00 95.12 371 GLN A O 1
ATOM 2959 N N . ALA A 1 372 ? -5.416 -12.185 -12.740 1.00 95.62 372 ALA A N 1
ATOM 2960 C CA . ALA A 1 372 ? -4.380 -11.453 -13.460 1.00 95.62 372 ALA A CA 1
ATOM 2961 C C . ALA A 1 372 ? -4.954 -10.553 -14.563 1.00 95.62 372 ALA A C 1
ATOM 2963 O O . ALA A 1 372 ? -5.975 -10.882 -15.182 1.00 95.62 372 ALA A O 1
ATOM 2964 N N . ARG A 1 373 ? -4.300 -9.416 -14.820 1.00 94.88 373 ARG A N 1
ATOM 2965 C CA . ARG A 1 373 ? -4.680 -8.441 -15.849 1.00 94.88 373 ARG A CA 1
ATOM 2966 C C . ARG A 1 373 ? -3.481 -7.886 -16.606 1.00 94.88 373 ARG A C 1
ATOM 2968 O O . ARG A 1 373 ? -2.381 -7.786 -16.074 1.00 94.88 373 ARG A O 1
ATOM 2975 N N . PHE A 1 374 ? -3.745 -7.512 -17.849 1.00 93.88 374 PHE A N 1
ATOM 2976 C CA . PHE A 1 374 ? -2.874 -6.695 -18.675 1.00 93.88 374 PHE A CA 1
ATOM 2977 C C . PHE A 1 374 ? -3.736 -5.540 -19.173 1.00 93.88 374 PHE A C 1
ATOM 2979 O O . PHE A 1 374 ? -4.677 -5.772 -19.929 1.00 93.88 374 PHE A O 1
ATOM 2986 N N . ASP A 1 375 ? -3.441 -4.338 -18.692 1.00 94.12 375 ASP A N 1
ATOM 2987 C CA . ASP A 1 375 ? -4.165 -3.101 -19.009 1.00 94.12 375 ASP A CA 1
ATOM 2988 C C . ASP A 1 375 ? -3.189 -2.049 -19.574 1.00 94.12 375 ASP A C 1
ATOM 2990 O O . ASP A 1 375 ? -3.354 -0.852 -19.375 1.00 94.12 375 ASP A O 1
ATOM 2994 N N . GLY A 1 376 ? -2.125 -2.529 -20.220 1.00 91.62 376 GLY A N 1
ATOM 2995 C CA . GLY A 1 376 ? -0.921 -1.766 -20.524 1.00 91.62 376 GLY A CA 1
ATOM 2996 C C . GLY A 1 376 ? 0.294 -2.351 -19.808 1.00 91.62 376 GLY A C 1
ATOM 2997 O O . GLY A 1 376 ? 0.170 -3.195 -18.914 1.00 91.62 376 GLY A O 1
ATOM 2998 N N . ASN A 1 377 ? 1.478 -1.927 -20.225 1.00 90.75 377 ASN A N 1
ATOM 2999 C CA . ASN A 1 377 ? 2.730 -2.329 -19.606 1.00 90.75 377 ASN A CA 1
ATOM 3000 C C . ASN A 1 377 ? 3.178 -1.264 -18.602 1.00 90.75 377 ASN A C 1
ATOM 3002 O O . ASN A 1 377 ? 3.436 -0.137 -19.021 1.00 90.75 377 ASN A O 1
ATOM 3006 N N . PRO A 1 378 ? 3.361 -1.618 -17.315 1.00 88.81 378 PRO A N 1
ATOM 3007 C CA . PRO A 1 378 ? 3.769 -0.675 -16.273 1.00 88.81 378 PRO A CA 1
ATOM 3008 C C . PRO A 1 378 ? 5.037 0.133 -16.588 1.00 88.81 378 PRO A C 1
ATOM 3010 O O . PRO A 1 378 ? 5.187 1.252 -16.108 1.00 88.81 378 PRO A O 1
ATOM 3013 N N . ILE A 1 379 ? 5.958 -0.411 -17.396 1.00 87.56 379 ILE A N 1
ATOM 3014 C CA . ILE A 1 379 ? 7.170 0.307 -17.826 1.00 87.56 379 ILE A CA 1
ATOM 3015 C C . ILE A 1 379 ? 6.812 1.457 -18.778 1.00 87.56 379 ILE A C 1
ATOM 3017 O O . ILE A 1 379 ? 7.459 2.502 -18.754 1.00 87.56 379 ILE A O 1
ATOM 3021 N N . MET A 1 380 ? 5.779 1.273 -19.602 1.00 90.12 380 MET A N 1
ATOM 3022 C CA . MET A 1 380 ? 5.322 2.273 -20.562 1.00 90.12 380 MET A CA 1
ATOM 3023 C C . MET A 1 380 ? 4.557 3.413 -19.891 1.00 90.12 380 MET A C 1
ATOM 3025 O O . MET A 1 380 ? 4.553 4.508 -20.439 1.00 90.12 380 MET A O 1
ATOM 3029 N N . ASP A 1 381 ? 3.991 3.234 -18.693 1.00 88.81 381 ASP A N 1
ATOM 3030 C CA . ASP A 1 381 ? 3.347 4.324 -17.939 1.00 88.81 381 ASP A CA 1
ATOM 3031 C C . ASP A 1 381 ? 4.291 5.513 -17.663 1.00 88.81 381 ASP A C 1
ATOM 3033 O O . ASP A 1 381 ? 3.832 6.649 -17.568 1.00 88.81 381 ASP A O 1
ATOM 3037 N N . ILE A 1 382 ? 5.612 5.287 -17.633 1.00 81.88 382 ILE A N 1
ATOM 3038 C CA . ILE A 1 382 ? 6.635 6.346 -17.508 1.00 81.88 382 ILE A CA 1
ATOM 3039 C C . ILE A 1 382 ? 6.558 7.347 -18.681 1.00 81.88 382 ILE A C 1
ATOM 3041 O O . ILE A 1 382 ? 6.992 8.489 -18.559 1.00 81.88 382 ILE A O 1
ATOM 3045 N N . THR A 1 383 ? 5.991 6.943 -19.821 1.00 81.50 383 THR A N 1
ATOM 3046 C CA . THR A 1 383 ? 5.858 7.793 -21.015 1.00 81.50 383 THR A CA 1
ATOM 3047 C C . THR A 1 383 ? 4.728 8.820 -20.931 1.00 81.50 383 THR A C 1
ATOM 3049 O O . THR A 1 383 ? 4.710 9.742 -21.743 1.00 81.50 383 THR A O 1
ATOM 3052 N N . CYS A 1 384 ? 3.813 8.709 -19.962 1.00 72.69 384 CYS A N 1
ATOM 3053 C CA . CYS A 1 384 ? 2.638 9.582 -19.863 1.00 72.69 384 CYS A CA 1
ATOM 3054 C C . CYS A 1 384 ? 2.914 10.958 -19.233 1.00 72.69 384 CYS A C 1
ATOM 3056 O O . CYS A 1 384 ? 2.080 11.849 -19.348 1.00 72.69 384 CYS A O 1
ATOM 3058 N N . ASP A 1 385 ? 4.063 11.149 -18.586 1.00 61.56 385 ASP A N 1
ATOM 3059 C CA . ASP A 1 385 ? 4.387 12.341 -17.782 1.00 61.56 385 ASP A CA 1
ATOM 3060 C C . ASP A 1 385 ? 5.027 13.501 -18.560 1.00 61.56 385 ASP A C 1
ATOM 3062 O O . ASP A 1 385 ? 5.689 14.371 -17.993 1.00 61.56 385 ASP A O 1
ATOM 3066 N N . ASN A 1 386 ? 4.860 13.536 -19.880 1.00 55.75 386 ASN A N 1
ATOM 3067 C CA . ASN A 1 386 ? 5.575 14.487 -20.727 1.00 55.75 386 ASN A CA 1
ATOM 3068 C C . ASN A 1 386 ? 4.867 15.847 -20.787 1.00 55.75 386 ASN A C 1
ATOM 3070 O O . ASN A 1 386 ? 4.236 16.184 -21.784 1.00 55.75 386 ASN A O 1
ATOM 3074 N N . THR A 1 387 ? 5.030 16.664 -19.750 1.00 49.25 387 THR A N 1
ATOM 3075 C CA . THR A 1 387 ? 4.722 18.108 -19.775 1.00 49.25 387 THR A CA 1
ATOM 3076 C C . THR A 1 387 ? 5.852 18.949 -20.385 1.00 49.25 387 THR A C 1
ATOM 3078 O O . THR A 1 387 ? 5.928 20.152 -20.154 1.00 49.25 387 THR A O 1
ATOM 3081 N N . ILE A 1 388 ? 6.760 18.338 -21.150 1.00 56.44 388 ILE A N 1
ATOM 3082 C CA . ILE A 1 388 ? 8.006 18.985 -21.573 1.00 56.44 388 ILE A CA 1
ATOM 3083 C C . ILE A 1 388 ? 7.882 19.566 -22.973 1.00 56.44 388 ILE A C 1
ATOM 3085 O O . ILE A 1 388 ? 7.365 18.926 -23.891 1.00 56.44 388 ILE A O 1
ATOM 3089 N N . GLU A 1 389 ? 8.410 20.780 -23.120 1.00 57.28 389 GLU A N 1
ATOM 3090 C CA . GLU A 1 389 ? 8.531 21.470 -24.394 1.00 57.28 389 GLU A CA 1
ATOM 3091 C C . GLU A 1 389 ? 9.294 20.630 -25.434 1.00 57.28 389 GLU A C 1
ATOM 3093 O O . GLU A 1 389 ? 10.239 19.905 -25.107 1.00 57.28 389 GLU A O 1
ATOM 3098 N N . PRO A 1 390 ? 8.901 20.709 -26.713 1.00 60.28 390 PRO A N 1
ATOM 3099 C CA . PRO A 1 390 ? 9.541 19.950 -27.773 1.00 60.28 390 PRO A CA 1
ATOM 3100 C C . PRO A 1 390 ? 11.038 20.267 -27.872 1.00 60.28 390 PRO A C 1
ATOM 3102 O O . PRO A 1 390 ? 11.436 21.363 -28.258 1.00 60.28 390 PRO A O 1
ATOM 3105 N N . VAL A 1 391 ? 11.878 19.270 -27.588 1.00 71.25 391 VAL A N 1
ATOM 3106 C CA . VAL A 1 391 ? 13.333 19.383 -27.744 1.00 71.25 391 VAL A CA 1
ATOM 3107 C C . VAL A 1 391 ? 13.677 19.457 -29.233 1.00 71.25 391 VAL A C 1
ATOM 3109 O O . VAL A 1 391 ? 13.269 18.594 -30.021 1.00 71.25 391 VAL A O 1
ATOM 3112 N N . SER A 1 392 ? 14.434 20.485 -29.623 1.00 71.50 392 SER A N 1
ATOM 3113 C CA . SER A 1 392 ? 14.917 20.641 -30.996 1.00 71.50 392 SER A CA 1
ATOM 3114 C C . SER A 1 392 ? 16.023 19.630 -31.300 1.00 71.50 392 SER A C 1
ATOM 3116 O O . SER A 1 392 ? 17.078 19.618 -30.662 1.00 71.50 392 SER A O 1
ATOM 3118 N N . TRP A 1 393 ? 15.795 18.816 -32.330 1.00 78.25 393 TRP A N 1
ATOM 3119 C CA . TRP A 1 393 ? 16.783 17.895 -32.894 1.00 78.25 393 TRP A CA 1
ATOM 3120 C C . TRP A 1 393 ? 17.767 18.591 -33.848 1.00 78.25 393 TRP A C 1
ATOM 3122 O O . TRP A 1 393 ? 18.613 17.930 -34.433 1.00 78.25 393 TRP A O 1
ATOM 3132 N N . GLY A 1 394 ? 17.694 19.917 -33.999 1.00 72.62 394 GLY A N 1
ATOM 3133 C CA . GLY A 1 394 ? 18.452 20.633 -35.021 1.00 72.62 394 GLY A CA 1
ATOM 3134 C C . GLY A 1 394 ? 17.742 20.552 -36.371 1.00 72.62 394 GLY A C 1
ATOM 3135 O O . GLY A 1 394 ? 16.723 21.211 -36.547 1.00 72.62 394 GLY A O 1
ATOM 3136 N N . SER A 1 395 ? 18.279 19.771 -37.311 1.00 69.62 395 SER A N 1
ATOM 3137 C CA . SER A 1 395 ? 17.724 19.646 -38.667 1.00 69.62 395 SER A CA 1
ATOM 3138 C C . SER A 1 395 ? 16.494 18.733 -38.692 1.00 69.62 395 SER A C 1
ATOM 3140 O O . SER A 1 395 ? 16.559 17.590 -38.240 1.00 69.62 395 SER A O 1
ATOM 3142 N N . GLU A 1 396 ? 15.378 19.211 -39.249 1.00 66.50 396 GLU A N 1
ATOM 3143 C CA . GLU A 1 396 ? 14.140 18.420 -39.358 1.00 66.50 396 GLU A CA 1
ATOM 3144 C C . GLU A 1 396 ? 14.204 17.337 -40.444 1.00 66.50 396 GLU A C 1
ATOM 3146 O O . GLU A 1 396 ? 13.543 16.307 -40.312 1.00 66.50 396 GLU A O 1
ATOM 3151 N N . ASN A 1 397 ? 15.036 17.535 -41.470 1.00 75.81 397 ASN A N 1
ATOM 3152 C CA . ASN A 1 397 ? 15.144 16.626 -42.616 1.00 75.81 397 ASN A CA 1
ATOM 3153 C C . ASN A 1 397 ? 16.204 15.529 -42.431 1.00 75.81 397 ASN A C 1
ATOM 3155 O O . ASN A 1 397 ? 16.285 14.621 -43.250 1.00 75.81 397 ASN A O 1
ATOM 3159 N N . ALA A 1 398 ? 17.013 15.591 -41.369 1.00 85.31 398 ALA A N 1
ATOM 3160 C CA . ALA A 1 398 ? 18.060 14.607 -41.122 1.00 85.31 398 ALA A CA 1
ATOM 3161 C C . ALA A 1 398 ? 17.544 13.399 -40.308 1.00 85.31 398 ALA A C 1
ATOM 3163 O O . ALA A 1 398 ? 16.671 13.541 -39.440 1.00 85.31 398 ALA A O 1
ATOM 3164 N N . PRO A 1 399 ? 18.121 12.198 -40.495 1.00 91.56 399 PRO A N 1
ATOM 3165 C CA . PRO A 1 399 ? 17.958 11.080 -39.572 1.00 91.56 399 PRO A CA 1
ATOM 3166 C C . PRO A 1 399 ? 18.227 11.503 -38.120 1.00 91.56 399 PRO A C 1
ATOM 3168 O O . PRO A 1 399 ? 19.220 12.160 -37.824 1.00 91.56 399 PRO A O 1
ATOM 3171 N N . ARG A 1 400 ? 17.341 11.111 -37.197 1.00 93.94 400 ARG A N 1
ATOM 3172 C CA . ARG A 1 400 ? 17.390 11.483 -35.776 1.00 93.94 400 ARG A CA 1
ATOM 3173 C C . ARG A 1 400 ? 17.788 10.252 -34.986 1.00 93.94 400 ARG A C 1
ATOM 3175 O O . ARG A 1 400 ? 16.999 9.310 -34.895 1.00 93.94 400 ARG A O 1
ATOM 3182 N N . ILE A 1 401 ? 19.009 10.241 -34.470 1.00 96.12 401 ILE A N 1
ATOM 3183 C CA . ILE A 1 401 ? 19.608 9.077 -33.821 1.00 96.12 401 ILE A CA 1
ATOM 3184 C C . ILE A 1 401 ? 19.758 9.367 -32.332 1.00 96.12 401 ILE A C 1
ATOM 3186 O O . ILE A 1 401 ? 20.485 10.269 -31.912 1.00 96.12 401 ILE A O 1
ATOM 3190 N N . LEU A 1 402 ? 19.049 8.585 -31.526 1.00 96.25 402 LEU A N 1
ATOM 3191 C CA . LEU A 1 402 ? 19.127 8.643 -30.077 1.00 96.25 402 LEU A CA 1
ATOM 3192 C C . LEU A 1 402 ? 20.276 7.760 -29.585 1.00 96.25 402 LEU A C 1
ATOM 3194 O O . LEU A 1 402 ? 20.458 6.644 -30.071 1.00 96.25 402 LEU A O 1
ATOM 3198 N N . LEU A 1 403 ? 21.021 8.238 -28.592 1.00 96.31 403 LEU A N 1
ATOM 3199 C CA . LEU A 1 403 ? 22.149 7.536 -27.989 1.00 96.31 403 LEU A CA 1
ATOM 3200 C C . LEU A 1 403 ? 21.893 7.308 -26.500 1.00 96.31 403 LEU A C 1
ATOM 3202 O O . LEU A 1 403 ? 21.543 8.238 -25.769 1.00 96.31 403 LEU A O 1
ATOM 3206 N N . LEU A 1 404 ? 22.099 6.071 -26.039 1.00 94.38 404 LEU A N 1
ATOM 3207 C CA . LEU A 1 404 ? 21.951 5.702 -24.627 1.00 94.38 404 LEU A CA 1
ATOM 3208 C C . LEU A 1 404 ? 23.180 4.930 -24.123 1.00 94.38 404 LEU A C 1
ATOM 3210 O O . LEU A 1 404 ? 23.217 3.706 -24.283 1.00 94.38 404 LEU A O 1
ATOM 3214 N N . PRO A 1 405 ? 24.148 5.586 -23.452 1.00 90.38 405 PRO A N 1
ATOM 3215 C CA . PRO A 1 405 ? 25.337 4.917 -22.908 1.00 90.38 405 PRO A CA 1
ATOM 3216 C C . PRO A 1 405 ? 25.023 3.990 -21.724 1.00 90.38 405 PRO A C 1
ATOM 3218 O O . PRO A 1 405 ? 25.849 3.176 -21.332 1.00 90.38 405 PRO A O 1
ATOM 3221 N N . GLY A 1 406 ? 23.819 4.078 -21.152 1.00 84.44 406 GLY A N 1
ATOM 3222 C CA . GLY A 1 406 ? 23.414 3.351 -19.950 1.00 84.44 406 GLY A CA 1
ATOM 3223 C C . GLY A 1 406 ? 23.338 4.270 -18.729 1.00 84.44 406 GLY A C 1
ATOM 3224 O O . GLY A 1 406 ? 23.475 5.479 -18.842 1.00 84.44 406 GLY A O 1
ATOM 3225 N N . SER A 1 407 ? 23.069 3.702 -17.550 1.00 74.06 407 SER A N 1
ATOM 3226 C CA . SER A 1 407 ? 22.847 4.466 -16.304 1.00 74.06 407 SER A CA 1
ATOM 3227 C C . SER A 1 407 ? 23.776 4.076 -15.149 1.00 74.06 407 SER A C 1
ATOM 3229 O O . SER A 1 407 ? 23.623 4.547 -14.023 1.00 74.06 407 SER A O 1
ATOM 3231 N N . ARG A 1 408 ? 24.726 3.171 -15.396 1.00 77.88 408 ARG A N 1
ATOM 3232 C CA . ARG A 1 408 ? 25.640 2.617 -14.382 1.00 77.88 408 ARG A CA 1
ATOM 3233 C C . ARG A 1 408 ? 27.066 3.079 -14.649 1.00 77.88 408 ARG A C 1
ATOM 3235 O O . ARG A 1 408 ? 27.342 3.594 -15.717 1.00 77.88 408 ARG A O 1
ATOM 3242 N N . ARG A 1 409 ? 28.003 2.801 -13.734 1.00 76.06 409 ARG A N 1
ATOM 3243 C CA . ARG A 1 409 ? 29.433 3.140 -13.913 1.00 76.06 409 ARG A CA 1
ATOM 3244 C C . ARG A 1 409 ? 30.036 2.643 -15.234 1.00 76.06 409 ARG A C 1
ATOM 3246 O O . ARG A 1 409 ? 30.906 3.306 -15.770 1.00 76.06 409 ARG A O 1
ATOM 3253 N N . ARG A 1 410 ? 29.549 1.526 -15.782 1.00 82.88 410 ARG A N 1
ATOM 3254 C CA . ARG A 1 410 ? 29.986 1.033 -17.098 1.00 82.88 410 ARG A CA 1
ATOM 3255 C C . ARG A 1 410 ? 29.643 1.979 -18.255 1.00 82.88 410 ARG A C 1
ATOM 3257 O O . ARG A 1 410 ? 30.312 1.935 -19.273 1.00 82.88 410 ARG A O 1
ATOM 3264 N N . ALA A 1 411 ? 28.670 2.874 -18.074 1.00 85.81 411 ALA A N 1
ATOM 3265 C CA . ALA A 1 411 ? 28.262 3.838 -19.089 1.00 85.81 411 ALA A CA 1
ATOM 3266 C C . ALA A 1 411 ? 29.425 4.721 -19.569 1.00 85.81 411 ALA A C 1
ATOM 3268 O O . ALA A 1 411 ? 29.442 5.101 -20.731 1.00 85.81 411 ALA A O 1
ATOM 3269 N N . TYR A 1 412 ? 30.416 5.009 -18.713 1.00 88.94 412 TYR A N 1
ATOM 3270 C CA . TYR A 1 412 ? 31.618 5.750 -19.118 1.00 88.94 412 TYR A CA 1
ATOM 3271 C C . TYR A 1 412 ? 32.492 4.955 -20.105 1.00 88.94 412 TYR A C 1
ATOM 3273 O O . TYR A 1 412 ? 33.134 5.546 -20.966 1.00 88.94 412 TYR A O 1
ATOM 3281 N N . ASP A 1 413 ? 32.512 3.623 -20.009 1.00 87.81 413 ASP A N 1
ATOM 3282 C CA . ASP A 1 413 ? 33.226 2.763 -20.959 1.00 87.81 413 ASP A CA 1
ATOM 3283 C C . ASP A 1 413 ? 32.420 2.545 -22.237 1.00 87.81 413 ASP A C 1
ATOM 3285 O O . ASP A 1 413 ? 32.945 2.674 -23.342 1.00 87.81 413 ASP A O 1
ATOM 3289 N N . ASP A 1 414 ? 31.129 2.279 -22.067 1.00 90.12 414 ASP A N 1
ATOM 3290 C CA . ASP A 1 414 ? 30.152 2.090 -23.135 1.00 90.12 414 ASP A CA 1
ATOM 3291 C C . ASP A 1 414 ? 30.032 3.346 -24.027 1.00 90.12 414 ASP A C 1
ATOM 3293 O O . ASP A 1 414 ? 29.793 3.242 -25.232 1.00 90.12 414 ASP A O 1
ATOM 3297 N N . LEU A 1 415 ? 30.275 4.536 -23.465 1.00 92.19 415 LEU A N 1
ATOM 3298 C CA . LEU A 1 415 ? 30.332 5.800 -24.198 1.00 92.19 415 LEU A CA 1
ATOM 3299 C C . LEU A 1 415 ? 31.407 5.802 -25.289 1.00 92.19 415 LEU A C 1
ATOM 3301 O O . LEU A 1 415 ? 31.142 6.268 -26.391 1.00 92.19 415 LEU A O 1
ATOM 3305 N N . VAL A 1 416 ? 32.597 5.258 -25.018 1.00 92.88 416 VAL A N 1
ATOM 3306 C CA . VAL A 1 416 ? 33.697 5.229 -26.000 1.00 92.88 416 VAL A CA 1
ATOM 3307 C C . VAL A 1 416 ? 33.288 4.433 -27.237 1.00 92.88 416 VAL A C 1
ATOM 3309 O O . VAL A 1 416 ? 33.507 4.876 -28.363 1.00 92.88 416 VAL A O 1
ATOM 3312 N N . LEU A 1 417 ? 32.639 3.286 -27.025 1.00 93.62 417 LEU A N 1
ATOM 3313 C CA . LEU A 1 417 ? 32.112 2.454 -28.103 1.00 93.62 417 LEU A CA 1
ATOM 3314 C C . LEU A 1 417 ? 31.034 3.193 -28.909 1.00 93.62 417 LEU A C 1
ATOM 3316 O O . LEU A 1 417 ? 31.049 3.140 -30.138 1.00 93.62 417 LEU A O 1
ATOM 3320 N N . LEU A 1 418 ? 30.119 3.895 -28.230 1.00 94.94 418 LEU A N 1
ATOM 3321 C CA . LEU A 1 418 ? 29.069 4.672 -28.891 1.00 94.94 418 LEU A CA 1
ATOM 3322 C C . LEU A 1 418 ? 29.633 5.816 -29.731 1.00 94.94 418 LEU A C 1
ATOM 3324 O O . LEU A 1 418 ? 29.210 5.973 -30.870 1.00 94.94 418 LEU A O 1
ATOM 3328 N N . LEU A 1 419 ? 30.590 6.585 -29.210 1.00 95.25 419 LEU A N 1
ATOM 3329 C CA . LEU A 1 419 ? 31.197 7.697 -29.947 1.00 95.25 419 LEU A CA 1
ATOM 3330 C C . LEU A 1 419 ? 31.917 7.208 -31.207 1.00 95.25 419 LEU A C 1
ATOM 3332 O O . LEU A 1 419 ? 31.701 7.756 -32.282 1.00 95.25 419 LEU A O 1
ATOM 3336 N N . GLN A 1 420 ? 32.685 6.120 -31.111 1.00 94.56 420 GLN A N 1
ATOM 3337 C CA . GLN A 1 420 ? 33.329 5.512 -32.281 1.00 94.56 420 GLN A CA 1
ATOM 3338 C C . GLN A 1 420 ? 32.320 4.962 -33.299 1.00 94.56 420 GLN A C 1
ATOM 3340 O O . GLN A 1 420 ? 32.589 4.967 -34.500 1.00 94.56 420 GLN A O 1
ATOM 3345 N N . ALA A 1 421 ? 31.171 4.451 -32.844 1.00 95.69 421 ALA A N 1
ATOM 3346 C CA . ALA A 1 421 ? 30.105 4.021 -33.744 1.00 95.69 421 ALA A CA 1
ATOM 3347 C C . ALA A 1 421 ? 29.466 5.227 -34.445 1.00 95.69 421 ALA A C 1
ATOM 3349 O O . ALA A 1 421 ? 29.235 5.172 -35.647 1.00 95.69 421 ALA A O 1
ATOM 3350 N N . VAL A 1 422 ? 29.240 6.326 -33.720 1.00 95.69 422 VAL A N 1
ATOM 3351 C CA . VAL A 1 422 ? 28.702 7.576 -34.272 1.00 95.69 422 VAL A CA 1
ATOM 3352 C C . VAL A 1 422 ? 29.621 8.166 -35.338 1.00 95.69 422 VAL A C 1
ATOM 3354 O O . VAL A 1 422 ? 29.116 8.536 -36.390 1.00 95.69 422 VAL A O 1
ATOM 3357 N N . GLU A 1 423 ? 30.944 8.176 -35.136 1.00 93.69 423 GLU A N 1
ATOM 3358 C CA . GLU A 1 423 ? 31.906 8.612 -36.169 1.00 93.69 423 GLU A CA 1
ATOM 3359 C C . GLU A 1 423 ? 31.700 7.851 -37.486 1.00 93.69 423 GLU A C 1
ATOM 3361 O O . GLU A 1 423 ? 31.632 8.439 -38.562 1.00 93.69 423 GLU A O 1
ATOM 3366 N N . ARG A 1 424 ? 31.530 6.529 -37.395 1.00 94.75 424 ARG A N 1
ATOM 3367 C CA . ARG A 1 424 ? 31.332 5.665 -38.565 1.00 94.75 424 ARG A CA 1
ATOM 3368 C C . ARG A 1 424 ? 29.957 5.854 -39.193 1.00 94.75 424 ARG A C 1
ATOM 3370 O O . ARG A 1 424 ? 29.866 5.905 -40.411 1.00 94.75 424 ARG A O 1
ATOM 3377 N N . ILE A 1 425 ? 28.902 5.994 -38.387 1.00 95.19 425 ILE A N 1
ATOM 3378 C CA . ILE A 1 425 ? 27.552 6.300 -38.888 1.00 95.19 425 ILE A CA 1
ATOM 3379 C C . ILE A 1 425 ? 27.571 7.629 -39.643 1.00 95.19 425 ILE A C 1
ATOM 3381 O O . ILE A 1 425 ? 27.058 7.702 -40.756 1.00 95.19 425 ILE A O 1
ATOM 3385 N N . HIS A 1 426 ? 28.189 8.656 -39.059 1.00 92.81 426 HIS A N 1
ATOM 3386 C CA . HIS A 1 426 ? 28.283 9.988 -39.649 1.00 92.81 426 HIS A CA 1
ATOM 3387 C C . HIS A 1 426 ? 29.049 9.967 -40.971 1.00 92.81 426 HIS A C 1
ATOM 3389 O O . HIS A 1 426 ? 28.581 10.548 -41.942 1.00 92.81 426 HIS A O 1
ATOM 3395 N N . ALA A 1 427 ? 30.158 9.226 -41.045 1.00 91.69 427 ALA A N 1
ATOM 3396 C CA . ALA A 1 427 ? 30.917 9.049 -42.282 1.00 91.69 427 ALA A CA 1
ATOM 3397 C C . ALA A 1 427 ? 30.156 8.255 -43.366 1.00 91.69 427 ALA A C 1
ATOM 3399 O O . ALA A 1 427 ? 30.386 8.457 -44.556 1.00 91.69 427 ALA A O 1
ATOM 3400 N N . MET A 1 428 ? 29.259 7.344 -42.973 1.00 93.75 428 MET A N 1
ATOM 3401 C CA . MET A 1 428 ? 28.477 6.509 -43.896 1.00 93.75 428 MET A CA 1
ATOM 3402 C C . MET A 1 428 ? 27.195 7.185 -44.408 1.00 93.75 428 MET A C 1
ATOM 3404 O O . MET A 1 428 ? 26.641 6.735 -45.411 1.00 93.75 428 MET A O 1
ATOM 3408 N N . LEU A 1 429 ? 26.698 8.231 -43.740 1.00 90.25 429 LEU A N 1
ATOM 3409 C CA . LEU A 1 429 ? 25.475 8.942 -44.122 1.00 90.25 429 LEU A CA 1
ATOM 3410 C C . LEU A 1 429 ? 25.803 10.206 -44.923 1.00 90.25 429 LEU A C 1
ATOM 3412 O O . LEU A 1 429 ? 26.217 11.219 -44.366 1.00 90.25 429 LEU A O 1
ATOM 3416 N N . SER A 1 430 ? 25.536 10.177 -46.229 1.00 77.56 430 SER A N 1
ATOM 3417 C CA . SER A 1 430 ? 25.794 11.300 -47.145 1.00 77.56 430 SER A CA 1
ATOM 3418 C C . SER A 1 430 ? 25.009 12.577 -46.819 1.00 77.56 430 SER A C 1
ATOM 3420 O O . SER A 1 430 ? 25.472 13.671 -47.122 1.00 77.56 430 SER A O 1
ATOM 3422 N N . GLU A 1 431 ? 23.832 12.451 -46.201 1.00 77.75 431 GLU A N 1
ATOM 3423 C CA . GLU A 1 431 ? 22.955 13.575 -45.824 1.00 77.75 431 GLU A CA 1
ATOM 3424 C C . GLU A 1 431 ? 23.191 14.068 -44.380 1.00 77.75 431 GLU A C 1
ATOM 3426 O O . GLU A 1 431 ? 22.533 15.002 -43.917 1.00 77.75 431 GLU A O 1
ATOM 3431 N N . GLY A 1 432 ? 24.142 13.458 -43.660 1.00 85.06 432 GLY A N 1
ATOM 3432 C CA . GLY A 1 432 ? 24.377 13.692 -42.235 1.00 85.06 432 GLY A CA 1
ATOM 3433 C C . GLY A 1 432 ? 23.278 13.116 -41.331 1.00 85.06 432 GLY A C 1
ATOM 3434 O O . GLY A 1 432 ? 22.307 12.514 -41.785 1.00 85.06 432 GLY A O 1
ATOM 3435 N N . ALA A 1 433 ? 23.434 13.277 -40.015 1.00 90.75 433 ALA A N 1
ATOM 3436 C CA . ALA A 1 433 ? 22.436 12.879 -39.023 1.00 90.75 433 ALA A CA 1
ATOM 3437 C C . ALA A 1 433 ? 22.467 13.797 -37.797 1.00 90.75 433 ALA A C 1
ATOM 3439 O O . ALA A 1 433 ? 23.477 14.424 -37.485 1.00 90.75 433 ALA A O 1
ATOM 3440 N N . SER A 1 434 ? 21.340 13.861 -37.093 1.00 92.44 434 SER A N 1
ATOM 3441 C CA . SER A 1 434 ? 21.205 14.580 -35.828 1.00 92.44 434 SER A CA 1
ATOM 3442 C C . SER A 1 434 ? 21.289 13.608 -34.657 1.00 92.44 434 SER A C 1
ATOM 3444 O O . SER A 1 434 ? 20.475 12.686 -34.553 1.00 92.44 434 SER A O 1
ATOM 3446 N N . TYR A 1 435 ? 22.246 13.835 -33.756 1.00 93.75 435 TYR A N 1
ATOM 3447 C CA . TYR A 1 435 ? 22.504 12.964 -32.612 1.00 93.75 435 TYR A CA 1
ATOM 3448 C C . TYR A 1 435 ? 22.106 13.624 -31.296 1.00 93.75 435 TYR A C 1
ATOM 3450 O O . TYR A 1 435 ? 22.505 14.751 -30.985 1.00 93.75 435 TYR A O 1
ATOM 3458 N N . LEU A 1 436 ? 21.370 12.876 -30.480 1.00 93.31 436 LEU A N 1
ATOM 3459 C CA . LEU A 1 436 ? 21.000 13.289 -29.134 1.00 93.31 436 LEU A CA 1
ATOM 3460 C C . LEU A 1 436 ? 21.322 12.172 -28.149 1.00 93.31 436 LEU A C 1
ATOM 3462 O O . LEU A 1 436 ? 20.925 11.026 -28.352 1.00 93.31 436 LEU A O 1
ATOM 3466 N N . MET A 1 437 ? 22.020 12.497 -27.066 1.00 93.44 437 MET A N 1
ATOM 3467 C CA . MET A 1 437 ? 22.366 11.546 -26.017 1.00 93.44 437 MET A CA 1
ATOM 3468 C C . MET A 1 437 ? 21.590 11.849 -24.746 1.00 93.44 437 MET A C 1
ATOM 3470 O O . MET A 1 437 ? 21.721 12.935 -24.186 1.00 93.44 437 MET A O 1
ATOM 3474 N N . VAL A 1 438 ? 20.817 10.879 -24.256 1.00 91.12 438 VAL A N 1
ATOM 3475 C CA . VAL A 1 438 ? 20.133 11.032 -22.964 1.00 91.12 438 VAL A CA 1
ATOM 3476 C C . VAL A 1 438 ? 21.071 10.597 -21.853 1.00 91.12 438 VAL A C 1
ATOM 3478 O O . VAL A 1 438 ? 21.504 9.442 -21.799 1.00 91.12 438 VAL A O 1
ATOM 3481 N N . VAL A 1 439 ? 21.370 11.530 -20.956 1.00 88.94 439 VAL A N 1
ATOM 3482 C CA . VAL A 1 439 ? 22.268 11.316 -19.826 1.00 88.94 439 VAL A CA 1
ATOM 3483 C C . VAL A 1 439 ? 21.441 10.973 -18.593 1.00 88.94 439 VAL A C 1
ATOM 3485 O O . VAL A 1 439 ? 20.581 11.737 -18.162 1.00 88.94 439 VAL A O 1
ATOM 3488 N N . ALA A 1 440 ? 21.690 9.796 -18.015 1.00 83.19 440 ALA A N 1
ATOM 3489 C CA . ALA A 1 440 ? 21.004 9.383 -16.798 1.00 83.19 440 ALA A CA 1
ATOM 3490 C C . ALA A 1 440 ? 21.426 10.269 -15.604 1.00 83.19 440 ALA A C 1
ATOM 3492 O O . ALA A 1 440 ? 22.623 10.507 -15.445 1.00 83.19 440 ALA A O 1
ATOM 3493 N N . PRO A 1 441 ? 20.508 10.654 -14.692 1.00 78.38 441 PRO A N 1
ATOM 3494 C CA . PRO A 1 441 ? 20.829 11.490 -13.523 1.00 78.38 441 PRO A CA 1
ATOM 3495 C C . PRO A 1 441 ? 21.851 10.888 -12.545 1.00 78.38 441 PRO A C 1
ATOM 3497 O O . PRO A 1 441 ? 22.329 11.561 -11.639 1.00 78.38 441 PRO A O 1
ATOM 3500 N N . THR A 1 442 ? 22.136 9.592 -12.671 1.00 77.69 442 THR A N 1
ATOM 3501 C CA . THR A 1 442 ? 23.139 8.862 -11.885 1.00 77.69 442 THR A CA 1
ATOM 3502 C C . THR A 1 442 ? 24.562 9.026 -12.421 1.00 77.69 442 THR A C 1
ATOM 3504 O O . THR A 1 442 ? 25.507 8.547 -11.788 1.00 77.69 442 THR A O 1
ATOM 3507 N N . LEU A 1 443 ? 24.721 9.629 -13.600 1.00 84.00 443 LEU A N 1
ATOM 3508 C CA . LEU A 1 443 ? 26.007 9.863 -14.239 1.00 84.00 443 LEU A CA 1
ATOM 3509 C C . LEU A 1 443 ? 26.487 11.285 -13.976 1.00 84.00 443 LEU A C 1
ATOM 3511 O O . LEU A 1 443 ? 25.712 12.229 -13.884 1.00 84.00 443 LEU A O 1
ATOM 3515 N N . ASP A 1 444 ? 27.798 11.401 -13.855 1.00 87.31 444 ASP A N 1
ATOM 3516 C CA . ASP A 1 444 ? 28.513 12.640 -13.611 1.00 87.31 444 ASP A CA 1
ATOM 3517 C C . ASP A 1 444 ? 28.973 13.202 -14.959 1.00 87.31 444 ASP A C 1
ATOM 3519 O O . ASP A 1 444 ? 29.670 12.521 -15.721 1.00 87.31 444 ASP A O 1
ATOM 3523 N N . THR A 1 445 ? 28.538 14.422 -15.269 1.00 85.88 445 THR A N 1
ATOM 3524 C CA . THR A 1 445 ? 28.787 15.061 -16.565 1.00 85.88 445 THR A CA 1
ATOM 3525 C C . THR A 1 445 ? 30.275 15.286 -16.814 1.00 85.88 445 THR A C 1
ATOM 3527 O O . THR A 1 445 ? 30.740 15.047 -17.926 1.00 85.88 445 THR A O 1
ATOM 3530 N N . GLU A 1 446 ? 31.059 15.664 -15.801 1.00 86.81 446 GLU A N 1
ATOM 3531 C CA . GLU A 1 446 ? 32.505 15.841 -15.970 1.00 86.81 446 GLU A CA 1
ATOM 3532 C C . GLU A 1 446 ? 33.194 14.513 -16.284 1.00 86.81 446 GLU A C 1
ATOM 3534 O O . GLU A 1 446 ? 34.072 14.444 -17.145 1.00 86.81 446 GLU A O 1
ATOM 3539 N N . LYS A 1 447 ? 32.782 13.428 -15.619 1.00 89.44 447 LYS A N 1
ATOM 3540 C CA . LYS A 1 447 ? 33.306 12.086 -15.910 1.00 89.44 447 LYS A CA 1
ATOM 3541 C C . LYS A 1 447 ? 32.896 11.594 -17.293 1.00 89.44 447 LYS A C 1
ATOM 3543 O O . LYS A 1 447 ? 33.686 10.898 -17.923 1.00 89.44 447 LYS A O 1
ATOM 3548 N N . LEU A 1 448 ? 31.701 11.951 -17.770 1.00 87.81 448 LEU A N 1
ATOM 3549 C CA . LEU A 1 448 ? 31.285 11.682 -19.150 1.00 87.81 448 LEU A CA 1
ATOM 3550 C C . LEU A 1 448 ? 32.182 12.419 -20.144 1.00 87.81 448 LEU A C 1
ATOM 3552 O O . LEU A 1 448 ? 32.708 11.785 -21.052 1.00 87.81 448 LEU A O 1
ATOM 3556 N N . LEU A 1 449 ? 32.421 13.717 -19.940 1.00 88.06 449 LEU A N 1
ATOM 3557 C CA . LEU A 1 449 ? 33.288 14.511 -20.816 1.00 88.06 449 LEU A CA 1
ATOM 3558 C C . LEU A 1 449 ? 34.726 13.973 -20.843 1.00 88.06 449 LEU A C 1
ATOM 3560 O O . LEU A 1 449 ? 35.273 13.761 -21.921 1.00 88.06 449 LEU A O 1
ATOM 3564 N N . LYS A 1 450 ? 35.295 13.624 -19.682 1.00 88.25 450 LYS A N 1
ATOM 3565 C CA . LYS A 1 450 ? 36.611 12.959 -19.602 1.00 88.25 450 LYS A CA 1
ATOM 3566 C C . LYS A 1 450 ? 36.629 11.598 -20.297 1.00 88.25 450 LYS A C 1
ATOM 3568 O O . LYS A 1 450 ? 37.649 11.182 -20.836 1.00 88.25 450 LYS A O 1
ATOM 3573 N N . ALA A 1 451 ? 35.514 10.869 -20.284 1.00 88.88 451 ALA A N 1
ATOM 3574 C CA . ALA A 1 451 ? 35.422 9.599 -20.989 1.00 88.88 451 ALA A CA 1
ATOM 3575 C C . ALA A 1 451 ? 35.417 9.775 -22.517 1.00 88.88 451 ALA A C 1
ATOM 3577 O O . ALA A 1 451 ? 35.957 8.915 -23.212 1.00 88.88 451 ALA A O 1
ATOM 3578 N N . CYS A 1 452 ? 34.897 10.890 -23.040 1.00 88.44 452 CYS A N 1
ATOM 3579 C CA . CYS A 1 452 ? 34.973 11.224 -24.466 1.00 88.44 452 CYS A CA 1
ATOM 3580 C C . CYS A 1 452 ? 36.422 11.393 -24.948 1.00 88.44 452 CYS A C 1
ATOM 3582 O O . CYS A 1 452 ? 36.755 10.955 -26.046 1.00 88.44 452 CYS A O 1
ATOM 3584 N N . GLU A 1 453 ? 37.302 11.954 -24.113 1.00 86.81 453 GLU A N 1
ATOM 3585 C CA . GLU A 1 453 ? 38.726 12.155 -24.435 1.00 86.81 453 GLU A CA 1
ATOM 3586 C C . GLU A 1 453 ? 39.485 10.838 -24.659 1.00 86.81 453 GLU A C 1
ATOM 3588 O O . GLU A 1 453 ? 40.520 10.827 -25.323 1.00 86.81 453 GLU A O 1
ATOM 3593 N N . ARG A 1 454 ? 38.961 9.714 -24.145 1.00 89.69 454 ARG A N 1
ATOM 3594 C CA . ARG A 1 454 ? 39.536 8.372 -24.339 1.00 89.69 454 ARG A CA 1
ATOM 3595 C C . ARG A 1 454 ? 39.366 7.839 -25.762 1.00 89.69 454 ARG A C 1
ATOM 3597 O O . ARG A 1 454 ? 39.979 6.826 -26.099 1.00 89.69 454 ARG A O 1
ATOM 3604 N N . VAL A 1 455 ? 38.498 8.445 -26.573 1.00 89.00 455 VAL A N 1
ATOM 3605 C CA . VAL A 1 455 ? 38.345 8.079 -27.985 1.00 89.00 455 VAL A CA 1
ATOM 3606 C C . VAL A 1 455 ? 39.572 8.590 -28.755 1.00 89.00 455 VAL A C 1
ATOM 3608 O O . VAL A 1 455 ? 39.890 9.775 -28.645 1.00 89.00 455 VAL A O 1
ATOM 3611 N N . PRO A 1 456 ? 40.265 7.742 -29.541 1.00 86.31 456 PRO A N 1
ATOM 3612 C CA . PRO A 1 456 ? 41.427 8.172 -30.311 1.00 86.31 456 PRO A CA 1
ATOM 3613 C C . PRO A 1 456 ? 41.111 9.334 -31.263 1.00 86.31 456 PRO A C 1
ATOM 3615 O O . PRO A 1 456 ? 40.054 9.369 -31.904 1.00 86.31 456 PRO A O 1
ATOM 3618 N N . ALA A 1 457 ? 42.050 10.274 -31.378 1.00 85.00 457 ALA A N 1
ATOM 3619 C CA . ALA A 1 457 ? 41.975 11.317 -32.392 1.00 85.00 457 ALA A CA 1
ATOM 3620 C C . ALA A 1 457 ? 42.015 10.692 -33.796 1.00 85.00 457 ALA A C 1
ATOM 3622 O O . ALA A 1 457 ? 42.731 9.718 -34.035 1.00 85.00 457 ALA A O 1
ATOM 3623 N N . THR A 1 458 ? 41.231 11.253 -34.712 1.00 84.25 458 THR A N 1
ATOM 3624 C CA . THR A 1 458 ? 41.254 10.910 -36.142 1.00 84.25 458 THR A CA 1
ATOM 3625 C C . THR A 1 458 ? 41.666 12.147 -36.940 1.00 84.25 458 THR A C 1
ATOM 3627 O O . THR A 1 458 ? 41.974 13.187 -36.358 1.00 84.25 458 THR A O 1
ATOM 3630 N N . GLU A 1 459 ? 41.668 12.063 -38.270 1.00 77.00 459 GLU A N 1
ATOM 3631 C CA . GLU A 1 459 ? 41.947 13.210 -39.151 1.00 77.00 459 GLU A CA 1
ATOM 3632 C C . GLU A 1 459 ? 40.991 14.396 -38.906 1.00 77.00 459 GLU A C 1
ATOM 3634 O O . GLU A 1 459 ? 41.363 15.550 -39.091 1.00 77.00 459 GLU A O 1
ATOM 3639 N N . GLU A 1 460 ? 39.790 14.125 -38.390 1.00 78.12 460 GLU A N 1
ATOM 3640 C CA . GLU A 1 460 ? 38.769 15.115 -38.012 1.00 78.12 460 GLU A CA 1
ATOM 3641 C C . GLU A 1 460 ? 38.996 15.741 -36.618 1.00 78.12 460 GLU A C 1
ATOM 3643 O O . GLU A 1 460 ? 38.175 16.529 -36.139 1.00 78.12 460 GLU A O 1
ATOM 3648 N N . GLY A 1 461 ? 40.097 15.387 -35.944 1.00 85.81 461 GLY A N 1
ATOM 3649 C CA . GLY A 1 461 ? 40.489 15.898 -34.630 1.00 85.81 461 GLY A CA 1
ATOM 3650 C C . GLY A 1 461 ? 40.118 14.980 -33.461 1.00 85.81 461 GLY A C 1
ATOM 3651 O O . GLY A 1 461 ? 39.973 13.766 -33.610 1.00 85.81 461 GLY A O 1
ATOM 3652 N N . GLN A 1 462 ? 39.996 15.558 -32.264 1.00 88.94 462 GLN A N 1
ATOM 3653 C CA . GLN A 1 462 ? 39.558 14.884 -31.033 1.00 88.94 462 GLN A CA 1
ATOM 3654 C C . GLN A 1 462 ? 38.150 15.363 -30.646 1.00 88.94 462 GLN A C 1
ATOM 3656 O O . GLN A 1 462 ? 37.757 16.478 -30.990 1.00 88.94 462 GLN A O 1
ATOM 3661 N N . TRP A 1 463 ? 37.389 14.538 -29.921 1.00 90.81 463 TRP A N 1
ATOM 3662 C CA . TRP A 1 463 ? 36.118 14.975 -29.340 1.00 90.81 463 TRP A CA 1
ATOM 3663 C C . TRP A 1 463 ? 36.343 16.128 -28.361 1.00 90.81 463 TRP A C 1
ATOM 3665 O O . TRP A 1 463 ? 37.108 15.998 -27.409 1.00 90.81 463 TRP A O 1
ATOM 3675 N N . THR A 1 464 ? 35.645 17.239 -28.578 1.00 89.31 464 THR A N 1
ATOM 3676 C CA . THR A 1 464 ? 35.688 18.430 -27.717 1.00 89.31 464 THR A CA 1
ATOM 3677 C C . THR A 1 464 ? 34.293 18.771 -27.210 1.00 89.31 464 THR A C 1
ATOM 3679 O O . THR A 1 464 ? 33.295 18.491 -27.878 1.00 89.31 464 THR A O 1
ATOM 3682 N N . SER A 1 465 ? 34.197 19.345 -26.012 1.00 89.00 465 SER A N 1
ATOM 3683 C CA . SER A 1 465 ? 32.917 19.771 -25.445 1.00 89.00 465 SER A CA 1
ATOM 3684 C C . SER A 1 465 ? 32.451 21.107 -26.036 1.00 89.00 465 SER A C 1
ATOM 3686 O O . SER A 1 465 ? 33.255 21.958 -26.412 1.00 89.00 465 SER A O 1
ATOM 3688 N N . PHE A 1 466 ? 31.137 21.307 -26.118 1.00 87.19 466 PHE A N 1
ATOM 3689 C CA . PHE A 1 466 ? 30.523 22.582 -26.499 1.00 87.19 466 PHE A CA 1
ATOM 3690 C C . PHE A 1 466 ? 29.241 22.836 -25.694 1.00 87.19 466 PHE A C 1
ATOM 3692 O O . PHE A 1 466 ? 28.737 21.927 -25.041 1.00 87.19 466 PHE A O 1
ATOM 3699 N N . GLY A 1 467 ? 28.704 24.061 -25.744 1.00 73.94 467 GLY A N 1
ATOM 3700 C CA . GLY A 1 467 ? 27.375 24.383 -25.194 1.00 73.94 467 GLY A CA 1
ATOM 3701 C C . GLY A 1 467 ? 27.313 24.766 -23.705 1.00 73.94 467 GLY A C 1
ATOM 3702 O O . GLY A 1 467 ? 26.226 25.045 -23.199 1.00 73.94 467 GLY A O 1
ATOM 3703 N N . GLY A 1 468 ? 28.461 24.856 -23.020 1.00 67.81 468 GLY A N 1
ATOM 3704 C CA . GLY A 1 468 ? 28.565 25.354 -21.639 1.00 67.81 468 GLY A CA 1
ATOM 3705 C C . GLY A 1 468 ? 27.717 24.574 -20.622 1.00 67.81 468 GLY A C 1
ATOM 3706 O O . GLY A 1 468 ? 27.335 23.433 -20.866 1.00 67.81 468 GLY A O 1
ATOM 3707 N N . GLU A 1 469 ? 27.409 25.191 -19.476 1.00 61.59 469 GLU A N 1
ATOM 3708 C CA . GLU A 1 469 ? 26.634 24.549 -18.394 1.00 61.59 469 GLU A CA 1
ATOM 3709 C C . GLU A 1 469 ? 25.161 24.271 -18.753 1.00 61.59 469 GLU A C 1
ATOM 3711 O O . GLU A 1 469 ? 24.542 23.398 -18.152 1.00 61.59 469 GLU A O 1
ATOM 3716 N N . HIS A 1 470 ? 24.591 24.984 -19.732 1.00 57.56 470 HIS A N 1
ATOM 3717 C CA . HIS A 1 470 ? 23.143 24.977 -19.987 1.00 57.56 470 HIS A CA 1
ATOM 3718 C C . HIS A 1 470 ? 22.700 23.980 -21.071 1.00 57.56 470 HIS A C 1
ATOM 3720 O O . HIS A 1 470 ? 21.562 23.517 -21.043 1.00 57.56 470 HIS A O 1
ATOM 3726 N N . ALA A 1 471 ? 23.573 23.628 -22.020 1.00 69.12 471 ALA A N 1
ATOM 3727 C CA . ALA A 1 471 ? 23.280 22.636 -23.056 1.00 69.12 471 ALA A CA 1
ATOM 3728 C C . ALA A 1 471 ? 24.566 21.924 -23.509 1.00 69.12 471 ALA A C 1
ATOM 3730 O O . ALA A 1 471 ? 24.977 22.081 -24.664 1.00 69.12 471 ALA A O 1
ATOM 3731 N N . PRO A 1 472 ? 25.240 21.175 -22.616 1.00 86.19 472 PRO A N 1
ATOM 3732 C CA . PRO A 1 472 ? 26.516 20.574 -22.950 1.00 86.19 472 PRO A CA 1
ATOM 3733 C C . PRO A 1 472 ? 26.348 19.521 -24.050 1.00 86.19 472 PRO A C 1
ATOM 3735 O O . PRO A 1 472 ? 25.331 18.835 -24.164 1.00 86.19 472 PRO A O 1
ATOM 3738 N N . GLY A 1 473 ? 27.375 19.381 -24.868 1.00 89.94 473 GLY A N 1
ATOM 3739 C CA . GLY A 1 473 ? 27.464 18.373 -25.910 1.00 89.94 473 GLY A CA 1
ATOM 3740 C C . GLY A 1 473 ? 28.913 18.112 -26.272 1.00 89.94 473 GLY A C 1
ATOM 3741 O O . GLY A 1 473 ? 29.822 18.763 -25.754 1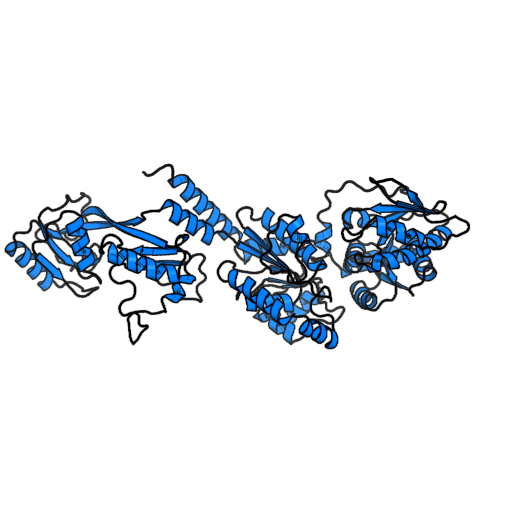.00 89.94 473 GLY A O 1
ATOM 3742 N N . VAL A 1 474 ? 29.129 17.162 -27.173 1.00 92.69 474 VAL A N 1
ATOM 3743 C CA . VAL A 1 474 ? 30.454 16.846 -27.709 1.00 92.69 474 VAL A CA 1
ATOM 3744 C C . VAL A 1 474 ? 30.446 16.884 -29.225 1.00 92.69 474 VAL A C 1
ATOM 3746 O O . VAL A 1 474 ? 29.475 16.473 -29.859 1.00 92.69 474 VAL A O 1
ATOM 3749 N N . ARG A 1 475 ? 31.523 17.405 -29.808 1.00 91.88 475 ARG A N 1
ATOM 3750 C CA . ARG A 1 475 ? 31.691 17.532 -31.256 1.00 91.88 475 ARG A CA 1
ATOM 3751 C C . ARG A 1 475 ? 33.033 16.993 -31.725 1.00 91.88 475 ARG A C 1
ATOM 3753 O O . ARG A 1 475 ? 34.025 17.093 -31.000 1.00 91.88 475 ARG A O 1
ATOM 3760 N N . LYS A 1 476 ? 33.055 16.486 -32.953 1.00 90.69 476 LYS A N 1
ATOM 3761 C CA . LYS A 1 476 ? 34.258 16.107 -33.700 1.00 90.69 476 LYS A CA 1
ATOM 3762 C C . LYS A 1 476 ? 34.008 16.403 -35.178 1.00 90.69 476 LYS A C 1
ATOM 3764 O O . LYS A 1 476 ? 33.034 15.905 -35.737 1.00 90.69 476 LYS A O 1
ATOM 3769 N N . GLY A 1 477 ? 34.824 17.263 -35.789 1.00 87.19 477 GLY A N 1
ATOM 3770 C CA . GLY A 1 477 ? 34.554 17.771 -37.138 1.00 87.19 477 GLY A CA 1
ATOM 3771 C C . GLY A 1 477 ? 33.147 18.380 -37.261 1.00 87.19 477 GLY A C 1
ATOM 3772 O O . GLY A 1 477 ? 32.793 19.292 -36.513 1.00 87.19 477 GLY A O 1
ATOM 3773 N N . THR A 1 478 ? 32.339 17.856 -38.189 1.00 87.06 478 THR A N 1
ATOM 3774 C CA . THR A 1 478 ? 30.931 18.251 -38.408 1.00 87.06 478 THR A CA 1
ATOM 3775 C C . THR A 1 478 ? 29.924 17.426 -37.600 1.00 87.06 478 THR A C 1
ATOM 3777 O O . THR A 1 478 ? 28.727 17.708 -37.639 1.00 87.06 478 THR A O 1
ATOM 3780 N N . CYS A 1 479 ? 30.380 16.405 -36.871 1.00 89.69 479 CYS A N 1
ATOM 3781 C CA . CYS A 1 479 ? 29.526 15.557 -36.055 1.00 89.69 479 CYS A CA 1
ATOM 3782 C C . CYS A 1 479 ? 29.307 16.197 -34.679 1.00 89.69 479 CYS A C 1
ATOM 3784 O O . CYS A 1 479 ? 30.236 16.298 -33.875 1.00 89.69 479 CYS A O 1
ATOM 3786 N N . GLU A 1 480 ? 28.067 16.585 -34.382 1.00 91.31 480 GLU A N 1
ATOM 3787 C CA . GLU A 1 480 ? 27.664 17.121 -33.080 1.00 91.31 480 GLU A CA 1
ATOM 3788 C C . GLU A 1 480 ? 26.706 16.167 -32.358 1.00 91.31 480 GLU A C 1
ATOM 3790 O O . GLU A 1 480 ? 25.704 15.726 -32.919 1.00 91.31 480 GLU A O 1
ATOM 3795 N N . ILE A 1 481 ? 26.983 15.898 -31.081 1.00 92.75 481 ILE A N 1
ATOM 3796 C CA . ILE A 1 481 ? 26.106 15.149 -30.179 1.00 92.75 481 ILE A CA 1
ATOM 3797 C C . ILE A 1 481 ? 25.705 16.069 -29.031 1.00 92.75 481 ILE A C 1
ATOM 3799 O O . ILE A 1 481 ? 26.544 16.477 -28.226 1.00 92.75 481 ILE A O 1
ATOM 3803 N N . ARG A 1 482 ? 24.412 16.372 -28.920 1.00 91.50 482 ARG A N 1
ATOM 3804 C CA . ARG A 1 482 ? 23.877 17.160 -27.799 1.00 91.50 482 ARG A CA 1
ATOM 3805 C C . ARG A 1 482 ? 23.523 16.249 -26.628 1.00 91.50 482 ARG A C 1
ATOM 3807 O O . ARG A 1 482 ? 22.997 15.156 -26.843 1.00 91.50 482 ARG A O 1
ATOM 3814 N N . PHE A 1 483 ? 23.782 16.686 -25.398 1.00 91.06 483 PHE A N 1
ATOM 3815 C CA . PHE A 1 483 ? 23.330 15.966 -24.209 1.00 91.06 483 PHE A CA 1
ATOM 3816 C C . PHE A 1 483 ? 21.959 16.466 -23.767 1.00 91.06 483 PHE A C 1
ATOM 3818 O O . PHE A 1 483 ? 21.657 17.657 -23.806 1.00 91.06 483 PHE A O 1
ATOM 3825 N N . PHE A 1 484 ? 21.126 15.531 -23.328 1.00 88.44 484 PHE A N 1
ATOM 3826 C CA . PHE A 1 484 ? 19.798 15.788 -22.806 1.00 88.44 484 PHE A CA 1
ATOM 3827 C C . PHE A 1 484 ? 19.665 15.180 -21.410 1.00 88.44 484 PHE A C 1
ATOM 3829 O O . PHE A 1 484 ? 19.844 13.976 -21.232 1.00 88.44 484 PHE A O 1
ATOM 3836 N N . PHE A 1 485 ? 19.333 16.020 -20.429 1.00 85.62 485 PHE A N 1
ATOM 3837 C CA . PHE A 1 485 ? 19.198 15.639 -19.014 1.00 85.62 485 PHE A CA 1
ATOM 3838 C C . PHE A 1 485 ? 17.736 15.494 -18.570 1.00 85.62 485 PHE A C 1
ATOM 3840 O O . PHE A 1 485 ? 17.458 15.322 -17.385 1.00 85.62 485 PHE A O 1
ATOM 3847 N N . GLY A 1 486 ? 16.794 15.579 -19.512 1.00 81.81 486 GLY A N 1
ATOM 3848 C CA . GLY A 1 486 ? 15.376 15.377 -19.249 1.00 81.81 486 GLY A CA 1
ATOM 3849 C C . GLY A 1 486 ? 14.935 13.912 -19.382 1.00 81.81 486 GLY A C 1
ATOM 3850 O O . GLY A 1 486 ? 15.739 13.013 -19.653 1.00 81.81 486 GLY A O 1
ATOM 3851 N N . PRO A 1 487 ? 13.634 13.643 -19.207 1.00 81.31 487 PRO A N 1
ATOM 3852 C CA . PRO A 1 487 ? 13.079 12.305 -19.285 1.00 81.31 487 PRO A CA 1
ATOM 3853 C C . PRO A 1 487 ? 13.107 11.779 -20.722 1.00 81.31 487 PRO A C 1
ATOM 3855 O O . PRO A 1 487 ? 12.671 12.431 -21.669 1.00 81.31 487 PRO A O 1
ATOM 3858 N N . LEU A 1 488 ? 13.582 10.543 -20.865 1.00 86.12 488 LEU A N 1
ATOM 3859 C CA . LEU A 1 488 ? 13.725 9.835 -22.138 1.00 86.12 488 LEU A CA 1
ATOM 3860 C C . LEU A 1 488 ? 12.500 9.924 -23.076 1.00 86.12 488 LEU A C 1
ATOM 3862 O O . LEU A 1 488 ? 12.705 10.152 -24.271 1.00 86.12 488 LEU A O 1
ATOM 3866 N N . PRO A 1 489 ? 11.246 9.777 -22.600 1.00 86.62 489 PRO A N 1
ATOM 3867 C CA . PRO A 1 489 ? 10.085 9.811 -23.486 1.00 86.62 489 PRO A CA 1
ATOM 3868 C C . PRO A 1 489 ? 9.892 11.151 -24.215 1.00 86.62 489 PRO A C 1
ATOM 3870 O O . PRO A 1 489 ? 9.352 11.153 -25.318 1.00 86.62 489 PRO A O 1
ATOM 3873 N N . ALA A 1 490 ? 10.400 12.266 -23.672 1.00 84.31 490 ALA A N 1
ATOM 3874 C CA . ALA A 1 490 ? 10.314 13.584 -24.310 1.00 84.31 490 ALA A CA 1
ATOM 3875 C C . ALA A 1 490 ? 11.053 13.651 -25.660 1.00 84.31 490 ALA A C 1
ATOM 3877 O O . ALA A 1 490 ? 10.716 14.461 -26.522 1.00 84.31 490 ALA A O 1
ATOM 3878 N N . VAL A 1 491 ? 12.056 12.789 -25.855 1.00 87.25 491 VAL A N 1
ATOM 3879 C CA . VAL A 1 491 ? 12.886 12.767 -27.067 1.00 87.25 491 VAL A CA 1
ATOM 3880 C C . VAL A 1 491 ? 12.707 11.486 -27.873 1.00 87.25 491 VAL A C 1
ATOM 3882 O O . VAL A 1 491 ? 12.761 11.528 -29.100 1.00 87.25 491 VAL A O 1
ATOM 3885 N N . ALA A 1 492 ? 12.429 10.357 -27.214 1.00 89.69 492 ALA A N 1
ATOM 3886 C CA . ALA A 1 492 ? 12.347 9.052 -27.862 1.00 89.69 492 ALA A CA 1
ATOM 3887 C C . ALA A 1 492 ? 11.283 8.999 -28.967 1.00 89.69 492 ALA A C 1
ATOM 3889 O O . ALA A 1 492 ? 11.589 8.537 -30.058 1.00 89.69 492 ALA A O 1
ATOM 3890 N N . GLY A 1 493 ? 10.085 9.556 -28.753 1.00 83.69 493 GLY A N 1
ATOM 3891 C CA . GLY A 1 493 ? 8.990 9.489 -29.737 1.00 83.69 493 GLY A CA 1
ATOM 3892 C C . GLY A 1 493 ? 9.263 10.172 -31.086 1.00 83.69 493 GLY A C 1
ATOM 3893 O O . GLY A 1 493 ? 8.483 10.013 -32.018 1.00 83.69 493 GLY A O 1
ATOM 3894 N N . ARG A 1 494 ? 10.354 10.942 -31.203 1.00 87.44 494 ARG A N 1
ATOM 3895 C CA . ARG A 1 494 ? 10.782 11.600 -32.449 1.00 87.44 494 ARG A CA 1
ATOM 3896 C C . ARG A 1 494 ? 12.036 10.973 -33.058 1.00 87.44 494 ARG A C 1
ATOM 3898 O O . ARG A 1 494 ? 12.430 11.361 -34.152 1.00 87.44 494 ARG A O 1
ATOM 3905 N N . ALA A 1 495 ? 12.687 10.039 -32.373 1.00 92.94 495 ALA A N 1
ATOM 3906 C CA . ALA A 1 495 ? 13.882 9.391 -32.890 1.00 92.94 495 ALA A CA 1
ATOM 3907 C C . ALA A 1 495 ? 13.525 8.417 -34.025 1.00 92.94 495 ALA A C 1
ATOM 3909 O O . ALA A 1 495 ? 12.548 7.678 -33.945 1.00 92.94 495 ALA A O 1
ATOM 3910 N N . HIS A 1 496 ? 14.348 8.389 -35.072 1.00 95.25 496 HIS A N 1
ATOM 3911 C CA . HIS A 1 496 ? 14.242 7.411 -36.159 1.00 95.25 496 HIS A CA 1
ATOM 3912 C C . HIS A 1 496 ? 14.957 6.096 -35.820 1.00 95.25 496 HIS A C 1
ATOM 3914 O O . HIS A 1 496 ? 14.624 5.051 -36.374 1.00 95.25 496 HIS A O 1
ATOM 3920 N N . LEU A 1 497 ? 15.948 6.154 -34.927 1.00 97.06 497 LEU A N 1
ATOM 3921 C CA . LEU A 1 497 ? 16.740 5.014 -34.484 1.00 97.06 497 LEU A CA 1
ATOM 3922 C C . LEU A 1 497 ? 17.289 5.276 -33.080 1.00 97.06 497 LEU A C 1
ATOM 3924 O O . LEU A 1 497 ? 17.677 6.399 -32.757 1.00 97.06 497 LEU A O 1
ATOM 3928 N N . LEU A 1 498 ? 17.392 4.224 -32.278 1.00 97.81 498 LEU A N 1
ATOM 3929 C CA . LEU A 1 498 ? 18.166 4.206 -31.046 1.00 97.81 498 LEU A CA 1
ATOM 3930 C C . LEU A 1 498 ? 19.421 3.343 -31.224 1.00 97.81 498 LEU A C 1
ATOM 3932 O O . LEU A 1 498 ? 19.310 2.159 -31.531 1.00 97.81 498 LEU A O 1
ATOM 3936 N N . VAL A 1 499 ? 20.596 3.892 -30.909 1.00 97.44 499 VAL A N 1
ATOM 3937 C CA . VAL A 1 499 ? 21.804 3.107 -30.609 1.00 97.44 499 VAL A CA 1
ATOM 3938 C C . VAL A 1 499 ? 21.986 3.098 -29.092 1.00 97.44 499 VAL A C 1
ATOM 3940 O O . VAL A 1 499 ? 22.418 4.080 -28.483 1.00 97.44 499 VAL A O 1
ATOM 3943 N N . GLY A 1 500 ? 21.563 2.007 -28.453 1.00 93.25 500 GLY A N 1
ATOM 3944 C CA . GLY A 1 500 ? 21.323 1.995 -27.013 1.00 93.25 500 GLY A CA 1
ATOM 3945 C C . GLY A 1 500 ? 21.948 0.818 -26.289 1.00 93.25 500 GLY A C 1
ATOM 3946 O O . GLY A 1 500 ? 21.683 -0.341 -26.604 1.00 93.25 500 GLY A O 1
ATOM 3947 N N . LEU A 1 501 ? 22.712 1.107 -25.241 1.00 88.75 501 LEU A N 1
ATOM 3948 C CA . LEU A 1 501 ? 23.340 0.125 -24.355 1.00 88.75 501 LEU A CA 1
ATOM 3949 C C . LEU A 1 501 ? 22.583 -0.002 -23.014 1.00 88.75 501 LEU A C 1
ATOM 3951 O O . LEU A 1 501 ? 22.785 -0.951 -22.257 1.00 88.75 501 LEU A O 1
ATOM 3955 N N . GLY A 1 502 ? 21.590 0.859 -22.758 1.00 78.25 502 GLY A N 1
ATOM 3956 C CA . GLY A 1 502 ? 20.715 0.809 -21.576 1.00 78.25 502 GLY A CA 1
ATOM 3957 C C . GLY A 1 502 ? 19.650 -0.301 -21.616 1.00 78.25 502 GLY A C 1
ATOM 3958 O O . GLY A 1 502 ? 19.136 -0.638 -22.669 1.00 78.25 502 GLY A O 1
ATOM 3959 N N . GLY A 1 503 ? 19.302 -0.908 -20.476 1.00 80.69 503 GLY A N 1
ATOM 3960 C CA . GLY A 1 503 ? 18.324 -2.013 -20.419 1.00 80.69 503 GLY A CA 1
ATOM 3961 C C . GLY A 1 503 ? 16.860 -1.562 -20.543 1.00 80.69 503 GLY A C 1
ATOM 3962 O O . GLY A 1 503 ? 16.209 -1.730 -21.569 1.00 80.69 503 GLY A O 1
ATOM 3963 N N . THR A 1 504 ? 16.321 -0.977 -19.471 1.00 80.75 504 THR A N 1
ATOM 3964 C CA . THR A 1 504 ? 14.926 -0.493 -19.418 1.00 80.75 504 THR A CA 1
ATOM 3965 C C . THR A 1 504 ? 14.669 0.640 -20.410 1.00 80.75 504 THR A C 1
ATOM 3967 O O . THR A 1 504 ? 13.610 0.700 -21.019 1.00 80.75 504 THR A O 1
ATOM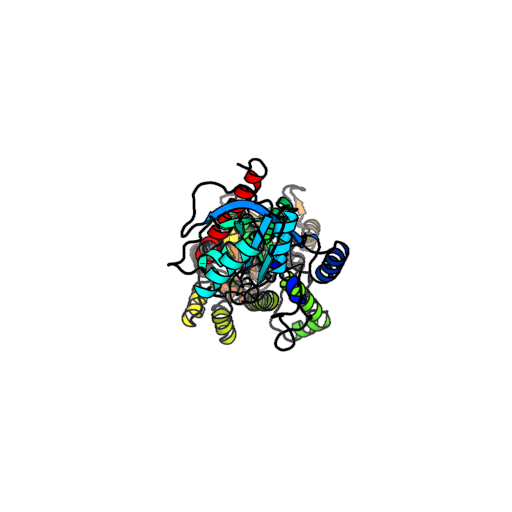 3970 N N . ALA A 1 505 ? 15.661 1.504 -20.628 1.00 85.69 505 ALA A N 1
ATOM 3971 C CA . ALA A 1 505 ? 15.555 2.617 -21.564 1.00 85.69 505 ALA A CA 1
ATOM 3972 C C . ALA A 1 505 ? 15.369 2.150 -23.025 1.00 85.69 505 ALA A C 1
ATOM 3974 O O . ALA A 1 505 ? 14.535 2.709 -23.735 1.00 85.69 505 ALA A O 1
ATOM 3975 N N . ASN A 1 506 ? 16.051 1.072 -23.446 1.00 92.38 506 ASN A N 1
ATOM 3976 C CA . ASN A 1 506 ? 15.821 0.460 -24.761 1.00 92.38 506 ASN A CA 1
ATOM 3977 C C . ASN A 1 506 ? 14.389 -0.079 -24.888 1.00 92.38 506 ASN A C 1
ATOM 3979 O O . ASN A 1 506 ? 13.774 0.083 -25.935 1.00 92.38 506 ASN A O 1
ATOM 3983 N N . GLN A 1 507 ? 13.844 -0.683 -23.823 1.00 91.44 507 GLN A N 1
ATOM 3984 C CA . GLN A 1 507 ? 12.459 -1.172 -23.814 1.00 91.44 507 GLN A CA 1
ATOM 3985 C C . GLN A 1 507 ? 11.443 -0.041 -23.984 1.00 91.44 507 GLN A C 1
ATOM 3987 O O . GLN A 1 507 ? 10.511 -0.191 -24.765 1.00 91.44 507 GLN A O 1
ATOM 3992 N N . VAL A 1 508 ? 11.643 1.091 -23.300 1.00 90.06 508 VAL A N 1
ATOM 3993 C CA . VAL A 1 508 ? 10.785 2.276 -23.457 1.00 90.06 508 VAL A CA 1
ATOM 3994 C C . VAL A 1 508 ? 10.835 2.787 -24.897 1.00 90.06 508 VAL A C 1
ATOM 3996 O O . VAL A 1 508 ? 9.789 2.991 -25.499 1.00 90.06 508 VAL A O 1
ATOM 3999 N N . CYS A 1 509 ? 12.028 2.927 -25.484 1.00 93.38 509 CYS A N 1
ATOM 4000 C CA . CYS A 1 509 ? 12.167 3.399 -26.865 1.00 93.38 509 CYS A CA 1
ATOM 4001 C C . CYS A 1 509 ? 11.509 2.444 -27.871 1.00 93.38 509 CYS A C 1
ATOM 4003 O O . CYS A 1 509 ? 10.741 2.893 -28.717 1.00 93.38 509 CYS A O 1
ATOM 4005 N N . ALA A 1 510 ? 11.733 1.134 -27.731 1.00 94.69 510 ALA A N 1
ATOM 4006 C CA . ALA A 1 510 ? 11.083 0.125 -28.565 1.00 94.69 510 ALA A CA 1
ATOM 4007 C C . ALA A 1 510 ? 9.551 0.188 -28.456 1.00 94.69 510 ALA A C 1
ATOM 4009 O O . ALA A 1 510 ? 8.861 0.170 -29.472 1.00 94.69 510 ALA A O 1
ATOM 4010 N N . GLY A 1 511 ? 9.014 0.321 -27.238 1.00 93.00 511 GLY A N 1
ATOM 4011 C CA . GLY A 1 511 ? 7.575 0.467 -27.015 1.00 93.00 511 GLY A CA 1
ATOM 4012 C C . GLY A 1 511 ? 6.991 1.776 -27.553 1.00 93.00 511 GLY A C 1
ATOM 4013 O O . GLY A 1 511 ? 5.809 1.822 -27.870 1.00 93.00 511 GLY A O 1
ATOM 4014 N N . MET A 1 512 ? 7.811 2.819 -27.711 1.00 92.62 512 MET A N 1
ATOM 4015 C CA . MET A 1 512 ? 7.446 4.068 -28.396 1.00 92.62 512 MET A CA 1
ATOM 4016 C C . MET A 1 512 ? 7.606 3.989 -29.924 1.00 92.62 512 MET A C 1
ATOM 4018 O O . MET A 1 512 ? 7.444 4.998 -30.604 1.00 92.62 512 MET A O 1
ATOM 4022 N N . GLY A 1 513 ? 7.934 2.812 -30.469 1.00 94.88 513 GLY A N 1
ATOM 4023 C CA . GLY A 1 513 ? 8.096 2.601 -31.906 1.00 94.88 513 GLY A CA 1
ATOM 4024 C C . GLY A 1 513 ? 9.464 3.007 -32.453 1.00 94.88 513 GLY A C 1
ATOM 4025 O O . GLY A 1 513 ? 9.601 3.176 -33.658 1.00 94.88 513 GLY A O 1
ATOM 4026 N N . VAL A 1 514 ? 10.485 3.155 -31.605 1.00 96.50 514 VAL A N 1
ATOM 4027 C CA . VAL A 1 514 ? 11.855 3.453 -32.046 1.00 96.50 514 VAL A CA 1
ATOM 4028 C C . VAL A 1 514 ? 12.631 2.147 -32.233 1.00 96.50 514 VAL A C 1
ATOM 4030 O O . VAL A 1 514 ? 12.846 1.426 -31.253 1.00 96.50 514 VAL A O 1
ATOM 4033 N N . PRO A 1 515 ? 13.106 1.834 -33.450 1.00 97.75 515 PRO A N 1
ATOM 4034 C CA . PRO A 1 515 ? 13.974 0.684 -33.690 1.00 97.75 515 PRO A CA 1
ATOM 4035 C C . PRO A 1 515 ? 15.268 0.776 -32.882 1.00 97.75 515 PRO A C 1
ATOM 4037 O O . PRO A 1 515 ? 15.853 1.852 -32.749 1.00 97.75 515 PRO A O 1
ATOM 4040 N N . VAL A 1 516 ? 15.731 -0.355 -32.352 1.00 97.75 516 VAL A N 1
ATOM 4041 C CA . VAL A 1 516 ? 16.876 -0.404 -31.435 1.00 97.75 516 VAL A CA 1
ATOM 4042 C C . VAL A 1 516 ? 18.037 -1.166 -32.060 1.00 97.75 516 VAL A C 1
ATOM 4044 O O . VAL A 1 516 ? 17.874 -2.287 -32.533 1.00 97.75 516 VAL A O 1
ATOM 4047 N N . VAL A 1 517 ? 19.235 -0.594 -31.994 1.00 97.69 517 VAL A N 1
ATOM 4048 C CA . VAL A 1 517 ? 20.503 -1.287 -32.232 1.00 97.69 517 VAL A CA 1
ATOM 4049 C C . VAL A 1 517 ? 21.258 -1.355 -30.911 1.00 97.69 517 VAL A C 1
ATOM 4051 O O . VAL A 1 517 ? 21.419 -0.350 -30.212 1.00 97.69 517 VAL A O 1
ATOM 4054 N N . SER A 1 518 ? 21.704 -2.550 -30.542 1.00 95.94 518 SER A N 1
ATOM 4055 C CA . SER A 1 518 ? 22.483 -2.789 -29.330 1.00 95.94 518 SER A CA 1
ATOM 4056 C C . SER A 1 518 ? 23.554 -3.847 -29.573 1.00 95.94 518 SER A C 1
ATOM 4058 O O . SER A 1 518 ? 23.659 -4.412 -30.658 1.00 95.94 518 SER A O 1
ATOM 4060 N N . ILE A 1 519 ? 24.363 -4.116 -28.555 1.00 94.56 519 ILE A N 1
ATOM 4061 C CA . ILE A 1 519 ? 25.462 -5.077 -28.642 1.00 94.56 519 ILE A CA 1
ATOM 4062 C C . ILE A 1 519 ? 25.077 -6.445 -28.090 1.00 94.56 519 ILE A C 1
ATOM 4064 O O . ILE A 1 519 ? 24.240 -6.581 -27.194 1.00 94.56 519 ILE A O 1
ATOM 4068 N N . GLU A 1 520 ? 25.756 -7.466 -28.587 1.00 91.81 520 GLU A N 1
ATOM 4069 C CA . GLU A 1 520 ? 25.730 -8.813 -28.051 1.00 91.81 520 GLU A CA 1
ATOM 4070 C C . GLU A 1 520 ? 26.357 -8.841 -26.657 1.00 91.81 520 GLU A C 1
ATOM 4072 O O . GLU A 1 520 ? 27.570 -8.793 -26.460 1.00 91.81 520 GLU A O 1
ATOM 4077 N N . GLU A 1 521 ? 25.491 -8.937 -25.655 1.00 86.69 521 GLU A N 1
ATOM 4078 C CA . GLU A 1 521 ? 25.873 -9.090 -24.263 1.00 86.69 521 GLU A CA 1
ATOM 4079 C C . GLU A 1 521 ? 24.892 -10.036 -23.570 1.00 86.69 521 GLU A C 1
ATOM 4081 O O . GLU A 1 521 ? 23.708 -10.087 -23.904 1.00 86.69 521 GLU A O 1
ATOM 4086 N N . LYS A 1 522 ? 25.344 -10.751 -22.533 1.00 77.75 522 LYS A N 1
ATOM 4087 C CA . LYS A 1 522 ? 24.511 -11.677 -21.750 1.00 77.75 522 LYS A CA 1
ATOM 4088 C C . LYS A 1 522 ? 23.151 -11.086 -21.346 1.00 77.75 522 LYS A C 1
ATOM 4090 O O . LYS A 1 522 ? 22.138 -11.773 -21.444 1.00 77.75 522 LYS A O 1
ATOM 4095 N N . GLY A 1 523 ? 23.121 -9.831 -20.886 1.00 77.88 523 GLY A N 1
ATOM 4096 C CA . GLY A 1 523 ? 21.875 -9.142 -20.526 1.00 77.88 523 GLY A CA 1
ATOM 4097 C C . GLY A 1 523 ? 21.008 -8.774 -21.735 1.00 77.88 523 GLY A C 1
ATOM 4098 O O . GLY A 1 523 ? 19.782 -8.833 -21.654 1.00 77.88 523 GLY A O 1
ATOM 4099 N N . LYS A 1 524 ? 21.635 -8.455 -22.868 1.00 85.50 524 LYS A N 1
ATOM 4100 C CA . LYS A 1 524 ? 20.971 -8.061 -24.114 1.00 85.50 524 LYS A CA 1
ATOM 4101 C C . LYS A 1 524 ? 20.341 -9.236 -24.847 1.00 85.50 524 LYS A C 1
ATOM 4103 O O . LYS A 1 524 ? 19.258 -9.077 -25.386 1.00 85.50 524 LYS A O 1
ATOM 4108 N N . PHE A 1 525 ? 20.893 -10.445 -24.743 1.00 85.44 525 PHE A N 1
ATOM 4109 C CA . PHE A 1 525 ? 20.219 -11.643 -25.265 1.00 85.44 525 PHE A CA 1
ATOM 4110 C C . PHE A 1 525 ? 18.865 -11.911 -24.595 1.00 85.44 525 PHE A C 1
ATOM 4112 O O . PHE A 1 525 ? 17.932 -12.387 -25.238 1.00 85.44 525 PHE A O 1
ATOM 4119 N N . VAL A 1 526 ? 18.735 -11.594 -23.303 1.00 83.19 526 VAL A N 1
ATOM 4120 C CA . VAL A 1 526 ? 17.448 -11.656 -22.594 1.00 83.19 526 VAL A CA 1
ATOM 4121 C C . VAL A 1 526 ? 16.518 -10.561 -23.121 1.00 83.19 526 VAL A C 1
ATOM 4123 O O . VAL A 1 526 ? 15.366 -10.830 -23.438 1.00 83.19 526 VAL A O 1
ATOM 4126 N N . GLN A 1 527 ? 17.027 -9.341 -23.280 1.00 86.94 527 GLN A N 1
ATOM 4127 C CA . GLN A 1 527 ? 16.258 -8.216 -23.808 1.00 86.94 527 GLN A CA 1
ATOM 4128 C C . GLN A 1 527 ? 15.752 -8.458 -25.241 1.00 86.94 527 GLN A C 1
ATOM 4130 O O . GLN A 1 527 ? 14.577 -8.235 -25.505 1.00 86.94 527 GLN A O 1
ATOM 4135 N N . LYS A 1 528 ? 16.575 -9.019 -26.130 1.00 90.94 528 LYS A N 1
ATOM 4136 C CA . LYS A 1 528 ? 16.208 -9.368 -27.510 1.00 90.94 528 LYS A CA 1
ATOM 4137 C C . LYS A 1 528 ? 15.026 -10.333 -27.580 1.00 90.94 528 LYS A C 1
ATOM 4139 O O . LYS A 1 528 ? 14.197 -10.216 -28.472 1.00 90.94 528 LYS A O 1
ATOM 4144 N N . LYS A 1 529 ? 14.881 -11.250 -26.618 1.00 88.06 529 LYS A N 1
ATOM 4145 C CA . LYS A 1 529 ? 13.685 -12.110 -26.530 1.00 88.06 529 LYS A CA 1
ATOM 4146 C C . LYS A 1 529 ? 12.420 -11.323 -26.181 1.00 88.06 529 LYS A C 1
ATOM 4148 O O . LYS A 1 529 ? 11.346 -11.679 -26.655 1.00 88.06 529 LYS A O 1
ATOM 4153 N N . LEU A 1 530 ? 12.551 -10.269 -25.371 1.00 85.81 530 LEU A N 1
ATOM 4154 C CA . LEU A 1 530 ? 11.451 -9.368 -25.012 1.00 85.81 530 LEU A CA 1
ATOM 4155 C C . LEU A 1 530 ? 11.066 -8.455 -26.171 1.00 85.81 530 LEU A C 1
ATOM 4157 O O . LEU A 1 530 ? 9.883 -8.229 -26.377 1.00 85.81 530 LEU A O 1
ATOM 4161 N N . LEU A 1 531 ? 12.059 -7.932 -26.890 1.00 90.81 531 LEU A N 1
ATOM 4162 C CA . LEU A 1 531 ? 11.890 -6.934 -27.947 1.00 90.81 531 LEU A CA 1
ATOM 4163 C C . LEU A 1 531 ? 11.646 -7.543 -29.332 1.00 90.81 531 LEU A C 1
ATOM 4165 O O . LEU A 1 531 ? 11.127 -6.875 -30.218 1.00 90.81 531 LEU A O 1
ATOM 4169 N N . GLY A 1 532 ? 11.979 -8.819 -29.526 1.00 92.38 532 GLY A N 1
ATOM 4170 C CA . GLY A 1 532 ? 11.834 -9.477 -30.819 1.00 92.38 532 GLY A CA 1
ATOM 4171 C C . GLY A 1 532 ? 12.599 -8.733 -31.902 1.00 92.38 532 GLY A C 1
ATOM 4172 O O . GLY A 1 532 ? 13.745 -8.329 -31.700 1.00 92.38 532 GLY A O 1
ATOM 4173 N N . ASP A 1 533 ? 11.964 -8.538 -33.049 1.00 94.50 533 ASP A N 1
ATOM 4174 C CA . ASP A 1 533 ? 12.579 -7.878 -34.201 1.00 94.50 533 ASP A CA 1
ATOM 4175 C C . ASP A 1 533 ? 12.703 -6.362 -34.052 1.00 94.50 533 ASP A C 1
ATOM 4177 O O . ASP A 1 533 ? 13.398 -5.742 -34.848 1.00 94.50 533 ASP A O 1
ATOM 4181 N N . SER A 1 534 ? 12.161 -5.759 -32.989 1.00 96.31 534 SER A N 1
ATOM 4182 C CA . SER A 1 534 ? 12.365 -4.332 -32.723 1.00 96.31 534 SER A CA 1
ATOM 4183 C C . SER A 1 534 ? 13.801 -3.987 -32.297 1.00 96.31 534 SER A C 1
ATOM 4185 O O . SER A 1 534 ? 14.162 -2.811 -32.271 1.00 96.31 534 SER A O 1
ATOM 4187 N N . GLU A 1 535 ? 14.622 -4.986 -31.944 1.00 97.06 535 GLU A N 1
ATOM 4188 C CA . GLU A 1 535 ? 16.033 -4.818 -31.581 1.00 97.06 535 GLU A CA 1
ATOM 4189 C C . GLU A 1 535 ? 16.960 -5.646 -32.476 1.00 97.06 535 GLU A C 1
ATOM 4191 O O . GLU A 1 535 ? 16.768 -6.846 -32.641 1.00 97.06 535 GLU A O 1
ATOM 4196 N N . VAL A 1 536 ? 18.029 -5.046 -32.989 1.00 97.06 536 VAL A N 1
ATOM 4197 C CA . VAL A 1 536 ? 19.138 -5.752 -33.640 1.00 97.06 536 VAL A CA 1
ATOM 4198 C C . VAL A 1 536 ? 20.325 -5.785 -32.683 1.00 97.06 536 VAL A C 1
ATOM 4200 O O . VAL A 1 536 ? 20.783 -4.740 -32.221 1.00 97.06 536 VAL A O 1
ATOM 4203 N N . LEU A 1 537 ? 20.818 -6.990 -32.389 1.00 96.75 537 LEU A N 1
ATOM 4204 C CA . LEU A 1 537 ? 22.069 -7.181 -31.659 1.00 96.75 537 LEU A CA 1
ATOM 4205 C C . LEU A 1 537 ? 23.208 -7.400 -32.649 1.00 96.75 537 LEU A C 1
ATOM 4207 O O . LEU A 1 537 ? 23.047 -8.145 -33.615 1.00 96.75 537 LEU A O 1
ATOM 4211 N N . VAL A 1 538 ? 24.339 -6.759 -32.388 1.00 97.19 538 VAL A N 1
ATOM 4212 C CA . VAL A 1 538 ? 25.562 -6.889 -33.183 1.00 97.19 538 VAL A CA 1
ATOM 4213 C C . VAL A 1 538 ? 26.772 -7.156 -32.289 1.00 97.19 538 VAL A C 1
ATOM 4215 O O . VAL A 1 538 ? 26.721 -6.838 -31.097 1.00 97.19 538 VAL A O 1
ATOM 4218 N N . PRO A 1 539 ? 27.888 -7.689 -32.818 1.00 96.62 539 PRO A N 1
ATOM 4219 C CA . PRO A 1 539 ? 29.135 -7.767 -32.066 1.00 96.62 539 PRO A CA 1
ATOM 4220 C C . PRO A 1 539 ? 29.500 -6.407 -31.443 1.00 96.62 539 PRO A C 1
ATOM 4222 O O . PRO A 1 539 ? 29.200 -5.373 -32.047 1.00 96.62 539 PRO A O 1
ATOM 4225 N N . PRO A 1 540 ? 30.148 -6.366 -30.262 1.00 94.19 540 PRO A N 1
ATOM 4226 C CA . PRO A 1 540 ? 30.489 -5.130 -29.550 1.00 94.19 540 PRO A CA 1
ATOM 4227 C C . PRO A 1 540 ? 31.645 -4.380 -30.234 1.00 94.19 540 PRO A C 1
ATOM 4229 O O . PRO A 1 540 ? 32.732 -4.222 -29.683 1.00 94.19 540 PRO A O 1
ATOM 4232 N N . GLN A 1 541 ? 31.419 -3.959 -31.474 1.00 95.75 541 GLN A N 1
ATOM 4233 C CA . GLN A 1 541 ? 32.376 -3.316 -32.358 1.00 95.75 541 GLN A CA 1
ATOM 4234 C C . GLN A 1 541 ? 31.732 -2.067 -32.968 1.00 95.75 541 GLN A C 1
ATOM 4236 O O . GLN A 1 541 ? 30.589 -2.143 -33.431 1.00 95.75 541 GLN A O 1
ATOM 4241 N N . PRO A 1 542 ? 32.459 -0.936 -33.041 1.00 96.12 542 PRO A N 1
ATOM 4242 C CA . PRO A 1 542 ? 31.922 0.291 -33.622 1.00 96.12 542 PRO A CA 1
ATOM 4243 C C . PRO A 1 542 ? 31.413 0.111 -35.061 1.00 96.12 542 PRO A C 1
ATOM 4245 O O . PRO A 1 542 ? 30.381 0.671 -35.415 1.00 96.12 542 PRO A O 1
ATOM 4248 N N . GLN A 1 543 ? 32.102 -0.710 -35.870 1.00 97.12 543 GLN A N 1
ATOM 4249 C CA . GLN A 1 543 ? 31.705 -0.997 -37.256 1.00 97.12 543 GLN A CA 1
ATOM 4250 C C . GLN A 1 543 ? 30.317 -1.622 -37.332 1.00 97.12 543 GLN A C 1
ATOM 4252 O O . GLN A 1 543 ? 29.464 -1.157 -38.077 1.00 97.12 543 GLN A O 1
ATOM 4257 N N . ALA A 1 544 ? 30.098 -2.670 -36.541 1.00 97.56 544 ALA A N 1
ATOM 4258 C CA . ALA A 1 544 ? 28.885 -3.462 -36.620 1.00 97.56 544 ALA A CA 1
ATOM 4259 C C . ALA A 1 544 ? 27.664 -2.654 -36.150 1.00 97.56 544 ALA A C 1
ATOM 4261 O O . ALA A 1 544 ? 26.584 -2.767 -36.728 1.00 97.56 544 ALA A O 1
ATOM 4262 N N . LEU A 1 545 ? 27.845 -1.792 -35.139 1.00 97.25 545 LEU A N 1
ATOM 4263 C CA . LEU A 1 545 ? 26.822 -0.833 -34.713 1.00 97.25 545 LEU A CA 1
ATOM 4264 C C . LEU A 1 545 ? 26.479 0.148 -35.838 1.00 97.25 545 LEU A C 1
ATOM 4266 O O . LEU A 1 545 ? 25.298 0.390 -36.088 1.00 97.25 545 LEU A O 1
ATOM 4270 N N . ALA A 1 546 ? 27.494 0.677 -36.524 1.00 97.50 546 ALA A N 1
ATOM 4271 C CA . ALA A 1 546 ? 27.304 1.638 -37.600 1.00 97.50 546 ALA A CA 1
ATOM 4272 C C . ALA A 1 546 ? 26.595 1.035 -38.817 1.00 97.50 546 ALA A C 1
ATOM 4274 O O . ALA A 1 546 ? 25.596 1.581 -39.279 1.00 97.50 546 ALA A O 1
ATOM 4275 N N . GLU A 1 547 ? 27.038 -0.132 -39.281 1.00 97.81 547 GLU A N 1
ATOM 4276 C CA . GLU A 1 547 ? 26.425 -0.839 -40.410 1.00 97.81 547 GLU A CA 1
ATOM 4277 C C . GLU A 1 547 ? 24.960 -1.191 -40.138 1.00 97.81 547 GLU A C 1
ATOM 4279 O O . GLU A 1 547 ? 24.093 -0.973 -40.987 1.00 97.81 547 GLU A O 1
ATOM 4284 N N . ALA A 1 548 ? 24.652 -1.686 -38.934 1.00 97.69 548 ALA A N 1
ATOM 4285 C CA . ALA A 1 548 ? 23.276 -1.984 -38.553 1.00 97.69 548 ALA A CA 1
ATOM 4286 C C . ALA A 1 548 ? 22.411 -0.718 -38.471 1.00 97.69 548 ALA A C 1
ATOM 4288 O O . ALA A 1 548 ? 21.270 -0.738 -38.937 1.00 97.69 548 ALA A O 1
ATOM 4289 N N . ALA A 1 549 ? 22.946 0.373 -37.917 1.00 97.38 549 ALA A N 1
ATOM 4290 C CA . ALA A 1 549 ? 22.251 1.651 -37.833 1.00 97.38 549 ALA A CA 1
ATOM 4291 C C . ALA A 1 549 ? 21.924 2.218 -39.221 1.00 97.38 549 ALA A C 1
ATOM 4293 O O . ALA A 1 549 ? 20.766 2.525 -39.502 1.00 97.38 549 ALA A O 1
ATOM 4294 N N . VAL A 1 550 ? 22.918 2.287 -40.109 1.00 96.69 550 VAL A N 1
ATOM 4295 C CA . VAL A 1 550 ? 22.759 2.797 -41.479 1.00 96.69 550 VAL A CA 1
ATOM 4296 C C . VAL A 1 550 ? 21.784 1.933 -42.274 1.00 96.69 550 VAL A C 1
ATOM 4298 O O . VAL A 1 550 ? 20.908 2.475 -42.946 1.00 96.69 550 VAL A O 1
ATOM 4301 N N . ARG A 1 551 ? 21.854 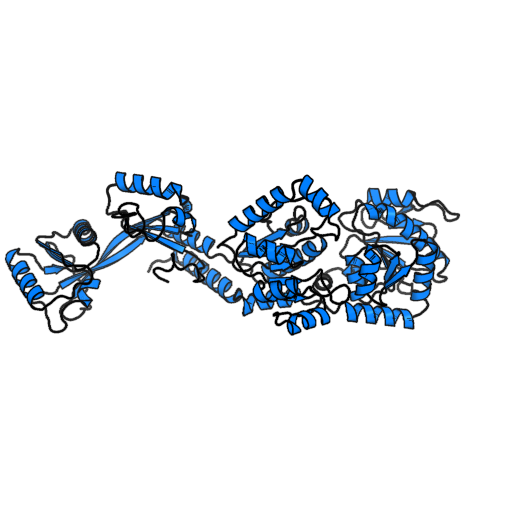0.601 -42.142 1.00 96.75 551 ARG A N 1
ATOM 4302 C CA . ARG A 1 551 ? 20.896 -0.314 -42.781 1.00 96.75 551 ARG A CA 1
ATOM 4303 C C . ARG A 1 551 ? 19.457 -0.017 -42.363 1.00 96.75 551 ARG A C 1
ATOM 4305 O O . ARG A 1 551 ? 18.588 0.063 -43.220 1.00 96.75 551 ARG A O 1
ATOM 4312 N N . ILE A 1 552 ? 19.198 0.146 -41.064 1.00 96.88 552 ILE A N 1
ATOM 4313 C CA . ILE A 1 552 ? 17.842 0.413 -40.556 1.00 96.88 552 ILE A CA 1
ATOM 4314 C C . ILE A 1 552 ? 17.349 1.798 -40.984 1.00 96.88 552 ILE A C 1
ATOM 4316 O O . ILE A 1 552 ? 16.169 1.962 -41.274 1.00 96.88 552 ILE A O 1
ATOM 4320 N N . LEU A 1 553 ? 18.229 2.798 -41.023 1.00 95.00 553 LEU A N 1
ATOM 4321 C CA . LEU A 1 553 ? 17.865 4.146 -41.464 1.00 95.00 553 LEU A CA 1
ATOM 4322 C C . LEU A 1 553 ? 17.579 4.219 -42.967 1.00 95.00 553 LEU A C 1
ATOM 4324 O O . LEU A 1 553 ? 16.714 4.993 -43.365 1.00 95.00 553 LEU A O 1
ATOM 4328 N N . SER A 1 554 ? 18.276 3.411 -43.770 1.00 93.94 554 SER A N 1
ATOM 4329 C CA . SER A 1 554 ? 18.143 3.393 -45.234 1.00 93.94 554 SER A CA 1
ATOM 4330 C C . SER A 1 554 ? 17.000 2.495 -45.731 1.00 93.94 554 SER A C 1
ATOM 4332 O O . SER A 1 554 ? 16.517 2.682 -46.843 1.00 93.94 554 SER A O 1
ATOM 4334 N N . ASP A 1 555 ? 16.560 1.519 -44.930 1.00 95.56 555 ASP A N 1
ATOM 4335 C CA . ASP A 1 555 ? 15.463 0.595 -45.251 1.00 95.56 555 ASP A CA 1
ATOM 4336 C C . ASP A 1 555 ? 14.201 0.967 -44.454 1.00 95.56 555 ASP A C 1
ATOM 4338 O O . ASP A 1 555 ? 13.980 0.521 -43.322 1.00 95.56 555 ASP A O 1
ATOM 4342 N N . GLU A 1 556 ? 13.355 1.810 -45.049 1.00 94.56 556 GLU A N 1
ATOM 4343 C CA . GLU A 1 556 ? 12.102 2.250 -44.433 1.00 94.56 556 GLU A CA 1
ATOM 4344 C C . GLU A 1 556 ? 11.139 1.086 -44.102 1.00 94.56 556 GLU A C 1
ATOM 4346 O O . GLU A 1 556 ? 10.650 1.045 -42.965 1.00 94.56 556 GLU A O 1
ATOM 4351 N N . PRO A 1 557 ? 10.883 0.105 -44.995 1.00 97.62 557 PRO A N 1
ATOM 4352 C CA . PRO A 1 557 ? 10.083 -1.073 -44.659 1.00 97.62 557 PRO A CA 1
ATOM 4353 C C . PRO A 1 557 ? 10.612 -1.867 -43.459 1.00 97.62 557 PRO A C 1
ATOM 4355 O O . PRO A 1 557 ? 9.829 -2.340 -42.630 1.00 97.62 557 PRO A O 1
ATOM 4358 N N . LEU A 1 558 ? 11.931 -2.039 -43.331 1.00 97.12 558 LEU A N 1
ATOM 4359 C CA . LEU A 1 558 ? 12.531 -2.643 -42.141 1.00 97.12 558 LEU A CA 1
ATOM 4360 C C . LEU A 1 558 ? 12.251 -1.791 -40.902 1.00 97.12 558 LEU A C 1
ATOM 4362 O O . LEU A 1 558 ? 11.748 -2.318 -39.910 1.00 97.12 558 LEU A O 1
ATOM 4366 N N . ARG A 1 559 ? 12.512 -0.484 -40.970 1.00 96.44 559 ARG A N 1
ATOM 4367 C CA . ARG A 1 559 ? 12.320 0.455 -39.858 1.00 96.44 559 ARG A CA 1
ATOM 4368 C C . ARG A 1 559 ? 10.885 0.438 -39.326 1.00 96.44 559 ARG A C 1
ATOM 4370 O O . ARG A 1 559 ? 10.680 0.324 -38.119 1.00 96.44 559 ARG A O 1
ATOM 4377 N N . LEU A 1 560 ? 9.895 0.486 -40.219 1.00 96.56 560 LEU A N 1
ATOM 4378 C CA . LEU A 1 560 ? 8.473 0.455 -39.863 1.00 96.56 560 LEU A CA 1
ATOM 4379 C C . LEU A 1 560 ? 8.057 -0.886 -39.243 1.00 96.56 560 LEU A C 1
ATOM 4381 O O . LEU A 1 560 ? 7.306 -0.901 -38.267 1.00 96.56 560 LEU A O 1
ATOM 4385 N N . ARG A 1 561 ? 8.578 -2.013 -39.748 1.00 97.69 561 ARG A N 1
ATOM 4386 C CA . ARG A 1 561 ? 8.338 -3.336 -39.142 1.00 97.69 561 ARG A CA 1
ATOM 4387 C C . ARG A 1 561 ? 8.925 -3.437 -37.738 1.00 97.69 561 ARG A C 1
ATOM 4389 O O . ARG A 1 561 ? 8.238 -3.894 -36.829 1.00 97.69 561 ARG A O 1
ATOM 4396 N N . MET A 1 562 ? 10.161 -2.974 -37.545 1.00 97.88 562 MET A N 1
ATOM 4397 C CA . MET A 1 562 ? 10.806 -2.947 -36.228 1.00 97.88 562 MET A CA 1
ATOM 4398 C C . MET A 1 562 ? 10.019 -2.083 -35.232 1.00 97.88 562 MET A C 1
ATOM 4400 O O . MET A 1 562 ? 9.815 -2.492 -34.089 1.00 97.88 562 MET A O 1
ATOM 4404 N N . ALA A 1 563 ? 9.544 -0.913 -35.671 1.00 96.06 563 ALA A N 1
ATOM 4405 C CA . ALA A 1 563 ? 8.712 -0.020 -34.868 1.00 96.06 563 ALA A CA 1
ATOM 4406 C C . ALA A 1 563 ? 7.394 -0.689 -34.439 1.00 96.06 563 ALA A C 1
ATOM 4408 O O . ALA A 1 563 ? 7.043 -0.676 -33.257 1.00 96.06 563 ALA A O 1
ATOM 4409 N N . ALA A 1 564 ? 6.685 -1.311 -35.388 1.00 95.88 564 ALA A N 1
ATOM 4410 C CA . ALA A 1 564 ? 5.427 -2.006 -35.129 1.00 95.88 564 ALA A CA 1
ATOM 4411 C C . ALA A 1 564 ? 5.597 -3.179 -34.149 1.00 95.88 564 ALA A C 1
ATOM 4413 O O . ALA A 1 564 ? 4.800 -3.316 -33.220 1.00 95.88 564 ALA A O 1
ATOM 4414 N N . GLU A 1 565 ? 6.658 -3.977 -34.305 1.00 94.31 565 GLU A N 1
ATOM 4415 C CA . GLU A 1 565 ? 6.970 -5.095 -33.404 1.00 94.31 565 GLU A CA 1
ATOM 4416 C C . GLU A 1 565 ? 7.224 -4.609 -31.968 1.00 94.31 565 GLU A C 1
ATOM 4418 O O . GLU A 1 565 ? 6.712 -5.189 -31.008 1.00 94.31 565 GLU A O 1
ATOM 4423 N N . GLY A 1 566 ? 7.970 -3.509 -31.810 1.00 93.31 566 GLY A N 1
ATOM 4424 C CA . GLY A 1 566 ? 8.272 -2.926 -30.502 1.00 93.31 566 GLY A CA 1
ATOM 4425 C C . GLY A 1 566 ? 7.010 -2.466 -29.770 1.00 93.31 566 GLY A C 1
ATOM 4426 O O . GLY A 1 566 ? 6.793 -2.844 -28.615 1.00 93.31 566 GLY A O 1
ATOM 4427 N N . MET A 1 567 ? 6.137 -1.730 -30.466 1.00 92.31 567 MET A N 1
ATOM 4428 C CA . MET A 1 567 ? 4.842 -1.290 -29.933 1.00 92.31 567 MET A CA 1
ATOM 4429 C C . MET A 1 567 ? 3.926 -2.471 -29.590 1.00 92.31 567 MET A C 1
ATOM 4431 O O . MET A 1 567 ? 3.289 -2.472 -28.537 1.00 92.31 567 MET A O 1
ATOM 4435 N N . ALA A 1 568 ? 3.873 -3.499 -30.441 1.00 90.94 568 ALA A N 1
ATOM 4436 C CA . ALA A 1 568 ? 3.027 -4.670 -30.221 1.00 90.94 568 ALA A CA 1
ATOM 4437 C C . ALA A 1 568 ? 3.468 -5.491 -28.999 1.00 90.94 568 ALA A C 1
ATOM 4439 O O . ALA A 1 568 ? 2.630 -5.899 -28.192 1.00 90.94 568 ALA A O 1
ATOM 4440 N N . ARG A 1 569 ? 4.779 -5.708 -28.830 1.00 88.25 569 ARG A N 1
ATOM 4441 C CA . ARG A 1 569 ? 5.328 -6.510 -27.726 1.00 88.25 569 ARG A CA 1
ATOM 4442 C C . ARG A 1 569 ? 5.272 -5.811 -26.381 1.00 88.25 569 ARG A C 1
ATOM 4444 O O . ARG A 1 569 ? 5.009 -6.459 -25.367 1.00 88.25 569 ARG A O 1
ATOM 4451 N N . LEU A 1 570 ? 5.562 -4.512 -26.354 1.00 88.50 570 LEU A N 1
ATOM 4452 C CA . LEU A 1 570 ? 5.563 -3.745 -25.111 1.00 88.50 570 LEU A CA 1
ATOM 4453 C C . LEU A 1 570 ? 4.158 -3.293 -24.742 1.00 88.50 570 LEU A C 1
ATOM 4455 O O . LEU A 1 570 ? 3.891 -3.164 -23.555 1.00 88.50 570 LEU A O 1
ATOM 4459 N N . GLY A 1 571 ? 3.270 -3.099 -25.717 1.00 88.31 571 GLY A N 1
ATOM 4460 C CA . GLY A 1 571 ? 1.944 -2.540 -25.501 1.00 88.31 571 GLY A CA 1
ATOM 4461 C C . GLY A 1 571 ? 1.976 -1.058 -25.118 1.00 88.31 571 GLY A C 1
ATOM 4462 O O . GLY A 1 571 ? 3.019 -0.407 -25.118 1.00 88.31 571 GLY A O 1
ATOM 4463 N N . GLY A 1 572 ? 0.800 -0.521 -24.797 1.00 89.25 572 GLY A N 1
ATOM 4464 C CA . GLY A 1 572 ? 0.640 0.873 -24.382 1.00 89.25 572 GLY A CA 1
ATOM 4465 C C . GLY A 1 572 ? 0.804 1.097 -22.872 1.00 89.25 572 GLY A C 1
ATOM 4466 O O . GLY A 1 572 ? 0.913 0.132 -22.109 1.00 89.25 572 GLY A O 1
ATOM 4467 N N . PRO A 1 573 ? 0.797 2.366 -22.432 1.00 90.81 573 PRO A N 1
ATOM 4468 C CA . PRO A 1 573 ? 0.700 2.734 -21.020 1.00 90.81 573 PRO A CA 1
ATOM 4469 C C . PRO A 1 573 ? -0.724 2.531 -20.461 1.00 90.81 573 PRO A C 1
ATOM 4471 O O . PRO A 1 573 ? -1.634 2.142 -21.193 1.00 90.81 573 PRO A O 1
ATOM 4474 N N . GLY A 1 574 ? -0.927 2.840 -19.175 1.00 90.12 574 GLY A N 1
ATOM 4475 C CA . GLY A 1 574 ? -2.238 2.884 -18.512 1.00 90.12 574 GLY A CA 1
ATOM 4476 C C . GLY A 1 574 ? -2.418 1.839 -17.409 1.00 90.12 574 GLY A C 1
ATOM 4477 O O . GLY A 1 574 ? -3.443 1.830 -16.719 1.00 90.12 574 GLY A O 1
ATOM 4478 N N . ALA A 1 575 ? -1.426 0.972 -17.190 1.00 93.75 575 ALA A N 1
ATOM 4479 C CA . ALA A 1 575 ? -1.523 -0.087 -16.196 1.00 93.75 575 ALA A CA 1
ATOM 4480 C C . ALA A 1 575 ? -1.629 0.488 -14.780 1.00 93.75 575 ALA A C 1
ATOM 4482 O O . ALA A 1 575 ? -2.425 0.005 -13.972 1.00 93.75 575 ALA A O 1
ATOM 4483 N N . LEU A 1 576 ? -0.849 1.531 -14.474 1.00 95.00 576 LEU A N 1
ATOM 4484 C CA . LEU A 1 576 ? -0.833 2.125 -13.137 1.00 95.00 576 LEU A CA 1
ATOM 4485 C C . LEU A 1 576 ? -2.133 2.875 -12.834 1.00 95.00 576 LEU A C 1
ATOM 4487 O O . LEU A 1 576 ? -2.629 2.790 -11.711 1.00 95.00 576 LEU A O 1
ATOM 4491 N N . ASP A 1 577 ? -2.746 3.515 -13.831 1.00 95.12 577 ASP A N 1
ATOM 4492 C CA . ASP A 1 577 ? -4.068 4.135 -13.677 1.00 95.12 577 ASP A CA 1
ATOM 4493 C C . ASP A 1 577 ? -5.137 3.088 -13.342 1.00 95.12 577 ASP A C 1
ATOM 4495 O O . ASP A 1 577 ? -5.935 3.275 -12.420 1.00 95.12 577 ASP A O 1
ATOM 4499 N N . LYS A 1 578 ? -5.094 1.914 -13.988 1.00 96.38 578 LYS A N 1
ATOM 4500 C CA . LYS A 1 578 ? -5.995 0.800 -13.649 1.00 96.38 578 LYS A CA 1
ATOM 4501 C C . LYS A 1 578 ? -5.743 0.210 -12.265 1.00 96.38 578 LYS A C 1
ATOM 4503 O O . LYS A 1 578 ? -6.700 -0.206 -11.603 1.00 96.38 578 LYS A O 1
ATOM 4508 N N . VAL A 1 579 ? -4.501 0.217 -11.783 1.00 96.62 579 VAL A N 1
ATOM 4509 C CA . VAL A 1 579 ? -4.185 -0.146 -10.391 1.00 96.62 579 VAL A CA 1
ATOM 4510 C C . VAL A 1 579 ? -4.827 0.849 -9.415 1.00 96.62 579 VAL A C 1
ATOM 4512 O O . VAL A 1 579 ? -5.437 0.422 -8.431 1.00 96.62 579 VAL A O 1
ATOM 4515 N N . VAL A 1 580 ? -4.746 2.154 -9.691 1.00 96.88 580 VAL A N 1
ATOM 4516 C CA . VAL A 1 580 ? -5.349 3.212 -8.858 1.00 96.88 580 VAL A CA 1
ATOM 4517 C C . VAL A 1 580 ? -6.879 3.129 -8.874 1.00 96.88 580 VAL A C 1
ATOM 4519 O O . VAL A 1 580 ? -7.500 3.153 -7.811 1.00 96.88 580 VAL A O 1
ATOM 4522 N N . GLU A 1 581 ? -7.505 2.926 -10.036 1.00 97.00 581 GLU A N 1
ATOM 4523 C CA . GLU A 1 581 ? -8.957 2.706 -10.156 1.00 97.00 581 GLU A CA 1
ATOM 4524 C C . GLU A 1 581 ? -9.422 1.458 -9.384 1.00 97.00 581 GLU A C 1
ATOM 4526 O O . GLU A 1 581 ? -10.469 1.455 -8.721 1.00 97.00 581 GLU A O 1
ATOM 4531 N N . TYR A 1 582 ? -8.643 0.375 -9.434 1.00 96.62 582 TYR A N 1
ATOM 4532 C CA . TYR A 1 582 ? -8.922 -0.828 -8.653 1.00 96.62 582 TYR A CA 1
ATOM 4533 C C . TYR A 1 582 ? -8.781 -0.572 -7.151 1.00 96.62 582 TYR A C 1
ATOM 4535 O O . TYR A 1 582 ? -9.594 -1.068 -6.363 1.00 96.62 582 TYR A O 1
ATOM 4543 N N . ALA A 1 583 ? -7.783 0.214 -6.740 1.00 95.56 583 ALA A N 1
ATOM 4544 C CA . ALA A 1 583 ? -7.623 0.629 -5.355 1.00 95.56 583 ALA A CA 1
ATOM 4545 C C . ALA A 1 583 ? -8.838 1.435 -4.875 1.00 95.56 583 ALA A C 1
ATOM 4547 O O . ALA A 1 583 ? -9.451 1.083 -3.863 1.00 95.56 583 ALA A O 1
ATOM 4548 N N . ALA A 1 584 ? -9.237 2.444 -5.645 1.00 95.94 584 ALA A N 1
ATOM 4549 C CA . ALA A 1 584 ? -10.400 3.282 -5.381 1.00 95.94 584 ALA A CA 1
ATOM 4550 C C . ALA A 1 584 ? -11.669 2.442 -5.171 1.00 95.94 584 ALA A C 1
ATOM 4552 O O . ALA A 1 584 ? -12.296 2.499 -4.109 1.00 95.94 584 ALA A O 1
ATOM 4553 N N . SER A 1 585 ? -11.989 1.591 -6.150 1.00 94.69 585 SER A N 1
ATOM 4554 C CA . SER A 1 585 ? -13.265 0.875 -6.217 1.00 94.69 585 SER A CA 1
ATOM 4555 C C . SER A 1 585 ? -13.259 -0.476 -5.490 1.00 94.69 585 SER A C 1
ATOM 4557 O O . SER A 1 585 ? -14.029 -0.695 -4.557 1.00 94.69 585 SER A O 1
ATOM 4559 N N . LYS A 1 586 ? -12.393 -1.414 -5.889 1.00 94.00 586 LYS A N 1
ATOM 4560 C CA . LYS A 1 586 ? -12.417 -2.818 -5.432 1.00 94.00 586 LYS A CA 1
ATOM 4561 C C . LYS A 1 586 ? -11.707 -3.042 -4.101 1.00 94.00 586 LYS A C 1
ATOM 4563 O O . LYS A 1 586 ? -12.010 -4.013 -3.401 1.00 94.00 586 LYS A O 1
ATOM 4568 N N . MET A 1 587 ? -10.757 -2.179 -3.744 1.00 92.44 587 MET A N 1
ATOM 4569 C CA . MET A 1 587 ? -10.177 -2.168 -2.395 1.00 92.44 587 MET A CA 1
ATOM 4570 C C . MET A 1 587 ? -10.919 -1.218 -1.443 1.00 92.44 587 MET A C 1
ATOM 4572 O O . MET A 1 587 ? -10.711 -1.294 -0.230 1.00 92.44 587 MET A O 1
ATOM 4576 N N . GLY A 1 588 ? -11.833 -0.395 -1.973 1.00 92.62 588 GLY A N 1
ATOM 4577 C CA . GLY A 1 588 ? -12.705 0.490 -1.206 1.00 92.62 588 GLY A CA 1
ATOM 4578 C C . GLY A 1 588 ? -12.000 1.722 -0.645 1.00 92.62 588 GLY A C 1
ATOM 4579 O O . GLY A 1 588 ? -12.454 2.263 0.363 1.00 92.62 588 GLY A O 1
ATOM 4580 N N . TRP A 1 589 ? -10.889 2.158 -1.249 1.00 93.75 589 TRP A N 1
ATOM 4581 C CA . TRP A 1 589 ? -10.157 3.330 -0.766 1.00 93.75 589 TRP A CA 1
ATOM 4582 C C . TRP A 1 589 ? -10.944 4.636 -0.933 1.00 93.75 589 TRP A C 1
ATOM 4584 O O . TRP A 1 589 ? -10.874 5.467 -0.032 1.00 93.75 589 TRP A O 1
ATOM 4594 N N . ASP A 1 590 ? -11.790 4.770 -1.964 1.00 94.75 590 ASP A N 1
ATOM 4595 C CA . ASP A 1 590 ? -12.690 5.933 -2.106 1.00 94.75 590 ASP A CA 1
ATOM 4596 C C . ASP A 1 590 ? -13.649 6.057 -0.913 1.00 94.75 590 ASP A C 1
ATOM 4598 O O . ASP A 1 590 ? -13.922 7.145 -0.413 1.00 94.75 590 ASP A O 1
ATOM 4602 N N . LEU A 1 591 ? -14.193 4.934 -0.436 1.00 93.38 591 LEU A N 1
ATOM 4603 C CA . LEU A 1 591 ? -15.089 4.941 0.721 1.00 93.38 591 LEU A CA 1
ATOM 4604 C C . LEU A 1 591 ? -14.338 5.321 2.002 1.00 93.38 591 LEU A C 1
ATOM 4606 O O . LEU A 1 591 ? -14.860 6.079 2.811 1.00 93.38 591 LEU A O 1
ATOM 4610 N N . ARG A 1 592 ? -13.114 4.814 2.174 1.00 91.88 592 ARG A N 1
ATOM 4611 C CA . ARG A 1 592 ? -12.291 5.074 3.365 1.00 91.88 592 ARG A CA 1
ATOM 4612 C C . ARG A 1 592 ? -11.876 6.528 3.474 1.00 91.88 592 ARG A C 1
ATOM 4614 O O . ARG A 1 592 ? -11.992 7.099 4.549 1.00 91.88 592 ARG A O 1
ATOM 4621 N N . VAL A 1 593 ? -11.404 7.101 2.371 1.00 94.44 593 VAL A N 1
ATOM 4622 C CA . VAL A 1 593 ? -10.986 8.504 2.321 1.00 94.44 593 VAL A CA 1
ATOM 4623 C C . VAL A 1 593 ? -12.179 9.413 2.592 1.00 94.44 593 VAL A C 1
ATOM 4625 O O . VAL A 1 593 ? -12.099 10.225 3.505 1.00 94.44 593 VAL A O 1
ATOM 4628 N N . ARG A 1 594 ? -13.326 9.178 1.939 1.00 94.56 594 ARG A N 1
ATOM 4629 C CA . ARG A 1 594 ? -14.551 9.948 2.212 1.00 94.56 594 ARG A CA 1
ATOM 4630 C C . ARG A 1 594 ? -15.018 9.845 3.663 1.00 94.56 594 ARG A C 1
ATOM 4632 O O . ARG A 1 594 ? -15.428 10.843 4.246 1.00 94.56 594 ARG A O 1
ATOM 4639 N N . LEU A 1 595 ? -14.968 8.649 4.256 1.00 92.69 595 LEU A N 1
ATOM 4640 C CA . LEU A 1 595 ? -15.348 8.449 5.657 1.00 92.69 595 LEU A CA 1
ATOM 4641 C C . LEU A 1 595 ? -14.391 9.181 6.604 1.00 92.69 595 LEU A C 1
ATOM 4643 O O . LEU A 1 595 ? -14.847 9.840 7.533 1.00 92.69 595 LEU A O 1
ATOM 4647 N N . TYR A 1 596 ? -13.084 9.107 6.346 1.00 94.50 596 TYR A N 1
ATOM 4648 C CA . TYR A 1 596 ? -12.081 9.853 7.101 1.00 94.50 596 TYR A CA 1
ATOM 4649 C C . TYR A 1 596 ? -12.312 11.368 7.013 1.00 94.50 596 TYR A C 1
ATOM 4651 O O . TYR A 1 596 ? -12.357 12.028 8.043 1.00 94.50 596 TYR A O 1
ATOM 4659 N N . GLU A 1 597 ? -12.535 11.905 5.812 1.00 94.69 597 GLU A N 1
ATOM 4660 C CA . GLU A 1 597 ? -12.809 13.333 5.587 1.00 94.69 597 GLU A CA 1
ATOM 4661 C C . GLU A 1 597 ? -14.093 13.792 6.282 1.00 94.69 597 GLU A C 1
ATOM 4663 O O . GLU A 1 597 ? -14.121 14.853 6.899 1.00 94.69 597 GLU A O 1
ATOM 4668 N N . THR A 1 598 ? -15.138 12.962 6.243 1.00 93.69 598 THR A N 1
ATOM 4669 C CA . THR A 1 598 ? -16.411 13.240 6.922 1.00 93.69 598 THR A CA 1
ATOM 4670 C C . THR A 1 598 ? -16.226 13.291 8.439 1.00 93.69 598 THR A C 1
ATOM 4672 O O . THR A 1 598 ? -16.714 14.216 9.083 1.00 93.69 598 THR A O 1
ATOM 4675 N N . LEU A 1 599 ? -15.504 12.323 9.017 1.00 91.44 599 LEU A N 1
ATOM 4676 C CA . LEU A 1 599 ? -15.223 12.288 10.456 1.00 91.44 599 LEU A CA 1
ATOM 4677 C C . LEU A 1 599 ? -14.327 13.448 10.891 1.00 91.44 599 LEU A C 1
ATOM 4679 O O . LEU A 1 599 ? -14.609 14.082 11.905 1.00 91.44 599 LEU A O 1
ATOM 4683 N N . ALA A 1 600 ? -13.283 13.749 10.116 1.00 91.81 600 ALA A N 1
ATOM 4684 C CA . ALA A 1 600 ? -12.399 14.878 10.373 1.00 91.81 600 ALA A CA 1
ATOM 4685 C C . ALA A 1 600 ? -13.182 16.198 10.353 1.00 91.81 600 ALA A C 1
ATOM 4687 O O . ALA A 1 600 ? -13.108 16.964 11.308 1.00 91.81 600 ALA A O 1
ATOM 4688 N N . GLY A 1 601 ? -14.009 16.421 9.326 1.00 91.19 601 GLY A N 1
ATOM 4689 C CA . GLY A 1 601 ? -14.857 17.610 9.228 1.00 91.19 601 GLY A CA 1
ATOM 4690 C C . GLY A 1 601 ? -15.875 17.720 10.367 1.00 91.19 601 GLY A C 1
ATOM 4691 O O . GLY A 1 601 ? -16.037 18.797 10.939 1.00 91.19 601 GLY A O 1
ATOM 4692 N N . PHE A 1 602 ? -16.525 16.610 10.736 1.00 88.94 602 PHE A N 1
ATOM 4693 C CA . PHE A 1 602 ? -17.472 16.574 11.853 1.00 88.94 602 PHE A CA 1
ATOM 4694 C C . PHE A 1 602 ? -16.798 16.953 13.178 1.00 88.94 602 PHE A C 1
ATOM 4696 O O . PHE A 1 602 ? -17.295 17.829 13.886 1.00 88.94 602 PHE A O 1
ATOM 4703 N N . TRP A 1 603 ? -15.648 16.347 13.492 1.00 86.62 603 TRP A N 1
ATOM 4704 C CA . TRP A 1 603 ? -14.961 16.605 14.756 1.00 86.62 603 TRP A CA 1
ATOM 4705 C C . TRP A 1 603 ? -14.327 17.993 14.830 1.00 86.62 603 TRP A C 1
ATOM 4707 O O . TRP A 1 603 ? -14.442 18.629 15.877 1.00 86.62 603 TRP A O 1
ATOM 4717 N N . SER A 1 604 ? -13.777 18.515 13.729 1.00 80.44 604 SER A N 1
ATOM 4718 C CA . SER A 1 604 ? -13.274 19.894 13.677 1.00 80.44 604 SER A CA 1
ATOM 4719 C C . SER A 1 604 ? -14.380 20.945 13.843 1.00 80.44 604 SER A C 1
ATOM 4721 O O . SER A 1 604 ? -14.137 21.997 14.424 1.00 80.44 604 SER A O 1
ATOM 4723 N N . ALA A 1 605 ? -15.606 20.684 13.371 1.00 71.06 605 ALA A N 1
ATOM 4724 C CA . ALA A 1 605 ? -16.730 21.612 13.539 1.00 71.06 605 ALA A CA 1
ATOM 4725 C C . ALA A 1 605 ? -17.297 21.615 14.972 1.00 71.06 605 ALA A C 1
ATOM 4727 O O . ALA A 1 605 ? -17.756 22.649 15.466 1.00 71.06 605 ALA A O 1
ATOM 4728 N N . SER A 1 606 ? -17.260 20.466 15.652 1.00 59.97 606 SER A N 1
ATOM 4729 C CA . SER A 1 606 ? -17.789 20.312 17.014 1.00 59.97 606 SER A CA 1
ATOM 4730 C C . SER A 1 606 ? -16.947 20.968 18.117 1.00 59.97 606 SER A C 1
ATOM 4732 O O . SER A 1 606 ? -17.459 21.131 19.222 1.00 59.97 606 SER A O 1
ATOM 4734 N N . ASP A 1 607 ? -15.723 21.422 17.828 1.00 55.56 607 ASP A N 1
ATOM 4735 C CA . ASP A 1 607 ? -14.949 22.272 18.752 1.00 55.56 607 ASP A CA 1
ATOM 4736 C C . ASP A 1 607 ? -15.480 23.722 18.819 1.00 55.56 607 ASP A C 1
ATOM 4738 O O . ASP A 1 607 ? -15.078 24.487 19.692 1.00 55.56 607 ASP A O 1
ATOM 4742 N N . GLY A 1 608 ? -16.426 24.101 17.944 1.00 42.78 608 GLY A N 1
ATOM 4743 C CA . GLY A 1 608 ? -17.035 25.438 17.914 1.00 42.78 608 GLY A CA 1
ATOM 4744 C C . GLY A 1 608 ? -18.523 25.513 18.279 1.00 42.78 608 GLY A C 1
ATOM 4745 O O . GLY A 1 608 ? -19.046 26.617 18.431 1.00 42.78 608 GLY A O 1
ATOM 4746 N N . ARG A 1 609 ? -19.238 24.385 18.399 1.00 37.12 609 ARG A N 1
ATOM 4747 C CA . ARG A 1 609 ? -20.671 24.356 18.753 1.00 37.12 609 ARG A CA 1
ATOM 4748 C C . ARG A 1 609 ? -21.025 23.076 19.507 1.00 37.12 609 ARG A C 1
ATOM 4750 O O . ARG A 1 609 ? -21.101 22.007 18.908 1.00 37.12 609 ARG A O 1
ATOM 4757 N N . ARG A 1 610 ? -21.323 23.204 20.800 1.00 33.66 610 ARG A N 1
ATOM 4758 C CA . ARG A 1 610 ? -22.276 22.309 21.469 1.00 33.66 610 ARG A CA 1
ATOM 4759 C C . ARG A 1 610 ? -23.669 22.940 21.323 1.00 33.66 610 ARG A C 1
ATOM 4761 O O . ARG A 1 610 ? -23.762 24.142 21.579 1.00 33.66 610 ARG A O 1
ATOM 4768 N N . PRO A 1 611 ? -24.711 22.221 20.869 1.00 32.31 611 PRO A N 1
ATOM 4769 C CA . PRO A 1 611 ? -26.067 22.563 21.278 1.00 32.31 611 PRO A CA 1
ATOM 4770 C C . PRO A 1 611 ? -26.245 22.334 22.783 1.00 32.31 611 PRO A C 1
ATOM 4772 O O . PRO A 1 611 ? -25.558 21.436 23.331 1.00 32.31 611 PRO A O 1
#

Solvent-accessible surface area (backbone atoms only — not comparable to full-atom values): 32945 Å² total; per-residue (Å²): 122,83,87,45,87,78,45,79,85,60,89,70,65,69,40,78,43,81,33,42,58,79,59,64,54,76,80,72,27,46,63,89,83,27,80,30,91,63,65,74,69,61,51,53,72,42,54,30,37,35,32,31,42,55,78,73,49,58,67,73,59,50,52,50,50,50,61,58,47,54,77,40,36,59,71,87,35,57,45,47,24,31,77,40,80,74,50,32,33,32,34,58,75,48,83,50,91,57,73,36,74,85,61,62,38,23,29,38,39,40,30,49,91,54,56,68,61,52,52,51,52,41,47,75,70,66,30,41,71,74,44,78,48,83,49,58,60,78,48,68,51,50,73,67,56,52,53,51,49,53,54,49,32,65,73,64,65,33,79,37,44,32,38,46,71,73,43,64,79,31,50,51,84,87,52,66,61,96,60,60,29,42,28,60,40,74,44,80,46,54,81,54,52,69,62,51,51,53,48,49,49,66,48,52,43,48,43,44,40,34,26,18,44,28,73,71,29,36,57,45,30,39,53,45,46,48,54,44,40,72,76,35,73,85,37,48,60,32,32,33,36,69,38,38,78,41,62,73,31,51,78,71,73,34,50,70,63,44,58,72,32,86,55,96,74,66,44,88,83,67,99,43,76,69,58,54,53,54,42,52,75,72,43,44,64,62,50,51,51,48,40,38,49,38,29,46,73,42,40,82,62,48,70,52,45,39,29,26,26,49,71,66,53,43,50,52,51,26,73,28,40,68,38,54,21,35,35,39,31,68,75,70,37,55,70,81,57,50,80,50,74,66,53,47,53,43,49,44,76,56,34,70,37,32,40,25,36,34,60,68,38,15,49,58,37,38,78,72,65,23,62,45,38,52,58,26,7,51,74,37,38,70,54,74,74,66,87,65,77,85,72,81,66,76,60,88,90,36,54,30,37,35,35,28,41,32,65,54,85,62,20,47,61,44,36,37,49,49,52,51,13,48,55,48,35,47,74,71,34,92,81,47,62,29,39,40,30,52,49,39,92,78,56,57,67,68,58,44,55,60,29,45,60,71,39,79,67,52,99,61,43,54,59,41,80,44,59,62,95,87,47,36,27,42,33,39,69,91,49,56,36,40,52,35,80,65,67,65,58,69,54,40,71,73,30,68,31,29,51,33,67,28,70,69,61,44,52,47,31,16,30,58,38,16,24,34,38,35,46,66,42,83,72,40,60,57,47,37,51,62,36,44,75,8,39,47,70,28,64,86,41,34,65,47,49,17,55,54,50,52,50,43,71,74,33,59,74,58,36,53,51,16,10,52,41,8,25,66,55,38,36,48,46,47,26,55,59,53,51,50,52,40,39,35,63,79,71,36,45,53,59,50,49,52,51,45,53,52,52,51,54,53,57,65,53,52,80,78,54,79,133

pLDDT: mean 87.82, std 11.44, range [32.31, 97.88]

Mean predicted aligned error: 10.18 Å

Secondary structure (DSSP, 8-state):
-TTTTS-TTS--S--EEEEETTSSSTTSPBTTSSSBSS-GGGGGG-SEEEEETGGGS-HHHHHHHHHHHTTTS-GGGEEEEEEEEEEEEEESSSEEEEEEPPPSEEEEEE-SS-HHHHHHHHHHTT-EEEEEEE--TT----HHHHHHHHHHHHHHT-SEEE--HHHHTTS-TT---SSPEEEEEEEEEETTHHHHHHHHHHHHS-EEEEEESSHHHHHHHHHHHHHHHHH-TTSEEEEEESSB--HHHHHTT--B-SPPB--TTSSS--S-HHHHHHHHHTTHHHHHHHHHHHHHHTBTTBS--EEEE-HHHHHHHHHHH-S--EEEE-S-BTTTB---HHHHHHHHHH-SEEEESSHHHHHHHHHTT--EE-SS-TTGGGGG---------S-SSS-EEEEE--SSTTHHHHHHHHHHHHHHHHHH-TT--EEEEEPPTTS-HHHHHHHHTTSPPBTTB--EEESTTTS-EEEETTEEEEEE-S-THHHHTT-SEEEE--HHHHHHHHHTT--EEEE--HHHHHHHHHHGGGEEEE-SSHHHHHHHHHHHHH-HHHHHHHHHHHHHHH--S-HHHHHHHHHHHTS-HHHHHHHHHHHHHHHHHHTS---

Sequence (611 aa):
ADDAFQHRRMGRDADIVLVDACCPFGNGWIAPAGILRESPSVLSRASAVVVTKSDQVEPERLERLIGELSRFVPKERLFFSRISLLNWRRWNGGWKDAAGERPDSVLAFSAIGSPESFRRSLEAGGVDILKEHRFKDHYRYRMEDMAALEASLEECGASCMVCTEKDVYNLPQEWRPTRDILVPFISTVLDEEARFRECLLEALRPRMVVASNGYGEDSMGVLLARKLKERFPSASVSAFPIVGRGEHYLKEGIPIDSVPSDSPSGGVIKYRFADLWRDLRSGLLRSIARQMGAWKLLRGRIRTPLCVGDVYLLLHALFGQGQLPVLIATAKTVYLSGHWRLERFLIKRRSRMAWTRDRDTAEELRRSGVQARFDGNPIMDITCDNTIEPVSWGSENAPRILLLPGSRRRAYDDLVLLLQAVERIHAMLSEGASYLMVVAPTLDTEKLLKACERVPATEEGQWTSFGGEHAPGVRKGTCEIRFFFGPLPAVAGRAHLLVGLGGTANQVCAGMGVPVVSIEEKGKFVQKKLLGDSEVLVPPQPQALAEAAVRILSDEPLRLRMAAEGMARLGGPGALDKVVEYAASKMGWDLRVRLYETLAGFWSASDGRRP